Protein AF-A0A959AFU7-F1 (afdb_monomer)

pLDDT: mean 90.18, std 9.52, range [41.81, 98.75]

Radius of gyration: 33.73 Å; Cα contacts (8 Å, |Δi|>4): 1829; chains: 1; bounding box: 114×65×91 Å

Nearest PDB structures (foldseek):
  2hdi-assembly1_A  TM=7.690E-01  e=1.418E-16  Escherichia coli
  5fp2-assembly1_A  TM=6.761E-01  e=2.941E-14  Pseudomonas aeruginosa PAO1
  5hwo-assembly1_A  TM=9.075E-01  e=2.674E-10  Myxococcus xanthus DK 1622
  3slj-assembly1_A  TM=2.500E-01  e=1.984E-04  Escherichia coli O157:H7
  3aeh-assembly2_B  TM=2.897E-01  e=1.354E-01  Escherichia coli

Secondary structure (DSSP, 8-state):
-PPPPP----------SEEEEHHHHHHHHT--HHHHHTTS--SEEEE--TT--HHHHHHHHHHHHHHHTT--GGGEEEEEEEESS-S-SSS-HHHHHHHHHHHHHHHHH-TTTTTT-EEEEEESHHHHHHHHHHHHHHHHHH-TTSEEEEEE-------TTSTTGGG---------EEEETTEEEEPTT-----EEEEEEEEEEEEEETTEEEEEEEEEEEEEEEEEETTEEEEEEEEEEEEEEEEEE-SSEEEEEEEEEEEEEEEEEHHHHHHHHHHHHTTT--HHHHHHHTTT-EEEE-SSS-EEEE----EEEE--EEEEEEEEEEEEETTTEEEEEEEEEEEEEE--TTSSBS-TTS-EEEEEEEEEEEEEEEETTTEEEEEEEEEEEETTT--EEEEEEEEEEE-SSEEEEEEEEEEEEPPPHHHHHBEETTTTEE--SS-EEEEEEETTT--EEEEEEEPPP--EEEEEEEEEEEEEETTTEEEEEEEEEEEEEEEEPPSEESS--EEEE-SSS-TTSPPEEEEEEEEEEETTEEGGGTS--EE-TTS-EEBS--EE--EEEEEEEEEEEEEEEEEEETTEEEEEEEEEEEEEE-TT-GGG-SS-SS--STTTS-----SEEEEEEEEEEETTEEEEEEEEEE--B-EEETTEEE---EEEEEETTEEE-TTEEETTEEE---B--EEEEEEEEEEEEETTEEEEEEEESTT---B--STT-PPBPPEEEEEEEE-PPP--

Solvent-accessible surface area (backbone atoms only — not comparable to full-atom values): 38292 Å² total; per-residue (Å²): 133,84,82,80,89,85,81,87,89,80,88,60,78,62,76,56,90,43,66,48,52,33,57,62,50,18,64,75,64,76,41,63,48,58,55,40,40,69,68,68,64,42,62,61,37,61,39,68,53,101,87,50,50,37,32,54,44,42,22,53,17,50,46,50,44,34,63,75,69,66,55,61,55,68,46,31,40,30,40,31,22,6,24,71,44,60,87,40,98,86,50,42,35,38,52,56,13,51,48,56,43,34,66,72,42,18,90,82,63,37,80,65,26,52,74,71,40,47,68,39,58,30,71,55,28,74,56,16,27,50,54,39,43,53,54,45,54,57,49,37,73,78,46,75,88,51,41,72,46,68,41,69,35,64,67,48,63,56,52,88,90,42,100,47,31,91,62,39,53,95,80,93,85,84,75,56,63,33,49,50,85,93,45,78,37,67,55,55,86,77,70,86,71,66,52,72,51,75,54,72,52,76,47,81,45,70,81,48,102,65,30,35,39,39,42,33,41,36,40,35,39,34,29,35,76,47,81,52,44,92,42,43,26,43,41,30,67,39,31,40,37,38,40,36,44,34,39,44,40,94,41,44,37,36,40,39,40,38,39,40,37,34,22,81,68,15,28,33,34,50,49,25,30,36,14,24,47,38,27,45,77,70,74,46,52,68,68,57,14,60,65,39,10,44,50,23,26,52,43,78,76,53,101,89,43,65,45,77,41,60,35,30,15,44,41,34,37,65,24,37,35,43,38,38,39,42,36,41,45,54,63,55,79,90,65,34,38,39,39,39,35,43,38,39,39,37,41,37,44,28,22,84,47,32,40,30,74,20,79,92,43,63,46,77,48,47,37,44,31,41,38,42,37,40,39,32,68,54,81,90,37,36,36,41,37,43,35,39,34,42,37,39,30,77,74,60,42,75,46,79,37,48,36,39,35,43,36,43,43,59,100,49,35,37,42,37,43,37,42,33,47,49,71,50,73,73,49,67,61,48,29,37,20,20,36,43,45,30,44,31,36,30,20,49,56,17,34,36,30,39,26,28,31,70,85,80,50,43,80,75,47,72,50,72,44,69,43,44,54,56,20,38,36,40,35,43,38,44,36,40,36,34,49,56,80,95,39,34,39,41,39,37,37,38,42,40,33,47,34,36,32,41,77,39,59,66,35,52,76,16,52,65,37,64,75,38,73,88,77,80,46,93,89,55,80,66,42,56,41,30,42,23,20,33,32,25,48,50,90,45,54,31,69,83,60,27,78,55,45,84,41,80,88,74,49,55,22,23,62,65,35,27,30,42,40,58,28,33,57,40,37,38,35,37,39,39,41,37,41,40,30,56,79,49,94,46,30,37,39,36,40,37,41,38,41,50,50,73,50,70,58,58,83,43,73,56,36,25,56,67,67,84,86,65,42,52,65,84,38,63,54,80,59,60,48,44,43,38,41,38,40,36,41,39,39,47,58,97,49,39,38,38,38,39,40,36,41,36,35,35,57,27,51,35,58,44,60,51,46,45,18,26,61,67,36,73,89,44,70,44,75,89,23,44,32,39,50,77,32,70,28,50,59,24,61,14,79,25,46,29,40,61,39,67,40,37,29,41,37,40,35,39,45,85,45,103,40,36,35,43,34,41,34,33,40,30,69,74,60,43,75,44,36,85,58,75,99,55,78,66,49,62,60,44,78,51,76,48,81,47,74,60,76,79,77,85,126

Mean predicted aligned error: 14.06 Å

Sequence (747 aa):
MALLPIGIDDMAFYVPKLYLDIRALAEKRNIPYEKLSQGLGLYKMAVCDTHEDAATMAAEAIAELIERNHLDPRSIGRIYMGTESALDMAKPTGTYAVEMLRQRFSDRFGHDCFRQCDVLDMTFACIGATDALQNTLDWLAADRDRIGIVVASDIAKYELGSSGEYTQGTEFDYTDTVYAGAAAYPEYLLDRDFNSLRGEAQVYYSVNDRSTIIAGYGGSNSNNIGNTNAGRNQIRDWQVHWFQARYVSPRFFANAYYTLSSTDSTYAMNRRTVNYWSYKNNGFSEAVSREKSIGFQYFRLSDTTGLDLPRGALFQDKSHRLNGEIQYNNSVGNIFDFIAGVQYQRDVANSNNTYLLDKDGAIDISQIGGYLQLERKFGTHFRAVLAARADDHDLYGFNFIPKAALVYTTDNSALRLTYGEGIAAPTILNLEANIFGGLLLGNGQGFTIREFDVVTNEKVGEYTVDKLVVEKIKTVEMGYKAQIGNRLFLDANAYYNKSENFLSPAINVAADRELFDHDNNPATPMIPRVRGYAVKRGDEDLGNLTAVVDLPDGSRGADLILTYVNFGQVNTYGFDIGLNASLAQGLTGTLNYSYFGYDLDESDPKNDGNRDGKVNENDLPINTPTHKIGLGLNYNKNNFFVSAFGRWVDQYDFFSGINVAAKTNTDLIYGGSPVVENARVGTSFNYGPLGGFFNLDLGAGYTFAKNYTISAQVINILNQKVREFVASPVIKPLYSVEFKVNLPGRK

Foldseek 3Di:
DPDDDFDDPDFFFFFAPDKDALVVVCVVLVHPSCCCCVVVVDGIFTAHDPPDDQLVRQLVRVLCVCVVVVHQLQQAQEEEEEEQRAPDPVDASPVSSVQVNLVVCCVPRNNCSNVNYDYHYQYDAPVRLVVQVVVVSVVCVVVVRGDYHGYGGYAAADDPSDPCHSPHYDDDDDFFWFDQPNDIDTFDPDDADKDKDKDKDKDWDDPDPFKIKIKMKIKMFIFHWDADLQGIKGRHRWMKIKIKIWMDGPFKIKIKMKMWIWDFFMFHRSQLRNQLVQQVVLPHDNVCSNVLSQQFRWADPDNPDIDTFRQGGGWTWGKMKIKIKMKGWDDPPQAKTKIKMKMKMWIFTDRVLAWFQAVVHTDIKMKIKIKMKIWHDDPPFKIKIKMKMWMAIPQQGIDIKIKIKIWGDDPFKIKIKIKIKDWDADDSSQATTQHRQQLEGHQSAKWKKWKAFPPVLDTPDIDIFHGAHIKMKIKIKIWMWGDDPPWKTKTKMKMKIKIFFDKWFFAWPQDAADFDDPPPDPVDGTDGRMTMWTQDRNNHGCVVRHDWDQGSVRGIGHRHYTHIHTFAMKMKIWMKMWMWGDPDVQKIKIKIKIAIDMDGDQPDCRLVRNNHSTRDCNSPVPLAFRMKMKIKIWGDDDFKIKIKIKIATHWDWDRRNLFGAADFDQVDQALNHGDHAQDDHNRGGHPHTAGPDMFMKIKMKGDPDPFKIKMKIKTRPVQDQHGSDTSDHGDGIDIDIDIGGHDDDPD

Structure (mmCIF, N/CA/C/O backbone):
data_AF-A0A959AFU7-F1
#
_entry.id   AF-A0A959AFU7-F1
#
loop_
_atom_site.group_PDB
_atom_site.id
_atom_site.type_symbol
_atom_site.label_atom_id
_atom_site.label_alt_id
_atom_site.label_comp_id
_atom_site.label_asym_id
_atom_site.label_entity_id
_atom_site.label_seq_id
_atom_site.pdbx_PDB_ins_code
_atom_site.Cartn_x
_atom_site.Cartn_y
_atom_site.Cartn_z
_atom_site.occupancy
_atom_site.B_iso_or_equiv
_atom_site.auth_seq_id
_atom_site.auth_comp_id
_atom_site.auth_asym_id
_atom_site.auth_atom_id
_atom_site.pdbx_PDB_model_num
ATOM 1 N N . MET A 1 1 ? -73.853 11.479 -18.206 1.00 43.47 1 MET A N 1
ATOM 2 C CA . MET A 1 1 ? -72.646 12.159 -18.719 1.00 43.47 1 MET A CA 1
ATOM 3 C C . MET A 1 1 ? -71.857 11.119 -19.495 1.00 43.47 1 MET A C 1
ATOM 5 O O . MET A 1 1 ? -71.586 10.072 -18.923 1.00 43.47 1 MET A O 1
ATOM 9 N N . ALA A 1 2 ? -71.603 11.321 -20.789 1.00 51.56 2 ALA A N 1
ATOM 10 C CA . ALA A 1 2 ? -70.720 10.422 -21.535 1.00 51.56 2 ALA A CA 1
ATOM 11 C C . ALA A 1 2 ? -69.284 10.640 -21.028 1.00 51.56 2 ALA A C 1
ATOM 13 O O . ALA A 1 2 ? -68.850 11.784 -20.929 1.00 51.56 2 ALA A O 1
ATOM 14 N N . LEU A 1 3 ? -68.597 9.568 -20.631 1.00 57.50 3 LEU A N 1
ATOM 15 C CA . LEU A 1 3 ? -67.230 9.631 -20.103 1.00 57.50 3 LEU A CA 1
ATOM 16 C C . LEU A 1 3 ? -66.264 10.054 -21.226 1.00 57.50 3 LEU A C 1
ATOM 18 O O . LEU A 1 3 ? -66.242 9.413 -22.275 1.00 57.50 3 LEU A O 1
ATOM 22 N N . LEU A 1 4 ? -65.487 11.122 -21.010 1.00 60.50 4 LEU A N 1
ATOM 23 C CA . LEU A 1 4 ? -64.462 11.605 -21.951 1.00 60.50 4 LEU A CA 1
ATOM 24 C C . LEU A 1 4 ? -63.359 10.544 -22.164 1.00 60.50 4 LEU A C 1
ATOM 26 O O . LEU A 1 4 ? -62.965 9.891 -21.198 1.00 60.50 4 LEU A O 1
ATOM 30 N N . PRO A 1 5 ? -62.855 10.323 -23.389 1.00 73.94 5 PRO A N 1
ATOM 31 C CA . PRO A 1 5 ? -61.733 9.409 -23.614 1.00 73.94 5 PRO A CA 1
ATOM 32 C C . PRO A 1 5 ? -60.443 9.965 -22.984 1.00 73.94 5 PRO A C 1
ATOM 34 O O . PRO A 1 5 ? -60.201 11.163 -23.051 1.00 73.94 5 PRO A O 1
ATOM 37 N N . ILE A 1 6 ? -59.636 9.095 -22.366 1.00 80.81 6 ILE A N 1
ATOM 38 C CA . ILE A 1 6 ? -58.328 9.433 -21.775 1.00 80.81 6 ILE A CA 1
ATOM 39 C C . ILE A 1 6 ? -57.248 8.976 -22.756 1.00 80.81 6 ILE A C 1
ATOM 41 O O . ILE A 1 6 ? -57.318 7.854 -23.261 1.00 80.81 6 ILE A O 1
ATOM 45 N N . GLY A 1 7 ? -56.271 9.836 -23.033 1.00 85.00 7 GLY A N 1
ATOM 46 C CA . GLY A 1 7 ? -55.200 9.574 -23.990 1.00 85.00 7 GLY A CA 1
ATOM 47 C C . GLY A 1 7 ? -54.084 10.610 -23.892 1.00 85.00 7 GLY A C 1
ATOM 48 O O . GLY A 1 7 ? -53.979 11.312 -22.893 1.00 85.00 7 GLY A O 1
ATOM 49 N N . ILE A 1 8 ? -53.240 10.679 -24.922 1.00 91.25 8 ILE A N 1
ATOM 50 C CA . ILE A 1 8 ? -52.175 11.684 -25.032 1.00 91.25 8 ILE A CA 1
ATOM 51 C C . ILE A 1 8 ? -52.727 12.879 -25.810 1.00 91.25 8 ILE A C 1
ATOM 53 O O . ILE A 1 8 ? -53.080 12.725 -26.980 1.00 91.25 8 ILE A O 1
ATOM 57 N N . ASP A 1 9 ? -52.788 14.045 -25.169 1.00 89.69 9 ASP A N 1
ATOM 58 C CA . ASP A 1 9 ? -53.274 15.280 -25.794 1.00 89.69 9 ASP A CA 1
ATOM 59 C C . ASP A 1 9 ? -52.210 15.960 -26.671 1.00 89.69 9 ASP A C 1
ATOM 61 O O . ASP A 1 9 ? -52.509 16.374 -27.790 1.00 89.69 9 ASP A O 1
ATOM 65 N N . ASP A 1 10 ? -50.965 16.067 -26.189 1.00 92.94 10 ASP A N 1
ATOM 66 C CA . ASP A 1 10 ? -49.857 16.707 -26.910 1.00 92.94 10 ASP A CA 1
ATOM 67 C C . ASP A 1 10 ? -48.482 16.204 -26.414 1.00 92.94 10 ASP A C 1
ATOM 69 O O . ASP A 1 10 ? -48.379 15.608 -25.339 1.00 92.94 10 ASP A O 1
ATOM 73 N N . MET A 1 11 ? -47.416 16.436 -27.189 1.00 93.50 11 MET A N 1
ATOM 74 C CA . MET A 1 11 ? -46.031 16.070 -26.858 1.00 93.50 11 MET A CA 1
ATOM 75 C C . MET A 1 11 ? -45.043 17.183 -27.226 1.00 93.50 11 MET A C 1
ATOM 77 O O . MET A 1 11 ? -45.081 17.728 -28.330 1.00 93.50 11 MET A O 1
ATOM 81 N N . ALA A 1 12 ? -44.107 17.478 -26.326 1.00 94.38 12 ALA A N 1
ATOM 82 C CA . ALA A 1 12 ? -42.996 18.400 -26.551 1.00 94.38 12 ALA A CA 1
ATOM 83 C C . ALA A 1 12 ? -41.658 17.674 -26.379 1.00 94.38 12 ALA A C 1
ATOM 85 O O . ALA A 1 12 ? -41.584 16.622 -25.743 1.00 94.38 12 ALA A O 1
ATOM 86 N N . PHE A 1 13 ? -40.608 18.223 -26.979 1.00 92.44 13 PHE A N 1
ATOM 87 C CA . PHE A 1 13 ? -39.310 17.571 -27.062 1.00 92.44 13 PHE A CA 1
ATOM 88 C C . PHE A 1 13 ? -38.198 18.609 -27.043 1.00 92.44 13 PHE A C 1
ATOM 90 O O . PHE A 1 13 ? -38.250 19.594 -27.774 1.00 92.44 13 PHE A O 1
ATOM 97 N N . TYR A 1 14 ? -37.174 18.335 -26.241 1.00 91.94 14 TYR A N 1
ATOM 98 C CA . TYR A 1 14 ? -35.981 19.156 -26.143 1.00 91.94 14 TYR A CA 1
ATOM 99 C C . TYR A 1 14 ? -34.745 18.353 -26.543 1.00 91.94 14 TYR A C 1
ATOM 101 O O . TYR A 1 14 ? -34.592 17.199 -26.144 1.00 91.94 14 TYR A O 1
ATOM 109 N N . VAL A 1 15 ? -33.847 18.988 -27.295 1.00 88.50 15 VAL A N 1
ATOM 110 C CA . VAL A 1 15 ? -32.524 18.449 -27.634 1.00 88.50 15 VAL A CA 1
ATOM 111 C C . VAL A 1 15 ? -31.480 19.484 -27.278 1.00 88.50 15 VAL A C 1
ATOM 113 O O . VAL A 1 15 ? -31.686 20.659 -27.607 1.00 88.50 15 VAL A O 1
ATOM 116 N N . PRO A 1 16 ? -30.334 19.057 -26.726 1.00 88.44 16 PRO A N 1
ATOM 117 C CA . PRO A 1 16 ? -29.178 19.918 -26.580 1.00 88.44 16 PRO A CA 1
ATOM 118 C C . PRO A 1 16 ? -28.845 20.693 -27.850 1.00 88.44 16 PRO A C 1
ATOM 120 O O . PRO A 1 16 ? -29.038 20.220 -28.974 1.00 88.44 16 PRO A O 1
ATOM 123 N N . LYS A 1 17 ? -28.337 21.911 -27.686 1.00 83.81 17 LYS A N 1
ATOM 124 C CA . LYS A 1 17 ? -28.073 22.803 -28.829 1.00 83.81 17 LYS A CA 1
ATOM 125 C C . LYS A 1 17 ? -26.742 22.527 -29.522 1.00 83.81 17 LYS A C 1
ATOM 127 O O . LYS A 1 17 ? -26.561 22.971 -30.659 1.00 83.81 17 LYS A O 1
ATOM 132 N N . LEU A 1 18 ? -25.811 21.840 -28.861 1.00 87.94 18 LEU A N 1
ATOM 133 C CA . LEU A 1 18 ? -24.525 21.480 -29.451 1.00 87.94 18 LEU A CA 1
ATOM 134 C C . LEU A 1 18 ? -24.661 20.166 -30.218 1.00 87.94 18 LEU A C 1
ATOM 136 O O . LEU A 1 18 ? -25.271 19.214 -29.740 1.00 87.94 18 LEU A O 1
ATOM 140 N N . TYR A 1 19 ? -24.074 20.115 -31.414 1.00 86.94 19 TYR A N 1
ATOM 141 C CA . TYR A 1 19 ? -24.119 18.932 -32.263 1.00 86.94 19 TYR A CA 1
ATOM 142 C C . TYR A 1 19 ? -22.762 18.643 -32.888 1.00 86.94 19 TYR A C 1
ATOM 144 O O . TYR A 1 19 ? -22.105 19.540 -33.418 1.00 86.94 19 TYR A O 1
ATOM 152 N N . LEU A 1 20 ? -22.399 17.366 -32.907 1.00 86.81 20 LEU A N 1
ATOM 153 C CA . LEU A 1 20 ? -21.342 16.825 -33.742 1.00 86.81 20 LEU A CA 1
ATOM 154 C C . LEU A 1 20 ? -21.935 16.343 -35.072 1.00 86.81 20 LEU A C 1
ATOM 156 O O . LEU A 1 20 ? -22.923 15.606 -35.100 1.00 86.81 20 LEU A O 1
ATOM 160 N N . ASP A 1 21 ? -21.337 16.757 -36.187 1.00 90.50 21 ASP A N 1
ATOM 161 C CA . ASP A 1 21 ? -21.763 16.323 -37.517 1.00 90.50 21 ASP A CA 1
ATOM 162 C C . ASP A 1 21 ? -21.415 14.840 -37.750 1.00 90.50 21 ASP A C 1
ATOM 164 O O . ASP A 1 21 ? -20.265 14.420 -37.588 1.00 90.50 21 ASP A O 1
ATOM 168 N N . ILE A 1 22 ? -22.411 14.030 -38.133 1.00 91.06 22 ILE A N 1
ATOM 169 C CA . ILE A 1 22 ? -22.222 12.580 -38.295 1.00 91.06 22 ILE A CA 1
ATOM 170 C C . ILE A 1 22 ? -21.368 12.254 -39.517 1.00 91.06 22 ILE A C 1
ATOM 172 O O . ILE A 1 22 ? -20.694 11.229 -39.509 1.00 91.06 22 ILE A O 1
ATOM 176 N N . ARG A 1 23 ? -21.336 13.099 -40.555 1.00 91.00 23 ARG A N 1
ATOM 177 C CA . ARG A 1 23 ? -20.430 12.892 -41.692 1.00 91.00 23 ARG A CA 1
ATOM 178 C C . ARG A 1 23 ? -18.988 13.085 -41.247 1.00 91.00 23 ARG A C 1
ATOM 180 O O . ARG A 1 23 ? -18.166 12.221 -41.533 1.00 91.00 23 ARG A O 1
ATOM 187 N N . ALA A 1 24 ? -18.711 14.131 -40.471 1.00 92.31 24 ALA A N 1
ATOM 188 C CA . ALA A 1 24 ? -17.388 14.342 -39.886 1.00 92.31 24 ALA A CA 1
ATOM 189 C C . ALA A 1 24 ? -16.976 13.178 -38.964 1.00 92.31 24 ALA A C 1
ATOM 191 O O . ALA A 1 24 ? -15.842 12.697 -39.036 1.00 92.31 24 ALA A O 1
ATOM 192 N N . LEU A 1 25 ? -17.901 12.676 -38.135 1.00 90.12 25 LEU A N 1
ATOM 193 C CA . LEU A 1 25 ? -17.655 11.500 -37.296 1.00 90.12 25 LEU A CA 1
ATOM 194 C C . LEU A 1 25 ? -17.410 10.238 -38.142 1.00 90.12 25 LEU A C 1
ATOM 196 O O . LEU A 1 25 ? -16.450 9.515 -37.890 1.00 90.12 25 LEU A O 1
ATOM 200 N N . ALA A 1 26 ? -18.230 9.991 -39.165 1.00 89.88 26 ALA A N 1
ATOM 201 C CA . ALA A 1 26 ? -18.137 8.835 -40.055 1.00 89.88 26 ALA A CA 1
ATOM 202 C C . ALA A 1 26 ? -16.815 8.814 -40.831 1.00 89.88 26 ALA A C 1
ATOM 204 O O . ALA A 1 26 ? -16.129 7.793 -40.843 1.00 89.88 26 ALA A O 1
ATOM 205 N N . GLU A 1 27 ? -16.413 9.955 -41.400 1.00 91.31 27 GLU A N 1
ATOM 206 C CA . GLU A 1 27 ? -15.119 10.137 -42.064 1.00 91.31 27 GLU A CA 1
ATOM 207 C C . GLU A 1 27 ? -13.969 9.848 -41.098 1.00 91.31 27 GLU A C 1
ATOM 209 O O . GLU A 1 27 ? -13.043 9.101 -41.423 1.00 91.31 27 GLU A O 1
ATOM 214 N N . LYS A 1 28 ? -14.050 10.373 -39.868 1.00 91.50 28 LYS A N 1
ATOM 215 C CA . LYS A 1 28 ? -13.005 10.169 -38.861 1.00 91.50 28 LYS A CA 1
ATOM 216 C C . LYS A 1 28 ? -12.950 8.737 -38.327 1.00 91.50 28 LYS A C 1
ATOM 218 O O . LYS A 1 28 ? -11.885 8.298 -37.892 1.00 91.50 28 LYS A O 1
ATOM 223 N N . ARG A 1 29 ? -14.075 8.022 -38.337 1.00 88.69 29 ARG A N 1
ATOM 224 C CA . ARG A 1 29 ? -14.208 6.632 -37.868 1.00 88.69 29 ARG A CA 1
ATOM 225 C C . ARG A 1 29 ? -14.134 5.602 -38.995 1.00 88.69 29 ARG A C 1
ATOM 227 O O . ARG A 1 29 ? -14.243 4.412 -38.721 1.00 88.69 29 ARG A O 1
ATOM 234 N N . ASN A 1 30 ? -13.910 6.038 -40.236 1.00 91.44 30 ASN A N 1
ATOM 235 C CA . ASN A 1 30 ? -13.904 5.190 -41.429 1.00 91.44 30 ASN A CA 1
ATOM 236 C C . ASN A 1 30 ? -15.176 4.324 -41.552 1.00 91.44 30 ASN A C 1
ATOM 238 O O . ASN A 1 30 ? -15.131 3.153 -41.934 1.00 91.44 30 ASN A O 1
ATOM 242 N N . ILE A 1 31 ? -16.319 4.901 -41.181 1.00 87.81 31 ILE A N 1
ATOM 243 C CA . ILE A 1 31 ? -17.637 4.278 -41.296 1.00 87.81 31 ILE A CA 1
ATOM 244 C C . ILE A 1 31 ? -18.284 4.836 -42.567 1.00 87.81 31 ILE A C 1
ATOM 246 O O . ILE A 1 31 ? -18.272 6.054 -42.747 1.00 87.81 31 ILE A O 1
ATOM 250 N N . PRO A 1 32 ? -18.876 4.002 -43.447 1.00 90.12 32 PRO A N 1
ATOM 251 C CA . PRO A 1 32 ? -19.648 4.517 -44.571 1.00 90.12 32 PRO A CA 1
ATOM 252 C C . PRO A 1 32 ? -20.726 5.466 -44.052 1.00 90.12 32 PRO A C 1
ATOM 254 O O . PRO A 1 32 ? -21.549 5.073 -43.222 1.00 90.12 32 PRO A O 1
ATOM 257 N N . TYR A 1 33 ? -20.721 6.715 -44.511 1.00 87.88 33 TYR A N 1
ATOM 258 C CA . TYR A 1 33 ? -21.679 7.709 -44.036 1.00 87.88 33 TYR A CA 1
ATOM 259 C C . TYR A 1 33 ? -23.117 7.247 -44.285 1.00 87.88 33 TYR A C 1
ATOM 261 O O . TYR A 1 33 ? -23.990 7.472 -43.454 1.00 87.88 33 TYR A O 1
ATOM 269 N N . GLU A 1 34 ? -23.366 6.526 -45.376 1.00 87.81 34 GLU A N 1
ATOM 270 C CA . GLU A 1 34 ? -24.653 5.923 -45.722 1.00 87.81 34 GLU A CA 1
ATOM 271 C C . GLU A 1 34 ? -25.097 4.891 -44.678 1.00 87.81 34 GLU A C 1
ATOM 273 O O . GLU A 1 34 ? -26.287 4.761 -44.406 1.00 87.81 34 GLU A O 1
ATOM 278 N N . LYS A 1 35 ? -24.162 4.198 -44.016 1.00 83.94 35 LYS A N 1
ATOM 279 C CA . LYS A 1 35 ? -24.495 3.264 -42.933 1.00 83.94 35 LYS A CA 1
ATOM 280 C C . LYS A 1 35 ? -25.110 3.993 -41.737 1.00 83.94 35 LYS A C 1
ATOM 282 O O . LYS A 1 35 ? -26.051 3.479 -41.145 1.00 83.94 35 LYS A O 1
ATOM 287 N N . LEU A 1 36 ? -24.606 5.178 -41.395 1.00 83.75 36 LEU A N 1
ATOM 288 C CA . LEU A 1 36 ? -25.137 5.967 -40.280 1.00 83.75 36 LEU A CA 1
ATOM 289 C C . LEU A 1 36 ? -26.344 6.810 -40.713 1.00 83.75 36 LEU A C 1
ATOM 291 O O . LEU A 1 36 ? -27.374 6.787 -40.052 1.00 83.75 36 LEU A O 1
ATOM 295 N N . SER A 1 37 ? -26.255 7.485 -41.857 1.00 83.62 37 SER A N 1
ATOM 296 C CA . SER A 1 37 ? -27.289 8.402 -42.351 1.00 83.62 37 SER A CA 1
ATOM 297 C C . SER A 1 37 ? -28.494 7.714 -42.986 1.00 83.62 37 SER A C 1
ATOM 299 O O . SER A 1 37 ? -29.607 8.189 -42.804 1.00 83.62 37 SER A O 1
ATOM 301 N N . GLN A 1 38 ? -28.313 6.602 -43.707 1.00 77.25 38 GLN A N 1
ATOM 302 C CA . GLN A 1 38 ? -29.426 5.832 -44.285 1.00 77.25 38 GLN A CA 1
ATOM 303 C C . GLN A 1 38 ? -29.781 4.617 -43.433 1.00 77.25 38 GLN A C 1
ATOM 305 O O . GLN A 1 38 ? -30.955 4.293 -43.300 1.00 77.25 38 GLN A O 1
ATOM 310 N N . GLY A 1 39 ? -28.782 3.953 -42.842 1.00 78.69 39 GLY A N 1
ATOM 311 C CA . GLY A 1 39 ? -29.017 2.778 -42.001 1.00 78.69 39 GLY A CA 1
ATOM 312 C C . GLY A 1 39 ? -29.627 3.112 -40.639 1.00 78.69 39 GLY A C 1
ATOM 313 O O . GLY A 1 39 ? -30.530 2.407 -40.200 1.00 78.69 39 GLY A O 1
ATOM 314 N N . LEU A 1 40 ? -29.160 4.182 -39.985 1.00 76.44 40 LEU A N 1
ATOM 315 C CA . LEU A 1 40 ? -29.627 4.596 -38.652 1.00 76.44 40 LEU A CA 1
ATOM 316 C C . LEU A 1 40 ? -30.344 5.956 -38.644 1.00 76.44 40 LEU A C 1
ATOM 318 O O . LEU A 1 40 ? -30.838 6.374 -37.603 1.00 76.44 40 LEU A O 1
ATOM 322 N N . GLY A 1 41 ? -30.402 6.658 -39.782 1.00 79.00 41 GLY A N 1
ATOM 323 C CA . GLY A 1 41 ? -31.020 7.986 -39.867 1.00 79.00 41 GLY A CA 1
ATOM 324 C C . GLY A 1 41 ? -30.231 9.101 -39.166 1.00 79.00 41 GLY A C 1
ATOM 325 O O . GLY A 1 41 ? -30.796 10.151 -38.866 1.00 79.00 41 GLY A O 1
ATOM 326 N N . LEU A 1 42 ? -28.943 8.893 -38.870 1.00 81.94 42 LEU A N 1
ATOM 327 C CA . LEU A 1 42 ? -28.122 9.822 -38.093 1.00 81.94 42 LEU A CA 1
ATOM 328 C C . LEU A 1 42 ? -27.452 10.867 -38.996 1.00 81.94 42 LEU A C 1
ATOM 330 O O . LEU A 1 42 ? -26.598 10.550 -39.824 1.00 81.94 42 LEU A O 1
ATOM 334 N N . TYR A 1 43 ? -27.806 12.136 -38.791 1.00 85.62 43 TYR A N 1
ATOM 335 C CA . TYR A 1 43 ? -27.198 13.279 -39.488 1.00 85.62 43 TYR A CA 1
ATOM 336 C C . TYR A 1 43 ? -26.368 14.161 -38.552 1.00 85.62 43 TYR A C 1
ATOM 338 O O . TYR A 1 43 ? -25.352 14.722 -38.959 1.00 85.62 43 TYR A O 1
ATOM 346 N N . LYS A 1 44 ? -26.786 14.259 -37.289 1.00 87.19 44 LYS A N 1
ATOM 347 C CA . LYS A 1 44 ? -26.138 15.024 -36.223 1.00 87.19 44 LYS A CA 1
ATOM 348 C C . LYS A 1 44 ? -26.264 14.253 -34.911 1.00 87.19 44 LYS A C 1
ATOM 350 O O . LYS A 1 44 ? -27.302 13.641 -34.677 1.00 87.19 44 LYS A O 1
ATOM 355 N N . MET A 1 45 ? -25.235 14.306 -34.074 1.00 86.94 45 MET A N 1
ATOM 356 C CA . MET A 1 45 ? -25.231 13.767 -32.713 1.00 86.94 45 MET A CA 1
ATOM 357 C C . MET A 1 45 ? -25.269 14.934 -31.733 1.00 86.94 45 MET A C 1
ATOM 359 O O . MET A 1 45 ? -24.352 15.751 -31.733 1.00 86.94 45 MET A O 1
ATOM 363 N N . ALA A 1 46 ? -26.332 15.036 -30.940 1.00 85.69 46 ALA A N 1
ATOM 364 C CA . ALA A 1 46 ? -26.455 16.077 -29.925 1.00 85.69 46 ALA A CA 1
ATOM 365 C C . ALA A 1 46 ? -25.516 15.805 -28.743 1.00 85.69 46 ALA A C 1
ATOM 367 O O . ALA A 1 46 ? -25.304 14.650 -28.376 1.00 85.69 46 ALA A O 1
ATOM 368 N N . VAL A 1 47 ? -24.971 16.862 -28.147 1.00 83.25 47 VAL A N 1
ATOM 369 C CA . VAL A 1 47 ? -24.111 16.800 -26.960 1.00 83.25 47 VAL A CA 1
ATOM 370 C C . VAL A 1 47 ? -24.586 17.866 -25.980 1.00 83.25 47 VAL A C 1
ATOM 372 O O . VAL A 1 47 ? -24.800 19.006 -26.381 1.00 83.25 47 VAL A O 1
ATOM 375 N N . CYS A 1 48 ? -24.760 17.504 -24.710 1.00 85.00 48 CYS A N 1
ATOM 376 C CA . CYS A 1 48 ? -25.095 18.463 -23.659 1.00 85.00 48 CYS A CA 1
ATOM 377 C C . CYS A 1 48 ? -23.968 19.492 -23.487 1.00 85.00 48 CYS A C 1
ATOM 379 O O . CYS A 1 48 ? -22.789 19.127 -23.427 1.00 85.00 48 CYS A O 1
ATOM 381 N N . ASP A 1 49 ? -24.322 20.772 -23.390 1.00 83.31 49 ASP A N 1
ATOM 382 C CA . ASP A 1 49 ? -23.409 21.801 -22.894 1.00 83.31 49 ASP A CA 1
ATOM 383 C C . ASP A 1 49 ? -23.148 21.604 -21.386 1.00 83.31 49 ASP A C 1
ATOM 385 O O . ASP A 1 49 ? -23.837 20.859 -20.692 1.00 83.31 49 ASP A O 1
ATOM 389 N N . THR A 1 50 ? -22.167 22.314 -20.839 1.00 80.12 50 THR A N 1
ATOM 390 C CA . THR A 1 50 ? -21.793 22.311 -19.415 1.00 80.12 50 THR A CA 1
ATOM 391 C C . THR A 1 50 ? -22.918 22.750 -18.460 1.00 80.12 50 THR A C 1
ATOM 393 O O . THR A 1 50 ? -22.772 22.612 -17.246 1.00 80.12 50 THR A O 1
ATOM 396 N N . HIS A 1 51 ? -24.030 23.266 -18.992 1.00 82.12 51 HIS A N 1
ATOM 397 C CA . HIS A 1 51 ? -25.223 23.701 -18.262 1.00 82.12 51 HIS A CA 1
ATOM 398 C C . HIS A 1 51 ? -26.481 22.878 -18.590 1.00 82.12 51 HIS A C 1
ATOM 400 O O . HIS A 1 51 ? -27.580 23.285 -18.214 1.00 82.12 51 HIS A O 1
ATOM 406 N N . GLU A 1 52 ? -26.343 21.758 -19.303 1.00 87.56 52 GLU A N 1
ATOM 407 C CA . GLU A 1 52 ? -27.457 20.879 -19.662 1.00 87.56 52 GLU A CA 1
ATOM 408 C C . GLU A 1 52 ? -27.308 19.507 -19.001 1.00 87.56 52 GLU A C 1
ATOM 410 O O . GLU A 1 52 ? -26.248 18.884 -19.059 1.00 87.56 52 GLU A O 1
ATOM 415 N N . ASP A 1 53 ? -28.394 19.019 -18.405 1.00 90.25 53 ASP A N 1
ATOM 416 C CA . ASP A 1 53 ? -28.488 17.684 -17.833 1.00 90.25 53 ASP A CA 1
ATOM 417 C C . ASP A 1 53 ? -29.897 17.078 -18.005 1.00 90.25 53 ASP A C 1
ATOM 419 O O . ASP A 1 53 ? -30.789 17.678 -18.613 1.00 90.25 53 ASP A O 1
ATOM 423 N N . ALA A 1 54 ? -30.121 15.869 -17.479 1.00 90.94 54 ALA A N 1
ATOM 424 C CA . ALA A 1 54 ? -31.405 15.183 -17.611 1.00 90.94 54 ALA A CA 1
ATOM 425 C C . ALA A 1 54 ? -32.588 15.978 -17.012 1.00 90.94 54 ALA A C 1
ATOM 427 O O . ALA A 1 54 ? -33.687 15.936 -17.575 1.00 90.94 54 ALA A O 1
ATOM 428 N N . ALA A 1 55 ? -32.398 16.742 -15.929 1.00 93.94 55 ALA A N 1
ATOM 429 C CA . ALA A 1 55 ? -33.471 17.550 -15.349 1.00 93.94 55 ALA A CA 1
ATOM 430 C C . ALA A 1 55 ? -33.701 18.849 -16.116 1.00 93.94 55 ALA A C 1
ATOM 432 O O . ALA A 1 55 ? -34.856 19.247 -16.273 1.00 93.94 55 ALA A O 1
ATOM 433 N N . THR A 1 56 ? -32.650 19.524 -16.592 1.00 94.50 56 THR A N 1
ATOM 434 C CA . THR A 1 56 ? -32.826 20.765 -17.364 1.00 94.50 56 THR A CA 1
ATOM 435 C C . THR A 1 56 ? -33.501 20.478 -18.702 1.00 94.50 56 THR A C 1
ATOM 437 O O . THR A 1 56 ? -34.414 21.205 -19.088 1.00 94.50 56 THR A O 1
ATOM 440 N N . MET A 1 57 ? -33.134 19.380 -19.371 1.00 94.25 57 MET A N 1
ATOM 441 C CA . MET A 1 57 ? -33.795 18.939 -20.604 1.00 94.25 57 MET A CA 1
ATOM 442 C C . MET A 1 57 ? -35.265 18.577 -20.357 1.00 94.25 57 MET A C 1
ATOM 444 O O . MET A 1 57 ? -36.138 18.979 -21.128 1.00 94.25 57 MET A O 1
ATOM 448 N N . ALA A 1 58 ? -35.558 17.883 -19.250 1.00 95.31 58 ALA A N 1
ATOM 449 C CA . ALA A 1 58 ? -36.932 17.594 -18.845 1.00 95.31 58 ALA A CA 1
ATOM 450 C C . ALA A 1 58 ? -37.723 18.884 -18.564 1.00 95.31 58 ALA A C 1
ATOM 452 O O . ALA A 1 58 ? -38.860 19.022 -19.012 1.00 95.31 58 ALA A O 1
ATOM 453 N N . ALA A 1 59 ? -37.123 19.851 -17.864 1.00 96.88 59 ALA A N 1
ATOM 454 C CA . ALA A 1 59 ? -37.754 21.130 -17.558 1.00 96.88 59 ALA A CA 1
ATOM 455 C C . ALA A 1 59 ? -38.064 21.937 -18.821 1.00 96.88 59 ALA A C 1
ATOM 457 O O . ALA A 1 59 ? -39.176 22.435 -18.951 1.00 96.88 59 ALA A O 1
ATOM 458 N N . GLU A 1 60 ? -37.130 22.049 -19.764 1.00 96.56 60 GLU A N 1
ATOM 459 C CA . GLU A 1 60 ? -37.360 22.795 -21.006 1.00 96.56 60 GLU A CA 1
ATOM 460 C C . GLU A 1 60 ? -38.455 22.146 -21.866 1.00 96.56 60 GLU A C 1
ATOM 462 O O . GLU A 1 60 ? -39.346 22.847 -22.348 1.00 96.56 60 GLU A O 1
ATOM 467 N N . ALA A 1 61 ? -38.472 20.811 -21.979 1.00 96.50 61 ALA A N 1
ATOM 468 C CA . ALA A 1 61 ? -39.534 20.102 -22.697 1.00 96.50 61 ALA A CA 1
ATOM 469 C C . ALA A 1 61 ? -40.917 20.331 -22.056 1.00 96.50 61 ALA A C 1
ATOM 471 O O . ALA A 1 61 ? -41.900 20.601 -22.750 1.00 96.50 61 ALA A O 1
ATOM 472 N N . ILE A 1 62 ? -41.007 20.275 -20.723 1.00 96.81 62 ILE A N 1
ATOM 473 C CA . ILE A 1 62 ? -42.265 20.523 -20.006 1.00 96.81 62 ILE A CA 1
ATOM 474 C C . ILE A 1 62 ? -42.668 22.004 -20.095 1.00 96.81 62 ILE A C 1
ATOM 476 O O . ILE A 1 62 ? -43.853 22.307 -20.244 1.00 96.81 62 ILE A O 1
ATOM 480 N N . ALA A 1 63 ? -41.712 22.933 -20.027 1.00 97.31 63 ALA A N 1
ATOM 481 C CA . ALA A 1 63 ? -41.977 24.365 -20.133 1.00 97.31 63 ALA A CA 1
ATOM 482 C C . ALA A 1 63 ? -42.595 24.703 -21.491 1.00 97.31 63 ALA A C 1
ATOM 484 O O . ALA A 1 63 ? -43.593 25.425 -21.540 1.00 97.31 63 ALA A O 1
ATOM 485 N N . GLU A 1 64 ? -42.054 24.132 -22.570 1.00 96.62 64 GLU A N 1
ATOM 486 C CA . GLU A 1 64 ? -42.613 24.279 -23.911 1.00 96.62 64 GLU A CA 1
ATOM 487 C C . GLU A 1 64 ? -44.046 23.740 -23.975 1.00 96.62 64 GLU A C 1
ATOM 489 O O . GLU A 1 64 ? -44.934 24.432 -24.474 1.00 96.62 64 GLU A O 1
ATOM 494 N N . LEU A 1 65 ? -44.299 22.548 -23.421 1.00 96.06 65 LEU A N 1
ATOM 495 C CA . LEU A 1 65 ? -45.636 21.948 -23.407 1.00 96.06 65 LEU A CA 1
ATOM 496 C C . LEU A 1 65 ? -46.660 22.848 -22.696 1.00 96.06 65 LEU A C 1
ATOM 498 O O . LEU A 1 65 ? -47.767 23.048 -23.206 1.00 96.06 65 LEU A O 1
ATOM 502 N N . ILE A 1 66 ? -46.284 23.411 -21.543 1.00 95.75 66 ILE A N 1
ATOM 503 C CA . ILE A 1 66 ? -47.131 24.312 -20.748 1.00 95.75 66 ILE A CA 1
ATOM 504 C C . ILE A 1 66 ? -47.386 25.623 -21.494 1.00 95.75 66 ILE A C 1
ATOM 506 O O . ILE A 1 66 ? -48.531 26.070 -21.585 1.00 95.75 66 ILE A O 1
ATOM 510 N N . GLU A 1 67 ? -46.343 26.247 -22.043 1.00 95.44 67 GLU A N 1
ATOM 511 C CA . GLU A 1 67 ? -46.457 27.527 -22.748 1.00 95.44 67 GLU A CA 1
ATOM 512 C C . GLU A 1 67 ? -47.286 27.396 -24.028 1.00 95.44 67 GLU A C 1
ATOM 514 O O . GLU A 1 67 ? -48.183 28.217 -24.255 1.00 95.44 67 GLU A O 1
ATOM 519 N N . ARG A 1 68 ? -47.026 26.350 -24.823 1.00 95.62 68 ARG A N 1
ATOM 520 C CA . ARG A 1 68 ? -47.657 26.100 -26.126 1.00 95.62 68 ARG A CA 1
ATOM 521 C C . ARG A 1 68 ? -49.146 25.814 -26.013 1.00 95.62 68 ARG A C 1
ATOM 523 O O . ARG A 1 68 ? -49.923 26.325 -26.812 1.00 95.62 68 ARG A O 1
ATOM 530 N N . ASN A 1 69 ? -49.540 25.040 -25.006 1.00 94.50 69 ASN A N 1
ATOM 531 C CA . ASN A 1 69 ? -50.942 24.691 -24.772 1.00 94.50 69 ASN A CA 1
ATOM 532 C C . ASN A 1 69 ? -51.648 25.663 -23.820 1.00 94.50 69 ASN A C 1
ATOM 534 O O . ASN A 1 69 ? -52.811 25.460 -23.479 1.00 94.50 69 ASN A O 1
ATOM 538 N N . HIS A 1 70 ? -50.950 26.719 -23.392 1.00 92.94 70 HIS A N 1
ATOM 539 C CA . HIS A 1 70 ? -51.449 27.705 -22.436 1.00 92.94 70 HIS A CA 1
ATOM 540 C C . HIS A 1 70 ? -52.007 27.057 -21.158 1.00 92.94 70 HIS A C 1
ATOM 542 O O . HIS A 1 70 ? -53.024 27.501 -20.618 1.00 92.94 70 HIS A O 1
ATOM 548 N N . LEU A 1 71 ? -51.343 25.998 -20.683 1.00 93.69 71 LEU A N 1
ATOM 549 C CA . LEU A 1 71 ? -51.787 25.246 -19.514 1.00 93.69 71 LEU A CA 1
ATOM 550 C C . LEU A 1 71 ? -51.613 26.084 -18.251 1.00 93.69 71 LEU A C 1
ATOM 552 O O . LEU A 1 71 ? -50.609 26.773 -18.070 1.00 93.69 71 LEU A O 1
ATOM 556 N N . ASP A 1 72 ? -52.584 25.981 -17.347 1.00 93.44 72 ASP A N 1
ATOM 557 C CA . ASP A 1 72 ? -52.431 26.471 -15.983 1.00 93.44 72 ASP A CA 1
ATOM 558 C C . ASP A 1 72 ? -51.680 25.406 -15.167 1.00 93.44 72 ASP A C 1
ATOM 560 O O . ASP A 1 72 ? -52.234 24.317 -14.968 1.00 93.44 72 ASP A O 1
ATOM 564 N N . PRO A 1 73 ? -50.465 25.681 -14.649 1.00 94.75 73 PRO A N 1
ATOM 565 C CA . PRO A 1 73 ? -49.704 24.707 -13.868 1.00 94.75 73 PRO A CA 1
ATOM 566 C C . PRO A 1 73 ? -50.468 24.113 -12.680 1.00 94.75 73 PRO A C 1
ATOM 568 O O . PRO A 1 73 ? -50.229 22.970 -12.298 1.00 94.75 73 PRO A O 1
ATOM 571 N N . ARG A 1 74 ? -51.449 24.846 -12.137 1.00 93.56 74 ARG A N 1
ATOM 572 C CA . ARG A 1 74 ? -52.267 24.399 -10.998 1.00 93.56 74 ARG A CA 1
ATOM 573 C C . ARG A 1 74 ? -53.216 23.255 -11.358 1.00 93.56 74 ARG A C 1
ATOM 575 O O . ARG A 1 74 ? -53.667 22.540 -10.469 1.00 93.56 74 ARG A O 1
ATOM 582 N N . SER A 1 75 ? -53.516 23.075 -12.645 1.00 92.81 75 SER A N 1
ATOM 583 C CA . SER A 1 75 ? -54.315 21.947 -13.141 1.00 92.81 75 SER A CA 1
ATOM 584 C C . SER A 1 75 ? -53.500 20.655 -13.278 1.00 92.81 75 SER A C 1
ATOM 586 O O . SER A 1 75 ? -54.068 19.559 -13.264 1.00 92.81 75 SER A O 1
ATOM 588 N N . ILE A 1 76 ? -52.167 20.759 -13.323 1.00 94.81 76 ILE A N 1
ATOM 589 C CA . ILE A 1 76 ? -51.267 19.611 -13.427 1.00 94.81 76 ILE A CA 1
ATOM 590 C C . ILE A 1 76 ? -51.240 18.902 -12.075 1.00 94.81 76 ILE A C 1
ATOM 592 O O . ILE A 1 76 ? -50.943 19.490 -11.033 1.00 94.81 76 ILE A O 1
ATOM 596 N N . GLY A 1 77 ? -51.643 17.636 -12.074 1.00 92.12 77 GLY A N 1
ATOM 597 C CA . GLY A 1 77 ? -51.631 16.798 -10.879 1.00 92.12 77 GLY A CA 1
ATOM 598 C C . GLY A 1 77 ? -50.490 15.821 -10.814 1.00 92.12 77 GLY A C 1
ATOM 599 O O . GLY A 1 77 ? -50.230 15.314 -9.725 1.00 92.12 77 GLY A O 1
ATOM 600 N N . ARG A 1 78 ? -49.776 15.605 -11.919 1.00 93.56 78 ARG A N 1
ATOM 601 C CA . ARG A 1 78 ? -48.668 14.663 -11.941 1.00 93.56 78 ARG A CA 1
ATOM 602 C C . ARG A 1 78 ? -47.617 15.005 -12.989 1.00 93.56 78 ARG A C 1
ATOM 604 O O . ARG A 1 78 ? -47.981 15.307 -14.121 1.00 93.56 78 ARG A O 1
ATOM 611 N N . ILE A 1 79 ? -46.342 14.894 -12.616 1.00 96.06 79 ILE A N 1
ATOM 612 C CA . ILE A 1 79 ? -45.184 14.895 -13.520 1.00 96.06 79 ILE A CA 1
ATOM 613 C C . ILE A 1 79 ? -44.313 13.693 -13.156 1.00 96.06 79 ILE A C 1
ATOM 615 O O . ILE A 1 79 ? -43.585 13.739 -12.167 1.00 96.06 79 ILE A O 1
ATOM 619 N N . TYR A 1 80 ? -44.417 12.599 -13.910 1.00 96.25 80 TYR A N 1
ATOM 620 C CA . TYR A 1 80 ? -43.615 11.392 -13.674 1.00 96.25 80 TYR A CA 1
ATOM 621 C C . TYR A 1 80 ? -42.528 11.254 -14.736 1.00 96.25 80 TYR A C 1
ATOM 623 O O . TYR A 1 80 ? -42.781 11.474 -15.921 1.00 96.25 80 TYR A O 1
ATOM 631 N N . MET A 1 81 ? -41.320 10.897 -14.306 1.00 94.06 81 MET A N 1
ATOM 632 C CA . MET A 1 81 ? -40.135 10.873 -15.157 1.00 94.06 81 MET A CA 1
ATOM 633 C C . MET A 1 81 ? -39.573 9.461 -15.316 1.00 94.06 81 MET A C 1
ATOM 635 O O . MET A 1 81 ? -39.285 8.802 -14.327 1.00 94.06 81 MET A O 1
ATOM 639 N N . GLY A 1 82 ? -39.372 9.000 -16.549 1.00 94.31 82 GLY A N 1
ATOM 640 C CA . GLY A 1 82 ? -38.537 7.833 -16.838 1.00 94.31 82 GLY A CA 1
ATOM 641 C C . GLY A 1 82 ? -37.091 8.259 -17.082 1.00 94.31 82 GLY A C 1
ATOM 642 O O . GLY A 1 82 ? -36.859 9.103 -17.949 1.00 94.31 82 GLY A O 1
ATOM 643 N N . THR A 1 83 ? -36.137 7.714 -16.323 1.00 89.62 83 THR A N 1
ATOM 644 C CA . THR A 1 83 ? -34.706 8.041 -16.473 1.00 89.62 83 THR A CA 1
ATOM 645 C C . THR A 1 83 ? -33.799 6.943 -15.904 1.00 89.62 83 THR A C 1
ATOM 647 O O . THR A 1 83 ? -34.128 6.307 -14.904 1.00 89.62 83 THR A O 1
ATOM 650 N N . GLU A 1 84 ? -32.657 6.686 -16.534 1.00 85.50 84 GLU A N 1
ATOM 651 C CA . GLU A 1 84 ? -31.505 5.972 -15.953 1.00 85.50 84 GLU A CA 1
ATOM 652 C C . GLU A 1 84 ? -30.339 6.914 -15.597 1.00 85.50 84 GLU A C 1
ATOM 654 O O . GLU A 1 84 ? -29.381 6.505 -14.945 1.00 85.50 84 GLU A O 1
ATOM 659 N N . SER A 1 85 ? -30.465 8.190 -15.961 1.00 86.00 85 SER A N 1
ATOM 660 C CA . SER A 1 85 ? -29.473 9.256 -15.787 1.00 86.00 85 SER A CA 1
ATOM 661 C C . SER A 1 85 ? -29.827 10.178 -14.620 1.00 86.00 85 SER A C 1
ATOM 663 O O . SER A 1 85 ? -29.676 11.400 -14.716 1.00 86.00 85 SER A O 1
ATOM 665 N N . ALA A 1 86 ? -30.352 9.608 -13.533 1.00 81.69 86 ALA A N 1
ATOM 666 C CA . ALA A 1 86 ? -30.821 10.383 -12.393 1.00 81.69 86 ALA A CA 1
ATOM 667 C C . ALA A 1 86 ? -29.704 11.284 -11.841 1.00 81.69 86 ALA A C 1
ATOM 669 O O . ALA A 1 86 ? -28.588 10.826 -11.589 1.00 81.69 86 ALA A O 1
ATOM 670 N N . LEU A 1 87 ? -30.010 12.570 -11.635 1.00 78.19 87 LEU A N 1
ATOM 671 C CA . LEU A 1 87 ? -29.049 13.520 -11.051 1.00 78.19 87 LEU A CA 1
ATOM 672 C C . LEU A 1 87 ? -28.762 13.200 -9.585 1.00 78.19 87 LEU A C 1
ATOM 674 O O . LEU A 1 87 ? -27.673 13.459 -9.074 1.00 78.19 87 LEU A O 1
ATOM 678 N N . ASP A 1 88 ? -29.781 12.666 -8.919 1.00 66.38 88 ASP A N 1
ATOM 679 C CA . ASP A 1 88 ? -29.767 12.256 -7.530 1.00 66.38 88 ASP A CA 1
ATOM 680 C C . ASP A 1 88 ? -30.540 10.935 -7.413 1.00 66.38 88 ASP A C 1
ATOM 682 O O . ASP A 1 88 ? -31.641 10.790 -7.939 1.00 66.38 88 ASP A O 1
ATOM 686 N N . MET A 1 89 ? -29.967 9.966 -6.701 1.00 66.31 89 MET A N 1
ATOM 687 C CA . MET A 1 89 ? -30.599 8.669 -6.439 1.00 66.31 89 MET A CA 1
ATOM 688 C C . MET A 1 89 ? -31.615 8.722 -5.282 1.00 66.31 89 MET A C 1
ATOM 690 O O . MET A 1 89 ? -32.269 7.720 -4.992 1.00 66.31 89 MET A O 1
ATOM 694 N N . ALA A 1 90 ? -31.736 9.860 -4.591 1.00 64.94 90 ALA A N 1
ATOM 695 C CA . ALA A 1 90 ? -32.608 10.060 -3.434 1.00 64.94 90 ALA A CA 1
ATOM 696 C C . ALA A 1 90 ? -33.780 11.012 -3.705 1.00 64.94 90 ALA A C 1
ATOM 698 O O . ALA A 1 90 ? -34.849 10.861 -3.106 1.00 64.94 90 ALA A O 1
ATOM 699 N N . LYS A 1 91 ? -33.593 11.996 -4.587 1.00 75.62 91 LYS A N 1
ATOM 700 C CA . LYS A 1 91 ? -34.641 12.932 -4.984 1.00 75.62 91 LYS A CA 1
ATOM 701 C C . LYS A 1 91 ? -34.993 12.663 -6.440 1.00 75.62 91 LYS A C 1
ATOM 703 O O . LYS A 1 91 ? -34.098 12.749 -7.273 1.00 75.62 91 LYS A O 1
ATOM 708 N N . PRO A 1 92 ? -36.271 12.410 -6.764 1.00 86.50 92 PRO A N 1
ATOM 709 C CA . PRO A 1 92 ? -36.663 12.261 -8.153 1.00 86.50 92 PRO A CA 1
ATOM 710 C C . PRO A 1 92 ? -36.170 13.454 -8.976 1.00 86.50 92 PRO A C 1
ATOM 712 O O . PRO A 1 92 ? -36.458 14.607 -8.634 1.00 86.50 92 PRO A O 1
ATOM 715 N N . THR A 1 93 ? -35.421 13.178 -10.034 1.00 91.62 93 THR A N 1
ATOM 716 C CA . THR A 1 93 ? -34.917 14.111 -11.044 1.00 91.62 93 THR A CA 1
ATOM 717 C C . THR A 1 93 ? -36.032 15.036 -11.522 1.00 91.62 93 THR A C 1
ATOM 719 O O . THR A 1 93 ? -35.836 16.253 -11.609 1.00 91.62 93 THR A O 1
ATOM 722 N N . GLY A 1 94 ? -37.250 14.501 -11.680 1.00 91.19 94 GLY A N 1
ATOM 723 C CA . GLY A 1 94 ? -38.444 15.275 -12.022 1.00 91.19 94 GLY A CA 1
ATOM 724 C C . GLY A 1 94 ? -38.734 16.443 -11.068 1.00 91.19 94 GLY A C 1
ATOM 725 O O . GLY A 1 94 ? -39.266 17.467 -11.486 1.00 91.19 94 GLY A O 1
ATOM 726 N N . THR A 1 95 ? -38.336 16.375 -9.794 1.00 92.75 95 THR A N 1
ATOM 727 C CA . THR A 1 95 ? -38.557 17.482 -8.843 1.00 92.75 95 THR A CA 1
ATOM 728 C C . THR A 1 95 ? -37.626 18.670 -9.072 1.00 92.75 95 THR A C 1
ATOM 730 O O . THR A 1 95 ? -38.001 19.796 -8.747 1.00 92.75 95 THR A O 1
ATOM 733 N N . TYR A 1 96 ? -36.416 18.455 -9.599 1.00 93.94 96 TYR A N 1
ATOM 734 C CA . TYR A 1 96 ? -35.544 19.556 -10.020 1.00 93.94 96 TYR A CA 1
ATOM 735 C C . TYR A 1 96 ? -36.142 20.242 -11.244 1.00 93.94 96 TYR A C 1
ATOM 737 O O . TYR A 1 96 ? -36.200 21.470 -11.285 1.00 93.94 96 TYR A O 1
ATOM 745 N N . ALA A 1 97 ? -36.682 19.453 -12.179 1.00 94.06 97 ALA A N 1
ATOM 746 C CA . ALA A 1 97 ? -37.406 19.986 -13.323 1.00 94.06 97 ALA A CA 1
ATOM 747 C C . ALA A 1 97 ? -38.618 20.825 -12.892 1.00 94.06 97 ALA A C 1
ATOM 749 O O . ALA A 1 97 ? -38.763 21.967 -13.324 1.00 94.06 97 ALA A O 1
ATOM 750 N N . VAL A 1 98 ? -39.439 20.320 -11.966 1.00 94.75 98 VAL A N 1
ATOM 751 C CA . VAL A 1 98 ? -40.599 21.052 -11.427 1.00 94.75 98 VAL A CA 1
ATOM 752 C C . VAL A 1 98 ? -40.205 22.321 -10.680 1.00 94.75 98 VAL A C 1
ATOM 754 O O . VAL A 1 98 ? -40.907 23.322 -10.788 1.00 94.75 98 VAL A O 1
ATOM 757 N N . GLU A 1 99 ? -39.079 22.338 -9.972 1.00 94.19 99 GLU A N 1
ATOM 758 C CA . GLU A 1 99 ? -38.606 23.560 -9.318 1.00 94.19 99 GLU A CA 1
ATOM 759 C C . GLU A 1 99 ? -38.163 24.622 -10.335 1.00 94.19 99 GLU A C 1
ATOM 761 O O . GLU A 1 99 ? -38.541 25.787 -10.203 1.00 94.19 99 GLU A O 1
ATOM 766 N N . MET A 1 100 ? -37.435 24.230 -11.386 1.00 96.38 100 MET A N 1
ATOM 767 C CA . MET A 1 100 ? -37.072 25.138 -12.484 1.00 96.38 100 MET A CA 1
ATOM 768 C C . MET A 1 100 ? -38.320 25.692 -13.187 1.00 96.38 100 MET A C 1
ATOM 770 O O . MET A 1 100 ? -38.421 26.895 -13.435 1.00 96.38 100 MET A O 1
ATOM 774 N N . LEU A 1 101 ? -39.321 24.842 -13.426 1.00 95.94 101 LEU A N 1
ATOM 775 C CA . LEU A 1 101 ? -40.619 25.244 -13.974 1.00 95.94 101 LEU A CA 1
ATOM 776 C C . LEU A 1 101 ? -41.363 26.202 -13.040 1.00 95.94 101 LEU A C 1
ATOM 778 O O . LEU A 1 101 ? -41.907 27.210 -13.487 1.00 95.94 101 LEU A O 1
ATOM 782 N N . ARG A 1 102 ? -41.371 25.926 -11.733 1.00 95.38 102 ARG A N 1
ATOM 783 C CA . ARG A 1 102 ? -42.005 26.784 -10.727 1.00 95.38 102 ARG A CA 1
ATOM 784 C C . ARG A 1 102 ? -41.384 28.174 -10.731 1.00 95.38 102 ARG A C 1
ATOM 786 O O . ARG A 1 102 ? -42.131 29.145 -10.747 1.00 95.38 102 ARG A O 1
ATOM 793 N N . GLN A 1 103 ? -40.055 28.274 -10.762 1.00 94.75 103 GLN A N 1
ATOM 794 C CA . GLN A 1 103 ? -39.352 29.558 -10.859 1.00 94.75 103 GLN A CA 1
ATOM 795 C C . GLN A 1 103 ? -39.691 30.292 -12.159 1.00 94.75 103 GLN A C 1
ATOM 797 O O . GLN A 1 103 ? -39.932 31.495 -12.143 1.00 94.75 103 GLN A O 1
ATOM 802 N N . ARG A 1 104 ? -39.777 29.570 -13.281 1.00 95.56 104 ARG A N 1
ATOM 803 C CA . ARG A 1 104 ? -40.141 30.152 -14.580 1.00 95.56 104 ARG A CA 1
ATOM 804 C C . ARG A 1 104 ? -41.575 30.688 -14.615 1.00 95.56 104 ARG A C 1
ATOM 806 O O . ARG A 1 104 ? -41.838 31.711 -15.244 1.00 95.56 104 ARG A O 1
ATOM 813 N N . PHE A 1 105 ? -42.510 30.007 -13.957 1.00 95.19 105 PHE A N 1
ATOM 814 C CA . PHE A 1 105 ? -43.941 30.313 -14.038 1.00 95.19 105 PHE A CA 1
ATOM 815 C C . PHE A 1 105 ? -44.501 31.072 -12.826 1.00 95.19 105 PHE A C 1
ATOM 817 O O . PHE A 1 105 ? -45.647 31.535 -12.885 1.00 95.19 105 PHE A O 1
ATOM 824 N N . SER A 1 106 ? -43.726 31.260 -11.752 1.00 93.50 106 SER A N 1
ATOM 825 C CA . SER A 1 106 ? -44.207 31.858 -10.499 1.00 93.50 106 SER A CA 1
ATOM 826 C C . SER A 1 106 ? -44.725 33.279 -10.656 1.00 93.50 106 SER A C 1
ATOM 828 O O . SER A 1 106 ? -45.719 33.634 -10.024 1.00 93.50 106 SER A O 1
ATOM 830 N N . ASP A 1 107 ? -44.107 34.074 -11.526 1.00 93.50 107 ASP A N 1
ATOM 831 C CA . ASP A 1 107 ? -44.505 35.469 -11.740 1.00 93.50 107 ASP A CA 1
ATOM 832 C C . ASP A 1 107 ? -45.886 35.576 -12.402 1.00 93.50 107 ASP A C 1
ATOM 834 O O . ASP A 1 107 ? -46.604 36.555 -12.209 1.00 93.50 107 ASP A O 1
ATOM 838 N N . ARG A 1 108 ? -46.283 34.546 -13.163 1.00 94.38 108 ARG A N 1
ATOM 839 C CA . ARG A 1 108 ? -47.557 34.499 -13.897 1.00 94.38 108 ARG A CA 1
ATOM 840 C C . ARG A 1 108 ? -48.659 33.774 -13.132 1.00 94.38 108 ARG A C 1
ATOM 842 O O . ARG A 1 108 ? -49.810 34.198 -13.182 1.00 94.38 108 ARG A O 1
ATOM 849 N N . PHE A 1 109 ? -48.325 32.682 -12.449 1.00 93.06 109 PHE A N 1
ATOM 850 C CA . PHE A 1 109 ? -49.308 31.764 -11.856 1.00 93.06 109 PHE A CA 1
ATOM 851 C C . PHE A 1 109 ? -49.213 31.662 -10.328 1.00 93.06 109 PHE A C 1
ATOM 853 O O . PHE A 1 109 ? -49.998 30.949 -9.699 1.00 93.06 109 PHE A O 1
ATOM 860 N N . GLY A 1 110 ? -48.293 32.413 -9.725 1.00 90.56 110 GLY A N 1
ATOM 861 C CA . GLY A 1 110 ? -48.021 32.418 -8.296 1.00 90.56 110 GLY A CA 1
ATOM 862 C C . GLY A 1 110 ? -46.929 31.426 -7.900 1.00 90.56 110 GLY A C 1
ATOM 863 O O . GLY A 1 110 ? -46.689 30.413 -8.556 1.00 90.56 110 GLY A O 1
ATOM 864 N N . HIS A 1 111 ? -46.282 31.716 -6.772 1.00 88.12 111 HIS A N 1
ATOM 865 C CA . HIS A 1 111 ? -45.146 30.955 -6.244 1.00 88.12 111 HIS A CA 1
ATOM 866 C C . HIS A 1 111 ? -45.428 29.452 -6.055 1.00 88.12 111 HIS A C 1
ATOM 868 O O . HIS A 1 111 ? -44.526 28.631 -6.215 1.00 88.12 111 HIS A O 1
ATOM 874 N N . ASP A 1 112 ? -46.683 29.100 -5.769 1.00 88.88 112 ASP A N 1
ATOM 875 C CA . ASP A 1 112 ? -47.131 27.745 -5.430 1.00 88.88 112 ASP A CA 1
ATOM 876 C C . ASP A 1 112 ? -47.850 27.047 -6.601 1.00 88.88 112 ASP A C 1
ATOM 878 O O . ASP A 1 112 ? -48.669 26.148 -6.398 1.00 88.88 112 ASP A O 1
ATOM 882 N N . CYS A 1 113 ? -47.582 27.462 -7.842 1.00 91.56 113 CYS A N 1
ATOM 883 C CA . CYS A 1 113 ? -48.330 27.015 -9.019 1.00 91.56 113 CYS A CA 1
ATOM 884 C C . CYS A 1 113 ? -48.246 25.501 -9.311 1.00 91.56 113 CYS A C 1
ATOM 886 O O . CYS A 1 113 ? -49.167 24.975 -9.921 1.00 91.56 113 CYS A O 1
ATOM 888 N N . PHE A 1 114 ? -47.243 24.783 -8.791 1.00 93.94 114 PHE A N 1
ATOM 889 C CA . PHE A 1 114 ? -47.127 23.315 -8.876 1.00 93.94 114 PHE A CA 1
ATOM 890 C C . PHE A 1 114 ? -47.372 22.591 -7.540 1.00 93.94 114 PHE A C 1
ATOM 892 O O . PHE A 1 114 ? -47.103 21.399 -7.415 1.00 93.94 114 PHE A O 1
ATOM 899 N N . ARG A 1 115 ? -47.892 23.276 -6.511 1.00 89.62 115 ARG A N 1
ATOM 900 C CA . ARG A 1 115 ? -48.001 22.733 -5.139 1.00 89.62 115 ARG A CA 1
ATOM 901 C C . ARG A 1 115 ? -48.820 21.440 -5.031 1.00 89.62 115 ARG A C 1
ATOM 903 O O . ARG A 1 115 ? -48.635 20.684 -4.086 1.00 89.62 115 ARG A O 1
ATOM 910 N N . GLN A 1 116 ? -49.757 21.214 -5.950 1.00 88.19 116 GLN A N 1
ATOM 911 C CA . GLN A 1 116 ? -50.616 20.024 -5.979 1.00 88.19 116 GLN A CA 1
ATOM 912 C C . GLN A 1 116 ? -50.196 19.006 -7.051 1.00 88.19 116 GLN A C 1
ATOM 914 O O . GLN A 1 116 ? -50.999 18.138 -7.396 1.00 88.19 116 GLN A O 1
ATOM 919 N N . CYS A 1 117 ? -48.983 19.134 -7.592 1.00 92.38 117 CYS A N 1
ATOM 920 C CA . CYS A 1 117 ? -48.416 18.200 -8.552 1.00 92.38 117 CYS A CA 1
ATOM 921 C C . CYS A 1 117 ? -47.621 17.113 -7.821 1.00 92.38 117 CYS A C 1
ATOM 923 O O . CYS A 1 117 ? -46.683 17.408 -7.083 1.00 92.38 117 CYS A O 1
ATOM 925 N N . ASP A 1 118 ? -47.995 15.860 -8.049 1.00 92.44 118 ASP A N 1
ATOM 926 C CA . ASP A 1 118 ? -47.260 14.678 -7.609 1.00 92.44 118 ASP A CA 1
ATOM 927 C C . ASP A 1 118 ? -46.089 14.388 -8.563 1.00 92.44 118 ASP A C 1
ATOM 929 O O . ASP A 1 118 ? -46.233 14.531 -9.780 1.00 92.44 118 ASP A O 1
ATOM 933 N N . VAL A 1 119 ? -44.920 14.015 -8.038 1.00 93.50 119 VAL A N 1
ATOM 934 C CA . VAL A 1 119 ? -43.680 13.903 -8.827 1.00 93.50 119 VAL A CA 1
ATOM 935 C C . VAL A 1 119 ? -42.850 12.709 -8.368 1.00 93.50 119 VAL A C 1
ATOM 937 O O . VAL A 1 119 ? -42.504 12.621 -7.190 1.00 93.50 119 VAL A O 1
ATOM 940 N N . LEU A 1 120 ? -42.483 11.820 -9.297 1.00 90.62 120 LEU A N 1
ATOM 941 C CA . LEU A 1 120 ? -41.551 10.714 -9.048 1.00 90.62 120 LEU A CA 1
ATOM 942 C C . LEU A 1 120 ? -40.758 10.326 -10.298 1.00 90.62 120 LEU A C 1
ATOM 944 O O . LEU A 1 120 ? -41.143 10.668 -11.417 1.00 90.62 120 LEU A O 1
ATOM 948 N N . ASP A 1 121 ? -39.698 9.550 -10.075 1.00 92.06 121 ASP A N 1
ATOM 949 C CA . ASP A 1 121 ? -38.872 8.943 -11.111 1.00 92.06 121 ASP A CA 1
ATOM 950 C C . ASP A 1 121 ? -39.126 7.431 -11.158 1.00 92.06 121 ASP A C 1
ATOM 952 O O . ASP A 1 121 ? -39.241 6.771 -10.122 1.00 92.06 121 ASP A O 1
ATOM 956 N N . MET A 1 122 ? -39.163 6.877 -12.363 1.00 92.50 122 MET A N 1
ATOM 957 C CA . MET A 1 122 ? -39.133 5.448 -12.639 1.00 92.50 122 MET A CA 1
ATOM 958 C C . MET A 1 122 ? -37.818 5.119 -13.343 1.00 92.50 122 MET A C 1
ATOM 960 O O . MET A 1 122 ? -37.570 5.554 -14.469 1.00 92.50 122 MET A O 1
ATOM 964 N N . THR A 1 123 ? -36.964 4.354 -12.664 1.00 86.12 123 THR A N 1
ATOM 965 C CA . THR A 1 123 ? -35.691 3.888 -13.225 1.00 86.12 123 THR A CA 1
ATOM 966 C C . THR A 1 123 ? -35.943 2.903 -14.367 1.00 86.12 123 THR A C 1
ATOM 968 O O . THR A 1 123 ? -36.891 2.127 -14.269 1.00 86.12 123 THR A O 1
ATOM 971 N N . PHE A 1 124 ? -35.068 2.906 -15.387 1.00 83.81 124 PHE A N 1
ATOM 972 C CA . PHE A 1 124 ? -35.079 2.083 -16.620 1.00 83.81 124 PHE A CA 1
ATOM 973 C C . PHE A 1 124 ? -35.478 2.846 -17.900 1.00 83.81 124 PHE A C 1
ATOM 975 O O . PHE A 1 124 ? -36.196 2.325 -18.758 1.00 83.81 124 PHE A O 1
ATOM 982 N N . ALA A 1 125 ? -34.994 4.090 -18.021 1.00 83.56 125 ALA A N 1
ATOM 983 C CA . ALA A 1 125 ? -35.041 4.923 -19.226 1.00 83.56 125 ALA A CA 1
ATOM 984 C C . ALA A 1 125 ? -36.400 4.881 -19.960 1.00 83.56 125 ALA A C 1
ATOM 986 O O . ALA A 1 125 ? -37.451 5.164 -19.375 1.00 83.56 125 ALA A O 1
ATOM 987 N N . CYS A 1 126 ? -36.407 4.489 -21.240 1.00 82.50 126 CYS A N 1
ATOM 988 C CA . CYS A 1 126 ? -37.606 4.436 -22.082 1.00 82.50 126 CYS A CA 1
ATOM 989 C C . CYS A 1 126 ? -38.706 3.503 -21.540 1.00 82.50 126 CYS A C 1
ATOM 991 O O . CYS A 1 126 ? -39.894 3.760 -21.754 1.00 82.50 126 CYS A O 1
ATOM 993 N N . ILE A 1 127 ? -38.337 2.429 -20.834 1.00 88.50 127 ILE A N 1
ATOM 994 C CA . ILE A 1 127 ? -39.309 1.519 -20.213 1.00 88.50 127 ILE A CA 1
ATOM 995 C C . ILE A 1 127 ? -39.914 2.167 -18.970 1.00 88.50 127 ILE A C 1
ATOM 997 O O . ILE A 1 127 ? -41.136 2.181 -18.841 1.00 88.50 127 ILE A O 1
ATOM 1001 N N . GLY A 1 128 ? -39.093 2.817 -18.138 1.00 91.38 128 GLY A N 1
ATOM 1002 C CA . GLY A 1 128 ? -39.574 3.595 -16.994 1.00 91.38 128 GLY A CA 1
ATOM 1003 C C . GLY A 1 128 ? -40.588 4.671 -17.403 1.00 91.38 128 GLY A C 1
ATOM 1004 O O . GLY A 1 128 ? -41.610 4.845 -16.744 1.00 91.38 128 GLY A O 1
ATOM 1005 N N . ALA A 1 129 ? -40.381 5.336 -18.544 1.00 91.88 129 ALA A N 1
ATOM 1006 C CA . ALA A 1 129 ? -41.343 6.305 -19.078 1.00 91.88 129 ALA A CA 1
ATOM 1007 C C . ALA A 1 129 ? -42.646 5.654 -19.585 1.00 91.88 129 ALA A C 1
ATOM 1009 O O . ALA A 1 129 ? -43.724 6.234 -19.457 1.00 91.88 129 ALA A O 1
ATOM 1010 N N . THR A 1 130 ? -42.569 4.442 -20.141 1.00 92.62 130 THR A N 1
ATOM 1011 C CA . THR A 1 130 ? -43.756 3.681 -20.569 1.00 92.62 130 THR A CA 1
ATOM 1012 C C . THR A 1 130 ? -44.602 3.273 -19.364 1.00 92.62 130 THR A C 1
ATOM 1014 O O . THR A 1 130 ? -45.823 3.446 -19.381 1.00 92.62 130 THR A O 1
ATOM 1017 N N . ASP A 1 131 ? -43.958 2.809 -18.294 1.00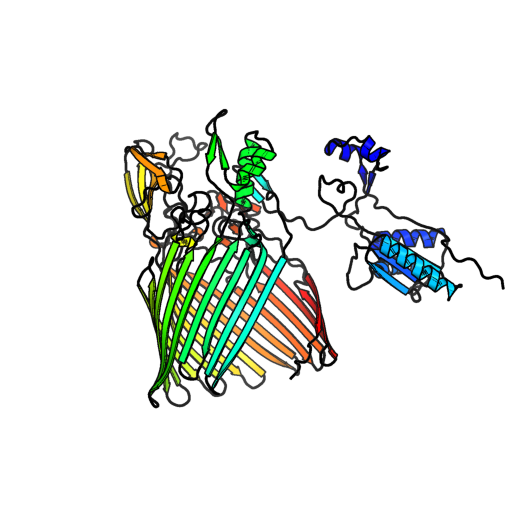 92.81 131 ASP A N 1
ATOM 1018 C CA . ASP A 1 131 ? -44.629 2.471 -17.038 1.00 92.81 131 ASP A CA 1
ATOM 1019 C C . ASP A 1 131 ? -45.222 3.725 -16.378 1.00 92.81 131 ASP A C 1
ATOM 1021 O O . ASP A 1 131 ? -46.355 3.698 -15.887 1.00 92.81 131 ASP A O 1
ATOM 1025 N N . ALA A 1 132 ? -44.519 4.860 -16.449 1.00 94.75 132 ALA A N 1
ATOM 1026 C CA . ALA A 1 132 ? -45.025 6.146 -15.977 1.00 94.75 132 ALA A CA 1
ATOM 1027 C C . ALA A 1 132 ? -46.271 6.593 -16.759 1.00 94.75 132 ALA A C 1
ATOM 1029 O O . ALA A 1 132 ? -47.227 7.093 -16.157 1.00 94.75 132 ALA A O 1
ATOM 1030 N N . LEU A 1 133 ? -46.300 6.377 -18.078 1.00 94.12 133 LEU A N 1
ATOM 1031 C CA . LEU A 1 133 ? -47.465 6.638 -18.927 1.00 94.12 133 LEU A CA 1
ATOM 1032 C C . LEU A 1 133 ? -48.652 5.761 -18.537 1.00 94.12 133 LEU A C 1
ATOM 1034 O O . LEU A 1 133 ? -49.733 6.294 -18.293 1.00 94.12 133 LEU A O 1
ATOM 1038 N N . GLN A 1 134 ? -48.461 4.448 -18.420 1.00 93.50 134 GLN A N 1
ATOM 1039 C CA . GLN A 1 134 ? -49.532 3.530 -18.017 1.00 93.50 134 GLN A CA 1
ATOM 1040 C C . GLN A 1 134 ? -50.086 3.893 -16.635 1.00 93.50 134 GLN A C 1
ATOM 1042 O O . GLN A 1 134 ? -51.297 4.043 -16.474 1.00 93.50 134 GLN A O 1
ATOM 1047 N N . ASN A 1 135 ? -49.204 4.152 -15.665 1.00 93.25 135 ASN A N 1
ATOM 1048 C CA . ASN A 1 135 ? -49.606 4.558 -14.321 1.00 93.25 135 ASN A CA 1
ATOM 1049 C C . ASN A 1 135 ? -50.381 5.886 -14.314 1.00 93.25 135 ASN A C 1
ATOM 1051 O O . ASN A 1 135 ? -51.343 6.052 -13.563 1.00 93.25 135 ASN A O 1
ATOM 1055 N N . THR A 1 136 ? -49.977 6.840 -15.154 1.00 93.56 136 THR A N 1
ATOM 1056 C CA . THR A 1 136 ? -50.644 8.143 -15.257 1.00 93.56 136 THR A CA 1
ATOM 1057 C C . THR A 1 136 ? -52.020 8.024 -15.914 1.00 93.56 136 THR A C 1
ATOM 1059 O O . THR A 1 136 ? -52.964 8.657 -15.443 1.00 93.56 136 THR A O 1
ATOM 1062 N N . LEU A 1 137 ? -52.173 7.176 -16.937 1.00 91.50 137 LEU A N 1
ATOM 1063 C CA . LEU A 1 137 ? -53.469 6.891 -17.566 1.00 91.50 137 LEU A CA 1
ATOM 1064 C C . LEU A 1 137 ? -54.450 6.237 -16.579 1.00 91.50 137 LEU A C 1
ATOM 1066 O O . LEU A 1 137 ? -55.615 6.639 -16.518 1.00 91.50 137 LEU A O 1
ATOM 1070 N N . ASP A 1 138 ? -53.977 5.288 -15.766 1.00 90.06 138 ASP A N 1
ATOM 1071 C CA . ASP A 1 138 ? -54.786 4.644 -14.722 1.00 90.06 138 ASP A CA 1
ATOM 1072 C C . ASP A 1 138 ? -55.225 5.640 -13.640 1.00 90.06 138 ASP A C 1
ATOM 1074 O O . ASP A 1 138 ? -56.373 5.618 -13.189 1.00 90.06 138 ASP A O 1
ATOM 1078 N N . TRP A 1 139 ? -54.340 6.560 -13.246 1.00 92.56 139 TRP A N 1
ATOM 1079 C CA . TRP A 1 139 ? -54.670 7.618 -12.291 1.00 92.56 139 TRP A CA 1
ATOM 1080 C C . TRP A 1 139 ? -55.720 8.596 -12.846 1.00 92.56 139 TRP A C 1
ATOM 1082 O O . TRP A 1 139 ? -56.706 8.885 -12.163 1.00 92.56 139 TRP A O 1
ATOM 1092 N N . LEU A 1 140 ? -55.583 9.026 -14.106 1.00 89.81 140 LEU A N 1
ATOM 1093 C CA . LEU A 1 140 ? -56.568 9.886 -14.778 1.00 89.81 140 LEU A CA 1
ATOM 1094 C C . LEU A 1 140 ? -57.935 9.206 -14.934 1.00 89.81 140 LEU A C 1
ATOM 1096 O O . LEU A 1 140 ? -58.964 9.879 -14.976 1.00 89.81 140 LEU A O 1
ATOM 1100 N N . ALA A 1 141 ? -57.991 7.870 -14.992 1.00 85.38 141 ALA A N 1
ATOM 1101 C CA . ALA A 1 141 ? -59.261 7.146 -15.034 1.00 85.38 141 ALA A CA 1
ATOM 1102 C C . ALA A 1 141 ? -60.098 7.347 -13.762 1.00 85.38 141 ALA A C 1
ATOM 1104 O O . ALA A 1 141 ? -61.334 7.323 -13.852 1.00 85.38 141 ALA A O 1
ATOM 1105 N N . ALA A 1 142 ? -59.434 7.582 -12.625 1.00 81.75 142 ALA A N 1
ATOM 1106 C CA . ALA A 1 142 ? -60.045 7.860 -11.330 1.00 81.75 142 ALA A CA 1
ATOM 1107 C C . ALA A 1 142 ? -60.283 9.361 -11.071 1.00 81.75 142 ALA A C 1
ATOM 1109 O O . ALA A 1 142 ? -61.285 9.694 -10.437 1.00 81.75 142 ALA A O 1
ATOM 1110 N N . ASP A 1 143 ? -59.418 10.251 -11.570 1.00 76.69 143 ASP A N 1
ATOM 1111 C CA . ASP A 1 143 ? -59.531 11.712 -11.418 1.00 76.69 143 ASP A CA 1
ATOM 1112 C C . ASP A 1 143 ? -59.389 12.426 -12.777 1.00 76.69 143 ASP A C 1
ATOM 1114 O O . ASP A 1 143 ? -58.289 12.717 -13.246 1.00 76.69 143 ASP A O 1
ATOM 1118 N N . ARG A 1 144 ? -60.532 12.665 -13.437 1.00 74.88 144 ARG A N 1
ATOM 1119 C CA . ARG A 1 144 ? -60.617 13.087 -14.851 1.00 74.88 144 ARG A CA 1
ATOM 1120 C C . ARG A 1 144 ? -60.506 14.595 -15.084 1.00 74.88 144 ARG A C 1
ATOM 1122 O O . ARG A 1 144 ? -60.476 15.011 -16.238 1.00 74.88 144 ARG A O 1
ATOM 1129 N N . ASP A 1 145 ? -60.446 15.393 -14.018 1.00 82.00 145 ASP A N 1
ATOM 1130 C CA . ASP A 1 145 ? -60.403 16.862 -14.093 1.00 82.00 145 ASP A CA 1
ATOM 1131 C C . ASP A 1 145 ? -58.972 17.425 -13.927 1.00 82.00 145 ASP A C 1
ATOM 1133 O O . ASP A 1 145 ? -58.779 18.637 -13.799 1.00 82.00 145 ASP A O 1
ATOM 1137 N N . ARG A 1 146 ? -57.950 16.557 -13.916 1.00 88.06 146 ARG A N 1
ATOM 1138 C CA . ARG A 1 146 ? -56.529 16.917 -13.768 1.00 88.06 146 ARG A CA 1
ATOM 1139 C C . ARG A 1 146 ? -55.720 16.554 -15.011 1.00 88.06 146 ARG A C 1
ATOM 1141 O O . ARG A 1 146 ? -56.122 15.709 -15.800 1.00 88.06 146 ARG A O 1
ATOM 1148 N N . ILE A 1 147 ? -54.546 17.173 -15.155 1.00 92.19 147 ILE A N 1
ATOM 1149 C CA . ILE A 1 147 ? -53.592 16.883 -16.237 1.00 92.19 147 ILE A CA 1
ATOM 1150 C C . ILE A 1 147 ? -52.403 16.095 -15.680 1.00 92.19 147 ILE A C 1
ATOM 1152 O O . ILE A 1 147 ? -51.841 16.461 -14.643 1.00 92.19 147 ILE A O 1
ATOM 1156 N N . GLY A 1 148 ? -52.014 15.022 -16.370 1.00 94.25 148 GLY A N 1
ATOM 1157 C CA . GLY A 1 148 ? -50.793 14.265 -16.099 1.00 94.25 148 GLY A CA 1
ATOM 1158 C C . GLY A 1 148 ? -49.756 14.483 -17.199 1.00 94.25 148 GLY A C 1
ATOM 1159 O O . GLY A 1 148 ? -50.090 14.440 -18.378 1.00 94.25 148 GLY A O 1
ATOM 1160 N N . ILE A 1 149 ? -48.504 14.712 -16.815 1.00 96.12 149 ILE A N 1
ATOM 1161 C CA . ILE A 1 149 ? -47.364 14.840 -17.723 1.00 96.12 149 ILE A CA 1
ATOM 1162 C C . ILE A 1 149 ? -46.400 13.691 -17.441 1.00 96.12 149 ILE A C 1
ATOM 1164 O O . ILE A 1 149 ? -46.060 13.409 -16.291 1.00 96.12 149 ILE A O 1
ATOM 1168 N N . VAL A 1 150 ? -45.941 13.044 -18.506 1.00 96.44 150 VAL A N 1
ATOM 1169 C CA . VAL A 1 150 ? -44.895 12.026 -18.444 1.00 96.44 150 VAL A CA 1
ATOM 1170 C C . VAL A 1 150 ? -43.715 12.501 -19.267 1.00 96.44 150 VAL A C 1
ATOM 1172 O O . VAL A 1 150 ? -43.888 12.924 -20.408 1.00 96.44 150 VAL A O 1
ATOM 1175 N N . VAL A 1 151 ? -42.523 12.456 -18.679 1.00 95.00 151 VAL A N 1
ATOM 1176 C CA . VAL A 1 151 ? -41.283 12.902 -19.316 1.00 95.00 151 VAL A CA 1
ATOM 1177 C C . VAL A 1 151 ? -40.267 11.765 -19.342 1.00 95.00 151 VAL A C 1
ATOM 1179 O O . VAL A 1 151 ? -40.096 11.052 -18.362 1.00 95.00 151 VAL A O 1
ATOM 1182 N N . ALA A 1 152 ? -39.595 11.580 -20.473 1.00 94.06 152 ALA A N 1
ATOM 1183 C CA . ALA A 1 152 ? -38.435 10.702 -20.592 1.00 94.06 152 ALA A CA 1
ATOM 1184 C C . ALA A 1 152 ? -37.217 11.586 -20.857 1.00 94.06 152 ALA A C 1
ATOM 1186 O O . ALA A 1 152 ? -37.250 12.382 -21.796 1.00 94.06 152 ALA A O 1
ATOM 1187 N N . SER A 1 153 ? -36.174 11.490 -20.034 1.00 91.88 153 SER A N 1
ATOM 1188 C CA . SER A 1 153 ? -34.964 12.297 -20.220 1.00 91.88 153 SER A CA 1
ATOM 1189 C C . SER A 1 153 ? -33.740 11.558 -19.696 1.00 91.88 153 SER A C 1
ATOM 1191 O O . SER A 1 153 ? -33.717 11.118 -18.548 1.00 91.88 153 SER A O 1
ATOM 1193 N N . ASP A 1 154 ? -32.735 11.415 -20.559 1.00 87.94 154 ASP A N 1
ATOM 1194 C CA . ASP A 1 154 ? -31.530 10.628 -20.312 1.00 87.94 154 ASP A CA 1
ATOM 1195 C C . ASP A 1 154 ? -30.323 11.166 -21.083 1.00 87.94 154 ASP A C 1
ATOM 1197 O O . ASP A 1 154 ? -30.460 11.829 -22.114 1.00 87.94 154 ASP A O 1
ATOM 1201 N N . ILE A 1 155 ? -29.132 10.836 -20.584 1.00 86.12 155 ILE A N 1
ATOM 1202 C CA . ILE A 1 155 ? -27.840 11.077 -21.222 1.00 86.12 155 ILE A CA 1
ATOM 1203 C C . ILE A 1 155 ? -27.161 9.716 -21.396 1.00 86.12 155 ILE A C 1
ATOM 1205 O O . ILE A 1 155 ? -26.581 9.170 -20.463 1.00 86.12 155 ILE A O 1
ATOM 1209 N N . ALA A 1 156 ? -27.212 9.158 -22.601 1.00 76.62 156 ALA A N 1
ATOM 1210 C CA . ALA A 1 156 ? -26.554 7.885 -22.898 1.00 76.62 156 ALA A CA 1
ATOM 1211 C C . ALA A 1 156 ? -25.033 8.080 -22.962 1.00 76.62 156 ALA A C 1
ATOM 1213 O O . ALA A 1 156 ? -24.643 9.048 -23.586 1.00 76.62 156 ALA A O 1
ATOM 1214 N N . LYS A 1 157 ? -24.177 7.209 -22.388 1.00 70.31 157 LYS A N 1
ATOM 1215 C CA . LYS A 1 157 ? -22.693 7.213 -22.508 1.00 70.31 157 LYS A CA 1
ATOM 1216 C C . LYS A 1 157 ? -22.145 5.830 -22.906 1.00 70.31 157 LYS A C 1
ATOM 1218 O O . LYS A 1 157 ? -22.519 4.837 -22.304 1.00 70.31 157 LYS A O 1
ATOM 1223 N N . TYR A 1 158 ? -21.221 5.771 -23.869 1.00 72.44 158 TYR A N 1
ATOM 1224 C CA . TYR A 1 158 ? -20.624 4.564 -24.447 1.00 72.44 158 TYR A CA 1
ATOM 1225 C C . TYR A 1 158 ? -19.090 4.729 -24.583 1.00 72.44 158 TYR A C 1
ATOM 1227 O O . TYR A 1 158 ? -18.516 5.742 -24.168 1.00 72.44 158 TYR A O 1
ATOM 1235 N N . GLU A 1 159 ? -18.406 3.725 -25.140 1.00 68.56 159 GLU A N 1
ATOM 1236 C CA . GLU A 1 159 ? -16.964 3.774 -25.421 1.00 68.56 159 GLU A CA 1
ATOM 1237 C C . GLU A 1 159 ? -16.653 4.384 -26.799 1.00 68.56 159 GLU A C 1
ATOM 1239 O O . GLU A 1 159 ? -17.347 4.109 -27.785 1.00 68.56 159 GLU A O 1
ATOM 1244 N N . LEU A 1 160 ? -15.548 5.139 -26.900 1.00 74.94 160 LEU A N 1
ATOM 1245 C CA . LEU A 1 160 ? -15.044 5.673 -28.173 1.00 74.94 160 LEU A CA 1
ATOM 1246 C C . LEU A 1 160 ? -14.702 4.533 -29.150 1.00 74.94 160 LEU A C 1
ATOM 1248 O O . LEU A 1 160 ? -14.024 3.573 -28.795 1.00 74.94 160 LEU A O 1
ATOM 1252 N N . GLY A 1 161 ? -15.135 4.650 -30.403 1.00 70.31 161 GLY A N 1
ATOM 1253 C CA . GLY A 1 161 ? -14.975 3.643 -31.450 1.00 70.31 161 GLY A CA 1
ATOM 1254 C C . GLY A 1 161 ? -15.976 2.487 -31.389 1.00 70.31 161 GLY A C 1
ATOM 1255 O O . GLY A 1 161 ? -16.000 1.672 -32.313 1.00 70.31 161 GLY A O 1
ATOM 1256 N N . SER A 1 162 ? -16.809 2.398 -30.347 1.00 79.75 162 SER A N 1
ATOM 1257 C CA . SER A 1 162 ? -17.840 1.365 -30.260 1.00 79.75 162 SER A CA 1
ATOM 1258 C C . SER A 1 162 ? -18.964 1.610 -31.271 1.00 79.75 162 SER A C 1
ATOM 1260 O O . SER A 1 162 ? -19.200 2.731 -31.728 1.00 79.75 162 SER A O 1
ATOM 1262 N N . SER A 1 163 ? -19.737 0.566 -31.575 1.00 71.94 163 SER A N 1
ATOM 1263 C CA . SER A 1 163 ? -20.982 0.724 -32.338 1.00 71.94 163 SER A CA 1
ATOM 1264 C C . SER A 1 163 ? -22.056 1.526 -31.587 1.00 71.94 163 SER A C 1
ATOM 1266 O O . SER A 1 163 ? -23.119 1.757 -32.149 1.00 71.94 163 SER A O 1
ATOM 1268 N N . GLY A 1 164 ? -21.817 1.911 -30.329 1.00 69.69 164 GLY A N 1
ATOM 1269 C CA . GLY A 1 164 ? -22.651 2.843 -29.569 1.00 69.69 164 GLY A CA 1
ATOM 1270 C C . GLY A 1 164 ? -22.044 4.246 -29.441 1.00 69.69 164 GLY A C 1
ATOM 1271 O O . GLY A 1 164 ? -22.695 5.130 -28.901 1.00 69.69 164 GLY A O 1
ATOM 1272 N N . GLU A 1 165 ? -20.828 4.513 -29.936 1.00 78.19 165 GLU A N 1
ATOM 1273 C CA . GLU A 1 165 ? -20.152 5.807 -29.718 1.00 78.19 165 GLU A CA 1
ATOM 1274 C C . GLU A 1 165 ? -20.959 6.973 -30.282 1.00 78.19 165 GLU A C 1
ATOM 1276 O O . GLU A 1 165 ? -21.148 8.000 -29.637 1.00 78.19 165 GLU A O 1
ATOM 1281 N N . TYR A 1 166 ? -21.489 6.786 -31.487 1.00 70.62 166 TYR A N 1
ATOM 1282 C CA . TYR A 1 166 ? -22.344 7.759 -32.157 1.00 70.62 166 TYR A CA 1
ATOM 1283 C C . TYR A 1 166 ? -23.708 7.946 -31.457 1.00 70.62 166 TYR A C 1
ATOM 1285 O O . TYR A 1 166 ? -24.596 8.589 -32.016 1.00 70.62 166 TYR A O 1
ATOM 1293 N N . THR A 1 167 ? -23.864 7.398 -30.242 1.00 66.56 167 THR A N 1
ATOM 1294 C CA . THR A 1 167 ? -25.022 7.529 -29.357 1.00 66.56 167 THR A CA 1
ATOM 1295 C C . THR A 1 167 ? -24.684 7.987 -27.902 1.00 66.56 167 THR A C 1
ATOM 1297 O O . THR A 1 167 ? -25.566 7.861 -27.067 1.00 66.56 167 THR A O 1
ATOM 1300 N N . GLN A 1 168 ? -23.480 8.528 -27.561 1.00 63.50 168 GLN A N 1
ATOM 1301 C CA . GLN A 1 168 ? -22.958 8.738 -26.160 1.00 63.50 168 GLN A CA 1
ATOM 1302 C C . GLN A 1 168 ? -22.784 10.179 -25.526 1.00 63.50 168 GLN A C 1
ATOM 1304 O O . GLN A 1 168 ? -22.760 11.160 -26.259 1.00 63.50 168 GLN A O 1
ATOM 1309 N N . GLY A 1 169 ? -22.506 10.269 -24.188 1.00 50.75 169 GLY A N 1
ATOM 1310 C CA . GLY A 1 169 ? -22.363 11.395 -23.200 1.00 50.75 169 GLY A CA 1
ATOM 1311 C C . GLY A 1 169 ? -21.266 11.151 -22.095 1.00 50.75 169 GLY A C 1
ATOM 1312 O O . GLY A 1 169 ? -20.400 10.337 -22.371 1.00 50.75 169 GLY A O 1
ATOM 1313 N N . THR A 1 170 ? -21.169 11.809 -20.900 1.00 44.47 170 THR A N 1
ATOM 1314 C CA . THR A 1 170 ? -19.870 11.987 -20.114 1.00 44.47 170 THR A CA 1
ATOM 1315 C C . THR A 1 170 ? -19.736 11.390 -18.662 1.00 44.47 170 THR A C 1
ATOM 1317 O O . THR A 1 170 ? -20.690 11.393 -17.905 1.00 44.47 170 THR A O 1
ATOM 1320 N N . GLU A 1 171 ? -18.525 10.932 -18.242 1.00 43.59 171 GLU A N 1
ATOM 1321 C CA . GLU A 1 171 ? -18.081 10.346 -16.919 1.00 43.59 171 GLU A CA 1
ATOM 1322 C C . GLU A 1 171 ? -16.559 10.635 -16.725 1.00 43.59 171 GLU A C 1
ATOM 1324 O O . GLU A 1 171 ? -15.882 10.852 -17.734 1.00 43.59 171 GLU A O 1
ATOM 1329 N N . PHE A 1 172 ? -16.028 10.671 -15.484 1.00 54.16 172 PHE A N 1
ATOM 1330 C CA . PHE A 1 172 ? -14.637 11.042 -15.122 1.00 54.16 172 PHE A CA 1
ATOM 1331 C C . PHE A 1 172 ? -13.547 10.219 -15.835 1.00 54.16 172 PHE A C 1
ATOM 1333 O O . PHE A 1 172 ? -13.343 9.046 -15.535 1.00 54.16 172 PHE A O 1
ATOM 1340 N N . ASP A 1 173 ? -12.758 10.868 -16.694 1.00 60.38 173 ASP A N 1
ATOM 1341 C CA . ASP A 1 173 ? -11.612 10.252 -17.371 1.00 60.38 173 ASP A CA 1
ATOM 1342 C C . ASP A 1 173 ? -10.290 10.666 -16.696 1.00 60.38 173 ASP A C 1
ATOM 1344 O O . ASP A 1 173 ? -9.711 11.705 -17.010 1.00 60.38 173 ASP A O 1
ATOM 1348 N N . TYR A 1 174 ? -9.825 9.882 -15.716 1.00 71.38 174 TYR A N 1
ATOM 1349 C CA . TYR A 1 174 ? -8.438 9.958 -15.235 1.00 71.38 174 TYR A CA 1
ATOM 1350 C C . TYR A 1 174 ? -7.648 8.779 -15.793 1.00 71.38 174 TYR A C 1
ATOM 1352 O O . TYR A 1 174 ? -7.973 7.621 -15.517 1.00 71.38 174 TYR A O 1
ATOM 1360 N N . THR A 1 175 ? -6.608 9.084 -16.560 1.00 77.12 175 THR A N 1
ATOM 1361 C CA . THR A 1 175 ? -5.637 8.120 -17.079 1.00 77.12 175 THR A CA 1
ATOM 1362 C C . THR A 1 175 ? -4.255 8.653 -16.756 1.00 77.12 175 THR A C 1
ATOM 1364 O O . THR A 1 175 ? -3.976 9.821 -17.038 1.00 77.12 175 THR A O 1
ATOM 1367 N N . ASP A 1 176 ? -3.403 7.833 -16.142 1.00 80.00 176 ASP A N 1
ATOM 1368 C CA . ASP A 1 176 ? -2.056 8.294 -15.820 1.00 80.00 176 ASP A CA 1
ATOM 1369 C C . ASP A 1 176 ? -1.147 8.270 -17.058 1.00 80.00 176 ASP A C 1
ATOM 1371 O O . ASP A 1 176 ? -1.424 7.596 -18.057 1.00 80.00 176 ASP A O 1
ATOM 1375 N N . THR A 1 177 ? -0.062 9.041 -17.010 1.00 85.50 177 THR A N 1
ATOM 1376 C CA . THR A 1 177 ? 0.894 9.128 -18.118 1.00 85.50 177 THR A CA 1
ATOM 1377 C C . THR A 1 177 ? 2.013 8.108 -17.949 1.00 85.50 177 THR A C 1
ATOM 1379 O O . THR A 1 177 ? 2.755 8.145 -16.971 1.00 85.50 177 THR A O 1
ATOM 1382 N N . VAL A 1 178 ? 2.200 7.253 -18.951 1.00 87.00 178 VAL A N 1
ATOM 1383 C CA . VAL A 1 178 ? 3.325 6.323 -19.061 1.00 87.00 178 VAL A CA 1
ATOM 1384 C C . VAL A 1 178 ? 4.321 6.830 -20.098 1.00 87.00 178 VAL A C 1
ATOM 1386 O O . VAL A 1 178 ? 3.973 7.066 -21.255 1.00 87.00 178 VAL A O 1
ATOM 1389 N N . TYR A 1 179 ? 5.590 6.946 -19.715 1.00 85.38 179 TYR A N 1
ATOM 1390 C CA . TYR A 1 179 ? 6.652 7.362 -20.630 1.00 85.38 179 TYR A CA 1
ATOM 1391 C C . TYR A 1 179 ? 7.357 6.161 -21.267 1.00 85.38 179 TYR A C 1
ATOM 1393 O O . TYR A 1 179 ? 7.896 5.305 -20.566 1.00 85.38 179 TYR A O 1
ATOM 1401 N N . ALA A 1 180 ? 7.416 6.127 -22.601 1.00 80.81 180 ALA A N 1
ATOM 1402 C CA . ALA A 1 180 ? 8.226 5.174 -23.361 1.00 80.81 180 ALA A CA 1
ATOM 1403 C C . ALA A 1 180 ? 9.216 5.944 -24.252 1.00 80.81 180 ALA A C 1
ATOM 1405 O O . ALA A 1 180 ? 8.847 6.531 -25.272 1.00 80.81 180 ALA A O 1
ATOM 1406 N N . GLY A 1 181 ? 10.487 5.976 -23.839 1.00 76.81 181 GLY A N 1
ATOM 1407 C CA . GLY A 1 181 ? 11.489 6.872 -24.422 1.00 76.81 181 GLY A CA 1
ATOM 1408 C C . GLY A 1 181 ? 11.198 8.332 -24.065 1.00 76.81 181 GLY A C 1
ATOM 1409 O O . GLY A 1 181 ? 10.900 8.635 -22.910 1.00 76.81 181 GLY A O 1
ATOM 1410 N N . ALA A 1 182 ? 11.271 9.242 -25.039 1.00 77.38 182 ALA A N 1
ATOM 1411 C CA . ALA A 1 182 ? 10.902 10.653 -24.866 1.00 77.38 182 ALA A CA 1
ATOM 1412 C C . ALA A 1 182 ? 9.379 10.898 -24.923 1.00 77.38 182 ALA A C 1
ATOM 1414 O O . ALA A 1 182 ? 8.913 11.949 -24.495 1.00 77.38 182 ALA A O 1
ATOM 1415 N N . ALA A 1 183 ? 8.608 9.936 -25.438 1.00 84.19 183 ALA A N 1
ATOM 1416 C CA . ALA A 1 183 ? 7.178 10.088 -25.678 1.00 84.19 183 ALA A CA 1
ATOM 1417 C C . ALA A 1 183 ? 6.328 9.696 -24.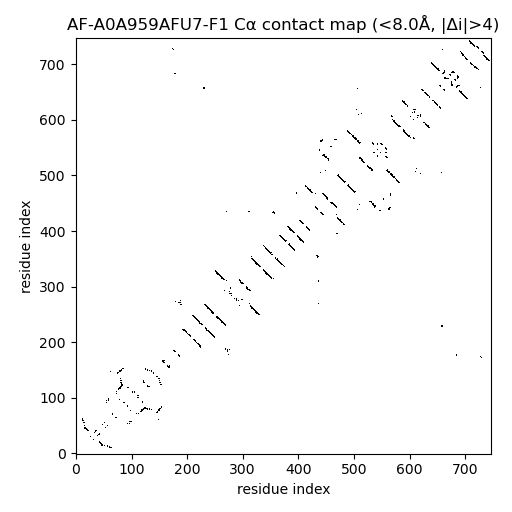458 1.00 84.19 183 ALA A C 1
ATOM 1419 O O . ALA A 1 183 ? 6.684 8.795 -23.694 1.00 84.19 183 ALA A O 1
ATOM 1420 N N . ALA A 1 184 ? 5.193 10.377 -24.316 1.00 86.38 184 ALA A N 1
ATOM 1421 C CA . ALA A 1 184 ? 4.178 10.156 -23.294 1.00 86.38 184 ALA A CA 1
ATOM 1422 C C . ALA A 1 184 ? 2.970 9.430 -23.899 1.00 86.38 184 ALA A C 1
ATOM 1424 O O . ALA A 1 184 ? 2.511 9.794 -24.983 1.00 86.38 184 ALA A O 1
ATOM 1425 N N . TYR A 1 185 ? 2.447 8.434 -23.189 1.00 88.06 185 TYR A N 1
ATOM 1426 C CA . TYR A 1 185 ? 1.298 7.635 -23.604 1.00 88.06 185 TYR A CA 1
ATOM 1427 C C . TYR A 1 185 ? 0.308 7.466 -22.449 1.00 88.06 185 TYR A C 1
ATOM 1429 O O . TYR A 1 185 ? 0.739 7.352 -21.303 1.00 88.06 185 TYR A O 1
ATOM 1437 N N . PRO A 1 186 ? -1.005 7.401 -22.720 1.00 87.06 186 PRO A N 1
ATOM 1438 C CA . PRO A 1 186 ? -1.962 6.940 -21.724 1.00 87.06 186 PRO A CA 1
ATOM 1439 C C . PRO A 1 186 ? -1.726 5.458 -21.397 1.00 87.06 186 PRO A C 1
ATOM 1441 O O . PRO A 1 186 ? -1.224 4.699 -22.235 1.00 87.06 186 PRO A O 1
ATOM 1444 N N . GLU A 1 187 ? -2.123 5.040 -20.197 1.00 87.19 187 GLU A N 1
ATOM 1445 C CA . GLU A 1 187 ? -2.141 3.627 -19.808 1.00 87.19 187 GLU A CA 1
ATOM 1446 C C . GLU A 1 187 ? -2.912 2.779 -20.834 1.00 87.19 187 GLU A C 1
ATOM 1448 O O . GLU A 1 187 ? -4.063 3.053 -21.182 1.00 87.19 187 GLU A O 1
ATOM 1453 N N . TYR A 1 188 ? -2.264 1.730 -21.334 1.00 89.62 188 TYR A N 1
ATOM 1454 C CA . TYR A 1 188 ? -2.837 0.826 -22.322 1.00 89.62 188 TYR A CA 1
ATOM 1455 C C . TYR A 1 188 ? -3.776 -0.192 -21.661 1.00 89.62 188 TYR A C 1
ATOM 1457 O O . TYR A 1 188 ? -3.358 -0.922 -20.761 1.00 89.62 188 TYR A O 1
ATOM 1465 N N . LEU A 1 189 ? -5.017 -0.286 -22.163 1.00 88.25 189 LEU A N 1
ATOM 1466 C CA . LEU A 1 189 ? -6.082 -1.163 -21.643 1.00 88.25 189 LEU A CA 1
ATOM 1467 C C . LEU A 1 189 ? -6.370 -0.928 -20.151 1.00 88.25 189 LEU A C 1
ATOM 1469 O O . LEU A 1 189 ? -6.359 -1.866 -19.353 1.00 88.25 189 LEU A O 1
ATOM 1473 N N . LEU A 1 190 ? -6.590 0.336 -19.786 1.00 86.12 190 LEU A N 1
ATOM 1474 C CA . LEU A 1 190 ? -7.019 0.727 -18.447 1.00 86.12 190 LEU A CA 1
ATOM 1475 C C . LEU A 1 190 ? -8.427 0.185 -18.162 1.00 86.12 190 LEU A C 1
ATOM 1477 O O . LEU A 1 190 ? -9.395 0.634 -18.769 1.00 86.12 190 LEU A O 1
ATOM 1481 N N . ASP A 1 191 ? -8.518 -0.754 -17.222 1.00 87.44 191 ASP A N 1
ATOM 1482 C CA . ASP A 1 191 ? -9.771 -1.282 -16.687 1.00 87.44 191 ASP A CA 1
ATOM 1483 C C . ASP A 1 191 ? -9.982 -0.716 -15.277 1.00 87.44 191 ASP A C 1
ATOM 1485 O O . ASP A 1 191 ? -9.188 -0.962 -14.363 1.00 87.44 191 ASP A O 1
ATOM 1489 N N . ARG A 1 192 ? -11.029 0.100 -15.127 1.00 82.88 192 ARG A N 1
ATOM 1490 C CA . ARG A 1 192 ? -11.354 0.807 -13.880 1.00 82.88 192 ARG A CA 1
ATOM 1491 C C . ARG A 1 192 ? -12.347 0.043 -13.013 1.00 82.88 192 ARG A C 1
ATOM 1493 O O . ARG A 1 192 ? -12.594 0.471 -11.882 1.00 82.88 192 ARG A O 1
ATOM 1500 N N . ASP A 1 193 ? -12.885 -1.066 -13.509 1.00 83.75 193 ASP A N 1
ATOM 1501 C CA . ASP A 1 193 ? -13.818 -1.870 -12.745 1.00 83.75 193 ASP A CA 1
ATOM 1502 C C . ASP A 1 193 ? -13.086 -2.519 -11.574 1.00 83.75 193 ASP A C 1
ATOM 1504 O O . ASP A 1 193 ? -11.974 -3.045 -11.684 1.00 83.75 193 ASP A O 1
ATOM 1508 N N . PHE A 1 194 ? -13.729 -2.489 -10.411 1.00 87.94 194 PHE A N 1
ATOM 1509 C CA . PHE A 1 194 ? -13.227 -3.165 -9.230 1.00 87.94 194 PHE A CA 1
ATOM 1510 C C . PHE A 1 194 ? -14.322 -4.005 -8.591 1.00 87.94 194 PHE A C 1
ATOM 1512 O O . PHE A 1 194 ? -15.487 -3.620 -8.510 1.00 87.94 194 PHE A O 1
ATOM 1519 N N . ASN A 1 195 ? -13.938 -5.175 -8.100 1.00 92.12 195 ASN A N 1
ATOM 1520 C CA . ASN A 1 195 ? -14.800 -6.027 -7.297 1.00 92.12 195 ASN A CA 1
ATOM 1521 C C . ASN A 1 195 ? -13.950 -6.815 -6.300 1.00 92.12 195 ASN A C 1
ATOM 1523 O O . ASN A 1 195 ? -12.790 -7.139 -6.550 1.00 92.12 195 ASN A O 1
ATOM 1527 N N . SER A 1 196 ? -14.519 -7.104 -5.135 1.00 91.19 196 SER A N 1
ATOM 1528 C CA . SER A 1 196 ? -13.858 -7.906 -4.112 1.00 91.19 196 SER A CA 1
ATOM 1529 C C . SER A 1 196 ? -14.899 -8.749 -3.397 1.00 91.19 196 SER A C 1
ATOM 1531 O O . SER A 1 196 ? -15.896 -8.222 -2.902 1.00 91.19 196 SER A O 1
ATOM 1533 N N . LEU A 1 197 ? -14.657 -10.055 -3.334 1.00 94.12 197 LEU A N 1
ATOM 1534 C CA . LEU A 1 197 ? -15.450 -11.000 -2.557 1.00 94.12 197 LEU A CA 1
ATOM 1535 C C . LEU A 1 197 ? -14.577 -11.554 -1.437 1.00 94.12 197 LEU A C 1
ATOM 1537 O O . LEU A 1 197 ? -13.437 -11.945 -1.675 1.00 94.12 197 LEU A O 1
ATOM 1541 N N . ARG A 1 198 ? -15.106 -11.590 -0.214 1.00 95.94 198 ARG A N 1
ATOM 1542 C CA . ARG A 1 198 ? -14.408 -12.099 0.974 1.00 95.94 198 ARG A CA 1
ATOM 1543 C C . ARG A 1 198 ? -15.389 -12.900 1.817 1.00 95.94 198 ARG A C 1
ATOM 1545 O O . ARG A 1 198 ? -16.538 -12.486 1.961 1.00 95.94 198 ARG A O 1
ATOM 1552 N N . GLY A 1 199 ? -14.940 -14.003 2.398 1.00 95.56 199 GLY A N 1
ATOM 1553 C CA . GLY A 1 199 ? -15.746 -14.805 3.312 1.00 95.56 199 GLY A CA 1
ATOM 1554 C C . GLY A 1 199 ? -14.879 -15.624 4.256 1.00 95.56 199 GLY A C 1
ATOM 1555 O O . GLY A 1 199 ? -13.778 -16.035 3.901 1.00 95.56 199 GLY A O 1
ATOM 1556 N N . GLU A 1 200 ? -15.383 -15.871 5.460 1.00 97.25 200 GLU A N 1
ATOM 1557 C CA . GLU A 1 200 ? -14.719 -16.703 6.460 1.00 97.25 200 GLU A CA 1
ATOM 1558 C C . GLU A 1 200 ? -15.728 -17.505 7.283 1.00 97.25 200 GLU A C 1
ATOM 1560 O O . GLU A 1 200 ? -16.896 -17.131 7.412 1.00 97.25 200 GLU A O 1
ATOM 1565 N N . ALA A 1 201 ? -15.266 -18.621 7.838 1.00 96.94 201 ALA A N 1
ATOM 1566 C CA . ALA A 1 201 ? -16.013 -19.478 8.742 1.00 96.94 201 ALA A CA 1
ATOM 1567 C C . ALA A 1 201 ? -15.084 -20.017 9.835 1.00 96.94 201 ALA A C 1
ATOM 1569 O O . ALA A 1 201 ? -13.932 -20.366 9.572 1.00 96.94 201 ALA A O 1
ATOM 1570 N N . GLN A 1 202 ? -15.590 -20.107 11.066 1.00 97.81 202 GLN A N 1
ATOM 1571 C CA . GLN A 1 202 ? -14.840 -20.626 12.210 1.00 97.81 202 GLN A CA 1
ATOM 1572 C C . GLN A 1 202 ? -15.700 -21.587 13.037 1.00 97.81 202 GLN A C 1
ATOM 1574 O O . GLN A 1 202 ? -16.893 -21.363 13.239 1.00 97.81 202 GLN A O 1
ATOM 1579 N N . VAL A 1 203 ? -15.074 -22.648 13.540 1.00 97.69 203 VAL A N 1
ATOM 1580 C CA . VAL A 1 203 ? -15.654 -23.644 14.442 1.00 97.69 203 VAL A CA 1
ATOM 1581 C C . VAL A 1 203 ? -14.933 -23.566 15.781 1.00 97.69 203 VAL A C 1
ATOM 1583 O O . VAL A 1 203 ? -13.706 -23.633 15.842 1.00 97.69 203 VAL A O 1
ATOM 1586 N N . TYR A 1 204 ? -15.712 -23.456 16.855 1.00 98.00 204 TYR A N 1
ATOM 1587 C CA . TYR A 1 204 ? -15.228 -23.403 18.230 1.00 98.00 204 TYR A CA 1
ATOM 1588 C C . TYR A 1 204 ? -15.576 -24.714 18.931 1.00 98.00 204 TYR A C 1
ATOM 1590 O O . TYR A 1 204 ? -16.744 -25.092 19.011 1.00 98.00 204 TYR A O 1
ATOM 1598 N N . TYR A 1 205 ? -14.566 -25.397 19.456 1.00 97.31 205 TYR A N 1
ATOM 1599 C CA . TYR A 1 205 ? -14.707 -26.639 20.203 1.00 97.31 205 TYR A CA 1
ATOM 1600 C C . TYR A 1 205 ? -14.126 -26.475 21.608 1.00 97.31 205 TYR A C 1
ATOM 1602 O O . TYR A 1 205 ? -12.909 -26.420 21.795 1.00 97.31 205 TYR A O 1
ATOM 1610 N N . SER A 1 206 ? -14.994 -26.387 22.613 1.00 97.75 206 SER A N 1
ATOM 1611 C CA . SER A 1 206 ? -14.579 -26.343 24.016 1.00 97.75 206 SER A CA 1
ATOM 1612 C C . SER A 1 206 ? -14.139 -27.733 24.473 1.00 97.75 206 SER A C 1
ATOM 1614 O O . SER A 1 206 ? -14.956 -28.637 24.617 1.00 97.75 206 SER A O 1
ATOM 1616 N N . VAL A 1 207 ? -12.840 -27.904 24.721 1.00 96.12 207 VAL A N 1
ATOM 1617 C CA . VAL A 1 207 ? -12.269 -29.145 25.274 1.00 96.12 207 VAL A CA 1
ATOM 1618 C C . VAL A 1 207 ? -12.713 -29.327 26.731 1.00 96.12 207 VAL A C 1
ATOM 1620 O O . VAL A 1 207 ? -12.941 -30.443 27.186 1.00 96.12 207 VAL A O 1
ATOM 1623 N N . ASN A 1 208 ? -12.816 -28.215 27.466 1.00 95.88 208 ASN A N 1
ATOM 1624 C CA . ASN A 1 208 ? -13.383 -28.092 28.810 1.00 95.88 208 ASN A CA 1
ATOM 1625 C C . ASN A 1 208 ? -13.763 -26.620 29.068 1.00 95.88 208 ASN A C 1
ATOM 1627 O O . ASN A 1 208 ? -13.529 -25.765 28.215 1.00 95.88 208 ASN A O 1
ATOM 1631 N N . ASP A 1 209 ? -14.255 -26.304 30.268 1.00 95.62 209 ASP A N 1
ATOM 1632 C CA . ASP A 1 209 ? -14.703 -24.955 30.664 1.00 95.62 209 ASP A CA 1
ATOM 1633 C C . ASP A 1 209 ? -13.637 -23.851 30.551 1.00 95.62 209 ASP A C 1
ATOM 1635 O O . ASP A 1 209 ? -13.947 -22.666 30.657 1.00 95.62 209 ASP A O 1
ATOM 1639 N N . ARG A 1 210 ? -12.360 -24.216 30.392 1.00 96.50 210 ARG A N 1
ATOM 1640 C CA . ARG A 1 210 ? -11.232 -23.276 30.352 1.00 96.50 210 ARG A CA 1
ATOM 1641 C C . ARG A 1 210 ? -10.422 -23.349 29.065 1.00 96.50 210 ARG A C 1
ATOM 1643 O O . ARG A 1 210 ? -9.535 -22.520 28.892 1.00 96.50 210 ARG A O 1
ATOM 1650 N N . SER A 1 211 ? -10.673 -24.329 28.199 1.00 97.69 211 SER A N 1
ATOM 1651 C CA . SER A 1 211 ? -9.804 -24.626 27.056 1.00 97.69 211 SER A CA 1
ATOM 1652 C C . SER A 1 211 ? -10.624 -24.813 25.789 1.00 97.69 211 SER A C 1
ATOM 1654 O O . SER A 1 211 ? -11.581 -25.584 25.780 1.00 97.69 211 SER A O 1
ATOM 1656 N N . THR A 1 212 ? -10.246 -24.129 24.714 1.00 98.25 212 THR A N 1
ATOM 1657 C CA . THR A 1 212 ? -10.985 -24.129 23.444 1.00 98.25 212 THR A CA 1
ATOM 1658 C C . THR A 1 212 ? -10.038 -24.334 22.272 1.00 98.25 212 THR A C 1
ATOM 1660 O O . THR A 1 212 ? -8.972 -23.721 22.217 1.00 98.25 212 THR A O 1
ATOM 1663 N N . ILE A 1 213 ? -10.445 -25.177 21.328 1.00 98.38 213 ILE A N 1
ATOM 1664 C CA . ILE A 1 213 ? -9.849 -25.282 19.999 1.00 98.38 213 ILE A CA 1
ATOM 1665 C C . ILE A 1 213 ? -10.705 -24.462 19.036 1.00 98.38 213 ILE A C 1
ATOM 1667 O O . ILE A 1 213 ? -11.928 -24.583 19.038 1.00 98.38 213 ILE A O 1
ATOM 1671 N N . ILE A 1 214 ? -10.073 -23.629 18.220 1.00 98.38 214 ILE A N 1
ATOM 1672 C CA . ILE A 1 214 ? -10.734 -22.815 17.202 1.00 98.38 214 ILE A CA 1
ATOM 1673 C C . ILE A 1 214 ? -10.118 -23.179 15.859 1.00 98.38 214 ILE A C 1
ATOM 1675 O O . ILE A 1 214 ? -8.923 -22.968 15.663 1.00 98.38 214 ILE A O 1
ATOM 1679 N N . ALA A 1 215 ? -10.922 -23.716 14.949 1.00 98.38 215 ALA A N 1
ATOM 1680 C CA . ALA A 1 215 ? -10.516 -24.001 13.579 1.00 98.38 215 ALA A CA 1
ATOM 1681 C C . ALA A 1 215 ? -11.226 -23.029 12.636 1.00 98.38 215 ALA A C 1
ATOM 1683 O O . ALA A 1 215 ? -12.442 -22.880 12.718 1.00 98.38 215 ALA A O 1
ATOM 1684 N N . GLY A 1 216 ? -10.484 -22.355 11.766 1.00 98.00 216 GLY A N 1
ATOM 1685 C CA . GLY A 1 216 ? -11.012 -21.349 10.857 1.00 98.00 216 GLY A CA 1
ATOM 1686 C C . GLY A 1 216 ? -10.517 -21.536 9.434 1.00 98.00 216 GLY A C 1
ATOM 1687 O O . GLY A 1 216 ? -9.408 -22.022 9.210 1.00 98.00 216 GLY A O 1
ATOM 1688 N N . TYR A 1 217 ? -11.350 -21.120 8.492 1.00 98.44 217 TYR A N 1
ATOM 1689 C CA . TYR A 1 217 ? -11.002 -20.972 7.090 1.00 98.44 217 TYR A CA 1
ATOM 1690 C C . TYR A 1 217 ? -11.565 -19.652 6.574 1.00 98.44 217 TYR A C 1
ATOM 1692 O O . TYR A 1 217 ? -12.711 -19.308 6.872 1.00 98.44 217 TYR A O 1
ATOM 1700 N N . GLY A 1 218 ? -10.793 -18.947 5.760 1.00 98.19 218 GLY A N 1
ATOM 1701 C CA . GLY A 1 218 ? -11.276 -17.783 5.035 1.00 98.19 218 GLY A CA 1
ATOM 1702 C C . GLY A 1 218 ? -10.640 -17.663 3.664 1.00 98.19 218 GLY A C 1
ATOM 1703 O O . GLY A 1 218 ? -9.597 -18.252 3.386 1.00 98.19 218 GLY A O 1
ATOM 1704 N N . GLY A 1 219 ? -11.308 -16.917 2.795 1.00 98.12 219 GLY A N 1
ATOM 1705 C CA . GLY A 1 219 ? -10.893 -16.701 1.421 1.00 98.12 219 GLY A CA 1
ATOM 1706 C C . GLY A 1 219 ? -11.330 -15.339 0.903 1.00 98.12 219 GLY A C 1
ATOM 1707 O O . GLY A 1 219 ? -12.373 -14.810 1.301 1.00 98.12 219 GLY A O 1
ATOM 1708 N N . SER A 1 220 ? -10.548 -14.783 -0.010 1.00 97.56 220 SER A N 1
ATOM 1709 C CA . SER A 1 220 ? -10.911 -13.600 -0.780 1.00 97.56 220 SER A CA 1
ATOM 1710 C C . SER A 1 220 ? -10.507 -13.738 -2.243 1.00 97.56 220 SER A C 1
ATOM 1712 O O . SER A 1 220 ? -9.631 -14.528 -2.580 1.00 97.56 220 SER A O 1
ATOM 1714 N N . ASN A 1 221 ? -11.164 -12.964 -3.103 1.00 97.19 221 ASN A N 1
ATOM 1715 C CA . ASN A 1 221 ? -10.788 -12.735 -4.494 1.00 97.19 221 ASN A CA 1
ATOM 1716 C C . ASN A 1 221 ? -10.988 -11.247 -4.799 1.00 97.19 221 ASN A C 1
ATOM 1718 O O . ASN A 1 221 ? -12.026 -10.690 -4.425 1.00 97.19 221 ASN A O 1
ATOM 1722 N N . SER A 1 222 ? -10.007 -10.598 -5.423 1.00 94.62 222 SER A N 1
ATOM 1723 C CA . SER A 1 222 ? -10.059 -9.165 -5.721 1.00 94.62 222 SER A CA 1
ATOM 1724 C C . SER A 1 222 ? -9.609 -8.850 -7.146 1.00 94.62 222 SER A C 1
ATOM 1726 O O . SER A 1 222 ? -8.596 -9.360 -7.619 1.00 94.62 222 SER A O 1
ATOM 1728 N N . ASN A 1 223 ? -10.351 -7.949 -7.786 1.00 96.00 223 ASN A N 1
ATOM 1729 C CA . ASN A 1 223 ? -9.995 -7.273 -9.028 1.00 96.00 223 ASN A CA 1
ATOM 1730 C C . ASN A 1 223 ? -10.006 -5.768 -8.755 1.00 96.00 223 ASN A C 1
ATOM 1732 O O . ASN A 1 223 ? -11.018 -5.254 -8.273 1.00 96.00 223 ASN A O 1
ATOM 1736 N N . ASN A 1 224 ? -8.895 -5.077 -8.988 1.00 93.62 224 ASN A N 1
ATOM 1737 C CA . ASN A 1 224 ? -8.781 -3.627 -8.816 1.00 93.62 224 ASN A CA 1
ATOM 1738 C C . ASN A 1 224 ? -7.485 -3.106 -9.462 1.00 93.62 224 ASN A C 1
ATOM 1740 O O . ASN A 1 224 ? -6.738 -3.848 -10.099 1.00 93.62 224 ASN A O 1
ATOM 1744 N N . ILE A 1 225 ? -7.205 -1.819 -9.265 1.00 91.19 225 ILE A N 1
ATOM 1745 C CA . ILE A 1 225 ? -5.916 -1.218 -9.594 1.00 91.19 225 ILE A CA 1
ATOM 1746 C C . ILE A 1 225 ? -5.124 -1.016 -8.301 1.00 91.19 225 ILE A C 1
ATOM 1748 O O . ILE A 1 225 ? -5.584 -0.334 -7.385 1.00 91.19 225 ILE A O 1
ATOM 1752 N N . GLY A 1 226 ? -3.918 -1.579 -8.243 1.00 89.06 226 GLY A N 1
ATOM 1753 C CA . GLY A 1 226 ? -2.982 -1.407 -7.132 1.00 89.06 226 GLY A CA 1
ATOM 1754 C C . GLY A 1 226 ? -1.771 -0.581 -7.548 1.00 89.06 226 GLY A C 1
ATOM 1755 O O . GLY A 1 226 ? -1.248 -0.769 -8.643 1.00 89.06 226 GLY A O 1
ATOM 1756 N N . ASN A 1 227 ? -1.287 0.312 -6.685 1.00 87.38 227 ASN A N 1
ATOM 1757 C CA . ASN A 1 227 ? -0.059 1.067 -6.937 1.00 87.38 227 ASN A CA 1
ATOM 1758 C C . ASN A 1 227 ? 1.121 0.515 -6.124 1.00 87.38 227 ASN A C 1
ATOM 1760 O O . ASN A 1 227 ? 0.961 0.159 -4.958 1.00 87.38 227 ASN A O 1
ATOM 1764 N N . THR A 1 228 ? 2.303 0.462 -6.734 1.00 85.00 228 THR A N 1
ATOM 1765 C CA . THR A 1 228 ? 3.557 -0.008 -6.123 1.00 85.00 228 THR A CA 1
ATOM 1766 C C . THR A 1 228 ? 4.698 0.957 -6.440 1.00 85.00 228 THR A C 1
ATOM 1768 O O . THR A 1 228 ? 4.566 1.838 -7.291 1.00 85.00 228 THR A O 1
ATOM 1771 N N . ASN A 1 229 ? 5.858 0.775 -5.807 1.00 79.25 229 ASN A N 1
ATOM 1772 C CA . ASN A 1 229 ? 7.076 1.516 -6.155 1.00 79.25 229 ASN A CA 1
ATOM 1773 C C . ASN A 1 229 ? 7.523 1.285 -7.616 1.00 79.25 229 ASN A C 1
ATOM 1775 O O . ASN A 1 229 ? 8.148 2.160 -8.208 1.00 79.25 229 ASN A O 1
ATOM 1779 N N . ALA A 1 230 ? 7.170 0.148 -8.223 1.00 79.81 230 ALA A N 1
ATOM 1780 C CA . ALA A 1 230 ? 7.434 -0.156 -9.631 1.00 79.81 230 ALA A CA 1
ATOM 1781 C C . ALA A 1 230 ? 6.351 0.372 -10.600 1.00 79.81 230 ALA A C 1
ATOM 1783 O O . ALA A 1 230 ? 6.500 0.224 -11.816 1.00 79.81 230 ALA A O 1
ATOM 1784 N N . GLY A 1 231 ? 5.284 0.990 -10.080 1.00 84.12 231 GLY A N 1
ATOM 1785 C CA . GLY A 1 231 ? 4.159 1.544 -10.837 1.00 84.12 231 GLY A CA 1
ATOM 1786 C C . GLY A 1 231 ? 2.810 0.893 -10.519 1.00 84.12 231 GLY A C 1
ATOM 1787 O O . GLY A 1 231 ? 2.671 0.133 -9.555 1.00 84.12 231 GLY A O 1
ATOM 1788 N N . ARG A 1 232 ? 1.805 1.210 -11.342 1.00 89.19 232 ARG A N 1
ATOM 1789 C CA . ARG A 1 232 ? 0.435 0.695 -11.220 1.00 89.19 232 ARG A CA 1
ATOM 1790 C C . ARG A 1 232 ? 0.272 -0.687 -11.845 1.00 89.19 232 ARG A C 1
ATOM 1792 O O . ARG A 1 232 ? 0.831 -0.985 -12.900 1.00 89.19 232 ARG A O 1
ATOM 1799 N N . ASN A 1 233 ? -0.555 -1.505 -11.208 1.00 92.56 233 ASN A N 1
ATOM 1800 C CA . ASN A 1 233 ? -0.846 -2.881 -11.575 1.00 92.56 233 ASN A CA 1
ATOM 1801 C C . ASN A 1 233 ? -2.352 -3.075 -11.717 1.00 92.56 233 ASN A C 1
ATOM 1803 O O . ASN A 1 233 ? -3.118 -2.618 -10.867 1.00 92.56 233 ASN A O 1
ATOM 1807 N N . GLN A 1 234 ? -2.756 -3.803 -12.753 1.00 95.00 234 GLN A N 1
ATOM 1808 C CA . GLN A 1 234 ? -4.107 -4.325 -12.867 1.00 95.00 234 GLN A CA 1
ATOM 1809 C C . GLN A 1 234 ? -4.142 -5.634 -12.089 1.00 95.00 234 GLN A C 1
ATOM 1811 O O . GLN A 1 234 ? -3.681 -6.663 -12.588 1.00 95.00 234 GLN A O 1
ATOM 1816 N N . ILE A 1 235 ? -4.651 -5.584 -10.862 1.00 95.75 235 ILE A N 1
ATOM 1817 C CA . ILE A 1 235 ? -4.869 -6.775 -10.050 1.00 95.75 235 ILE A CA 1
ATOM 1818 C C . ILE A 1 235 ? -6.090 -7.479 -10.620 1.00 95.75 235 ILE A C 1
ATOM 1820 O O . ILE A 1 235 ? -7.184 -6.912 -10.688 1.00 95.75 235 ILE A O 1
ATOM 1824 N N . ARG A 1 236 ? -5.880 -8.718 -11.046 1.00 95.31 236 ARG A N 1
ATOM 1825 C CA . ARG A 1 236 ? -6.919 -9.599 -11.559 1.00 95.31 236 ARG A CA 1
ATOM 1826 C C . ARG A 1 236 ? -6.875 -10.884 -10.765 1.00 95.31 236 ARG A C 1
ATOM 1828 O O . ARG A 1 236 ? -5.790 -11.355 -10.436 1.00 95.31 236 ARG A O 1
ATOM 1835 N N . ASP A 1 237 ? -8.057 -11.400 -10.447 1.00 94.69 237 ASP A N 1
ATOM 1836 C CA . ASP A 1 237 ? -8.250 -12.733 -9.880 1.00 94.69 237 ASP A CA 1
ATOM 1837 C C . ASP A 1 237 ? -7.352 -13.063 -8.675 1.00 94.69 237 ASP A C 1
ATOM 1839 O O . ASP A 1 237 ? -7.065 -14.232 -8.426 1.00 94.69 237 ASP A O 1
ATOM 1843 N N . TRP A 1 238 ? -6.914 -12.056 -7.907 1.00 97.00 238 TRP A N 1
ATOM 1844 C CA . TRP A 1 238 ? -5.954 -12.288 -6.836 1.00 97.00 238 TRP A CA 1
ATOM 1845 C C . TRP A 1 238 ? -6.670 -12.883 -5.635 1.00 97.00 238 TRP A C 1
ATOM 1847 O O . TRP A 1 238 ? -7.445 -12.216 -4.938 1.00 97.00 238 TRP A O 1
ATOM 1857 N N . GLN A 1 239 ? -6.395 -14.160 -5.413 1.00 97.81 239 GLN A N 1
ATOM 1858 C CA . GLN A 1 239 ? -6.995 -14.983 -4.386 1.00 97.81 239 GLN A CA 1
ATOM 1859 C C . GLN A 1 239 ? -6.060 -15.127 -3.196 1.00 97.81 239 GLN A C 1
ATOM 1861 O O . GLN A 1 239 ? -4.868 -15.386 -3.353 1.00 97.81 239 GLN A O 1
ATOM 1866 N N . VAL A 1 240 ? -6.617 -14.998 -1.995 1.00 98.06 240 VAL A N 1
ATOM 1867 C CA . VAL A 1 240 ? -5.914 -15.311 -0.749 1.00 98.06 240 VAL A CA 1
ATOM 1868 C C . VAL A 1 240 ? -6.805 -16.213 0.082 1.00 98.06 240 VAL A C 1
ATOM 1870 O O . VAL A 1 240 ? -7.928 -15.837 0.411 1.00 98.06 240 VAL A O 1
ATOM 1873 N N . HIS A 1 241 ? -6.302 -17.389 0.440 1.00 98.38 241 HIS A N 1
ATOM 1874 C CA . HIS A 1 241 ? -6.982 -18.339 1.317 1.00 98.38 241 HIS A CA 1
ATOM 1875 C C . HIS A 1 241 ? -6.157 -18.570 2.571 1.00 98.38 241 HIS A C 1
ATOM 1877 O O . HIS A 1 241 ? -4.930 -18.579 2.517 1.00 98.38 241 HIS A O 1
ATOM 1883 N N . TRP A 1 242 ? -6.811 -18.802 3.701 1.00 98.25 242 TRP A N 1
ATOM 1884 C CA . TRP A 1 242 ? -6.122 -19.138 4.935 1.00 98.25 242 TRP A CA 1
ATOM 1885 C C . TRP A 1 242 ? -6.848 -20.219 5.723 1.00 98.25 242 TRP A C 1
ATOM 1887 O O . TRP A 1 242 ? -8.075 -20.305 5.720 1.00 98.25 242 TRP A O 1
ATOM 1897 N N . PHE A 1 243 ? -6.062 -21.025 6.425 1.00 98.56 243 PHE A N 1
ATOM 1898 C CA . PHE A 1 243 ? -6.496 -22.049 7.362 1.00 98.56 243 PHE A CA 1
ATOM 1899 C C . PHE A 1 243 ? -5.834 -21.770 8.703 1.00 98.56 243 PHE A C 1
ATOM 1901 O O . PHE A 1 243 ? -4.622 -21.573 8.770 1.00 98.56 243 PHE A O 1
ATOM 1908 N N . GLN A 1 244 ? -6.612 -21.767 9.779 1.00 98.44 244 GLN A N 1
ATOM 1909 C CA . GLN A 1 244 ? -6.102 -21.505 11.118 1.00 98.44 244 GLN A CA 1
ATOM 1910 C C . GLN A 1 244 ? -6.581 -22.564 12.098 1.00 98.44 244 GLN A C 1
ATOM 1912 O O . GLN A 1 244 ? -7.767 -22.875 12.144 1.00 98.44 244 GLN A O 1
ATOM 1917 N N . ALA A 1 245 ? -5.682 -23.051 12.946 1.00 98.44 245 ALA A N 1
ATOM 1918 C CA . ALA A 1 245 ? -6.021 -23.835 14.124 1.00 98.44 245 ALA A CA 1
ATOM 1919 C C . ALA A 1 245 ? -5.396 -23.185 15.360 1.00 98.44 245 ALA A C 1
ATOM 1921 O O . ALA A 1 245 ? -4.186 -22.984 15.425 1.00 98.44 245 ALA A O 1
ATOM 1922 N N . ARG A 1 246 ? -6.222 -22.859 16.353 1.00 98.31 246 ARG A N 1
ATOM 1923 C CA . ARG A 1 246 ? -5.797 -22.271 17.627 1.00 98.31 246 ARG A CA 1
ATOM 1924 C C . ARG A 1 246 ? -6.219 -23.149 18.786 1.00 98.31 246 ARG A C 1
ATOM 1926 O O . ARG A 1 246 ? -7.350 -23.618 18.814 1.00 98.31 246 ARG A O 1
ATOM 1933 N N . TYR A 1 247 ? -5.350 -23.294 19.772 1.00 98.50 247 TYR A N 1
ATOM 1934 C CA . TYR A 1 247 ? -5.678 -23.802 21.095 1.00 98.50 247 TYR A CA 1
ATOM 1935 C C . TYR A 1 247 ? -5.488 -22.678 22.109 1.00 98.50 247 TYR A C 1
ATOM 1937 O O . TYR A 1 247 ? -4.416 -22.078 22.187 1.00 98.50 247 TYR A O 1
ATOM 1945 N N . VAL A 1 248 ? -6.527 -22.393 22.886 1.00 98.00 248 VAL A N 1
ATOM 1946 C CA . VAL A 1 248 ? -6.539 -21.323 23.886 1.00 98.00 248 VAL A CA 1
ATOM 1947 C C . VAL A 1 248 ? -6.885 -21.922 25.240 1.00 98.00 248 VAL A C 1
ATOM 1949 O O . VAL A 1 248 ? -7.910 -22.584 25.378 1.00 98.00 248 VAL A O 1
ATOM 1952 N N . SER A 1 249 ? -6.047 -21.675 26.244 1.00 97.75 249 SER A N 1
ATOM 1953 C CA . SER A 1 249 ? -6.272 -22.043 27.646 1.00 97.75 249 SER A CA 1
ATOM 1954 C C . SER A 1 249 ? -5.679 -20.967 28.574 1.00 97.75 249 SER A C 1
ATOM 1956 O O . SER A 1 249 ? -4.984 -20.075 28.090 1.00 97.75 249 SER A O 1
ATOM 1958 N N . PRO A 1 250 ? -5.868 -21.026 29.908 1.00 96.94 250 PRO A N 1
ATOM 1959 C CA . PRO A 1 250 ? -5.382 -19.975 30.811 1.00 96.94 250 PRO A CA 1
ATOM 1960 C C . PRO A 1 250 ? -3.852 -19.851 30.905 1.00 96.94 250 PRO A C 1
ATOM 1962 O O . PRO A 1 250 ? -3.351 -18.848 31.415 1.00 96.94 250 PRO A O 1
ATOM 1965 N N . ARG A 1 251 ? -3.121 -20.903 30.514 1.00 96.50 251 ARG A N 1
ATOM 1966 C CA . ARG A 1 251 ? -1.656 -20.997 30.649 1.00 96.50 251 ARG A CA 1
ATOM 1967 C C . ARG A 1 251 ? -0.942 -21.282 29.337 1.00 96.50 251 ARG A C 1
ATOM 1969 O O . ARG A 1 251 ? 0.221 -20.931 29.211 1.00 96.50 251 ARG A O 1
ATOM 1976 N N . PHE A 1 252 ? -1.613 -21.947 28.403 1.00 97.88 252 PHE A N 1
ATOM 1977 C CA . PHE A 1 252 ? -1.050 -22.340 27.119 1.00 97.88 252 PHE A CA 1
ATOM 1978 C C . PHE A 1 252 ? -1.866 -21.756 25.978 1.00 97.88 252 PHE A C 1
ATOM 1980 O O . PHE A 1 252 ? -3.100 -21.839 25.978 1.00 97.88 252 PHE A O 1
ATOM 1987 N N . PHE A 1 253 ? -1.151 -21.249 24.987 1.00 98.44 253 PHE A N 1
ATOM 1988 C CA . PHE A 1 253 ? -1.677 -20.847 23.699 1.00 98.44 253 PHE A CA 1
ATOM 1989 C C . PHE A 1 253 ? -0.859 -21.530 22.606 1.00 98.44 253 PHE A C 1
ATOM 1991 O O . PHE A 1 253 ? 0.366 -21.591 22.694 1.00 98.44 253 PHE A O 1
ATOM 1998 N N . ALA A 1 254 ? -1.533 -22.057 21.592 1.00 98.56 254 ALA A N 1
ATOM 1999 C CA . ALA A 1 254 ? -0.883 -22.548 20.388 1.00 98.56 254 ALA A CA 1
ATOM 2000 C C . ALA A 1 254 ? -1.669 -22.096 19.160 1.00 98.56 254 ALA A C 1
ATOM 2002 O O . ALA A 1 254 ? -2.901 -22.063 19.188 1.00 98.56 254 ALA A O 1
ATOM 2003 N N . ASN A 1 255 ? -0.968 -21.756 18.087 1.00 98.44 255 ASN A N 1
ATOM 2004 C CA . ASN A 1 255 ? -1.559 -21.294 16.840 1.00 98.44 255 ASN A CA 1
ATOM 2005 C C . ASN A 1 255 ? -0.785 -21.878 15.661 1.00 98.44 255 ASN A C 1
ATOM 2007 O O . ASN A 1 255 ? 0.438 -21.805 15.626 1.00 98.44 255 ASN A O 1
ATOM 2011 N N . ALA A 1 256 ? -1.503 -22.429 14.694 1.00 98.44 256 ALA A N 1
ATOM 2012 C CA . ALA A 1 256 ? -0.981 -22.803 13.391 1.00 98.44 256 ALA A CA 1
ATOM 2013 C C . ALA A 1 256 ? -1.812 -22.087 12.328 1.00 98.44 256 ALA A C 1
ATOM 2015 O O . ALA A 1 256 ? -3.044 -22.088 12.396 1.00 98.44 256 ALA A O 1
ATOM 2016 N N . TYR A 1 257 ? -1.145 -21.460 11.368 1.00 97.19 257 TYR A N 1
ATOM 2017 C CA . TYR A 1 257 ? -1.771 -20.649 10.333 1.00 97.19 257 TYR A CA 1
ATOM 2018 C C . TYR A 1 257 ? -1.126 -20.964 8.988 1.00 97.19 257 TYR A C 1
ATOM 2020 O O . TYR A 1 257 ? 0.094 -20.910 8.863 1.00 97.19 257 TYR A O 1
ATOM 2028 N N . TYR A 1 258 ? -1.928 -21.316 7.992 1.00 98.62 258 TYR A N 1
ATOM 2029 C CA . TYR A 1 258 ? -1.465 -21.651 6.651 1.00 98.62 258 TYR A CA 1
ATOM 2030 C C . TYR A 1 258 ? -2.172 -20.762 5.636 1.00 98.62 258 TYR A C 1
ATOM 2032 O O . TYR A 1 258 ? -3.399 -20.761 5.583 1.00 98.62 258 TYR A O 1
ATOM 2040 N N . THR A 1 259 ? -1.413 -19.993 4.861 1.00 98.50 259 THR A N 1
ATOM 2041 C CA . THR A 1 259 ? -1.927 -19.042 3.865 1.00 98.50 259 THR A CA 1
ATOM 2042 C C . THR A 1 259 ? -1.527 -19.486 2.472 1.00 98.50 259 THR A C 1
ATOM 2044 O O . THR A 1 259 ? -0.385 -19.878 2.259 1.00 98.50 259 THR A O 1
ATOM 2047 N N . LEU A 1 260 ? -2.452 -19.386 1.530 1.00 98.44 260 LEU A N 1
ATOM 2048 C CA . LEU A 1 260 ? -2.255 -19.594 0.102 1.00 98.44 260 LEU A CA 1
ATOM 2049 C C . LEU A 1 260 ? -2.529 -18.266 -0.606 1.00 98.44 260 LEU A C 1
ATOM 2051 O O . LEU A 1 260 ? -3.515 -17.599 -0.284 1.00 98.44 260 LEU A O 1
ATOM 2055 N N . SER A 1 261 ? -1.694 -17.905 -1.569 1.00 97.50 261 SER A N 1
ATOM 2056 C CA . SER A 1 261 ? -1.896 -16.760 -2.453 1.00 97.50 261 SER A CA 1
ATOM 2057 C C . SER A 1 261 ? -1.808 -17.232 -3.898 1.00 97.50 261 SER A C 1
ATOM 2059 O O . SER A 1 261 ? -0.990 -18.095 -4.231 1.00 97.50 261 SER A O 1
ATOM 2061 N N . SER A 1 262 ? -2.694 -16.719 -4.750 1.00 97.88 262 SER A N 1
ATOM 2062 C CA . SER A 1 262 ? -2.613 -17.010 -6.172 1.00 97.88 262 SER A CA 1
ATOM 2063 C C . SER A 1 262 ? -3.237 -15.964 -7.079 1.00 97.88 262 SER A C 1
ATOM 2065 O O . SER A 1 262 ? -4.300 -15.433 -6.778 1.00 97.88 262 SER A O 1
ATOM 2067 N N . THR A 1 263 ? -2.617 -15.758 -8.236 1.00 97.38 263 THR A N 1
ATOM 2068 C CA . THR A 1 263 ? -3.130 -14.968 -9.367 1.00 97.38 263 THR A CA 1
ATOM 2069 C C . THR A 1 263 ? -2.540 -15.538 -10.651 1.00 97.38 263 THR A C 1
ATOM 2071 O O . THR A 1 263 ? -1.373 -15.935 -10.653 1.00 97.38 263 THR A O 1
ATOM 2074 N N . ASP A 1 264 ? -3.305 -15.545 -11.743 1.00 95.88 264 ASP A N 1
ATOM 2075 C CA . ASP A 1 264 ? -2.798 -15.983 -13.048 1.00 95.88 264 ASP A CA 1
ATOM 2076 C C . ASP A 1 264 ? -2.714 -14.843 -14.076 1.00 95.88 264 ASP A C 1
ATOM 2078 O O . ASP A 1 264 ? -1.968 -14.968 -15.049 1.00 95.88 264 ASP A O 1
ATOM 2082 N N . SER A 1 265 ? -3.444 -13.735 -13.873 1.00 93.62 265 SER A N 1
ATOM 2083 C CA . SER A 1 265 ? -3.612 -12.689 -14.898 1.00 93.62 265 SER A CA 1
ATOM 2084 C C . SER A 1 265 ? -3.330 -11.257 -14.435 1.00 93.62 265 SER A C 1
ATOM 2086 O O . SER A 1 265 ? -3.618 -10.318 -15.184 1.00 93.62 265 SER A O 1
ATOM 2088 N N . THR A 1 266 ? -2.782 -11.056 -13.235 1.00 95.56 266 THR A N 1
ATOM 2089 C CA . THR A 1 266 ? -2.343 -9.728 -12.774 1.00 95.56 266 THR A CA 1
ATOM 2090 C C . THR A 1 266 ? -1.173 -9.221 -13.619 1.00 95.56 266 THR A C 1
ATOM 2092 O O . THR A 1 266 ? -0.312 -9.999 -14.023 1.00 95.56 266 THR A O 1
ATOM 2095 N N . TYR A 1 267 ? -1.117 -7.920 -13.920 1.00 95.06 267 TYR A N 1
ATOM 2096 C CA . TYR A 1 267 ? -0.004 -7.351 -14.692 1.00 95.06 267 TYR A CA 1
ATOM 2097 C C . TYR A 1 267 ? 0.335 -5.902 -14.331 1.00 95.06 267 TYR A C 1
ATOM 2099 O O . TYR A 1 267 ? -0.536 -5.108 -13.975 1.00 95.06 267 TYR A O 1
ATOM 2107 N N . ALA A 1 268 ? 1.602 -5.535 -14.521 1.00 94.31 268 ALA A N 1
ATOM 2108 C CA . ALA A 1 268 ? 2.097 -4.165 -14.441 1.00 94.31 268 ALA A CA 1
ATOM 2109 C C . ALA A 1 268 ? 1.635 -3.335 -15.648 1.00 94.31 268 ALA A C 1
ATOM 2111 O O . ALA A 1 268 ? 2.031 -3.575 -16.795 1.00 94.31 268 ALA A O 1
ATOM 2112 N N . MET A 1 269 ? 0.794 -2.334 -15.397 1.00 93.38 269 MET A N 1
ATOM 2113 C CA . MET A 1 269 ? 0.131 -1.530 -16.430 1.00 93.38 269 MET A CA 1
ATOM 2114 C C . MET A 1 269 ? 1.124 -0.645 -17.178 1.00 93.38 269 MET A C 1
ATOM 2116 O O . MET A 1 269 ? 1.137 -0.610 -18.412 1.00 93.38 269 MET A O 1
ATOM 2120 N N . ASN A 1 270 ? 2.006 0.028 -16.440 1.00 90.56 270 ASN A N 1
ATOM 2121 C CA . ASN A 1 270 ? 3.068 0.860 -16.997 1.00 90.56 270 ASN A CA 1
ATOM 2122 C C . ASN A 1 270 ? 4.023 0.031 -17.870 1.00 90.56 270 ASN A C 1
ATOM 2124 O O . ASN A 1 270 ? 4.290 0.409 -19.012 1.00 90.56 270 ASN A O 1
ATOM 2128 N N . ARG A 1 271 ? 4.476 -1.137 -17.391 1.00 92.56 271 ARG A N 1
ATOM 2129 C CA . ARG A 1 271 ? 5.360 -2.018 -18.171 1.00 92.56 271 ARG A CA 1
ATOM 2130 C C . ARG A 1 271 ? 4.680 -2.505 -19.445 1.00 92.56 271 ARG A C 1
ATOM 2132 O O . ARG A 1 271 ? 5.264 -2.388 -20.519 1.00 92.56 271 ARG A O 1
ATOM 2139 N N . ARG A 1 272 ? 3.438 -2.988 -19.350 1.00 94.75 272 ARG A N 1
ATOM 2140 C CA . ARG A 1 272 ? 2.669 -3.440 -20.518 1.00 94.75 272 ARG A CA 1
ATOM 2141 C C . ARG A 1 272 ? 2.490 -2.324 -21.549 1.00 94.75 272 ARG A C 1
ATOM 2143 O O . ARG A 1 272 ? 2.608 -2.570 -22.747 1.00 94.75 272 ARG A O 1
ATOM 2150 N N . THR A 1 273 ? 2.251 -1.100 -21.087 1.00 94.12 273 THR A N 1
ATOM 2151 C CA . THR A 1 273 ? 2.115 0.085 -21.945 1.00 94.12 273 THR A CA 1
ATOM 2152 C C . THR A 1 273 ? 3.423 0.390 -22.677 1.00 94.12 273 THR A C 1
ATOM 2154 O O . THR A 1 273 ? 3.419 0.521 -23.901 1.00 94.12 273 THR A O 1
ATOM 2157 N N . VAL A 1 274 ? 4.559 0.423 -21.968 1.00 92.81 274 VAL A N 1
ATOM 2158 C CA . VAL A 1 274 ? 5.889 0.610 -22.583 1.00 92.81 274 VAL A CA 1
ATOM 2159 C C . VAL A 1 274 ? 6.174 -0.478 -23.616 1.00 92.81 274 VAL A C 1
ATOM 2161 O O . VAL A 1 274 ? 6.609 -0.178 -24.729 1.00 92.81 274 VAL A O 1
ATOM 2164 N N . ASN A 1 275 ? 5.893 -1.733 -23.274 1.00 95.12 275 ASN A N 1
ATOM 2165 C CA . ASN A 1 275 ? 6.091 -2.867 -24.164 1.00 95.12 275 ASN A CA 1
ATOM 2166 C C . ASN A 1 275 ? 5.242 -2.730 -25.434 1.00 95.12 275 ASN A C 1
ATOM 2168 O O . ASN A 1 275 ? 5.782 -2.807 -26.535 1.00 95.12 275 ASN A O 1
ATOM 2172 N N . TYR A 1 276 ? 3.946 -2.440 -25.306 1.00 95.69 276 TYR A N 1
ATOM 2173 C CA . TYR A 1 276 ? 3.051 -2.224 -26.446 1.00 95.69 276 TYR A CA 1
ATOM 2174 C C . TYR A 1 276 ? 3.584 -1.143 -27.399 1.00 95.69 276 TYR A C 1
ATOM 2176 O O . TYR A 1 276 ? 3.740 -1.387 -28.600 1.00 95.69 276 TYR A O 1
ATOM 2184 N N . TRP A 1 277 ? 3.933 0.030 -26.863 1.00 94.50 277 TRP A N 1
ATOM 2185 C CA . TRP A 1 277 ? 4.426 1.144 -27.674 1.00 94.50 277 TRP A CA 1
ATOM 2186 C C . TRP A 1 277 ? 5.818 0.896 -28.253 1.00 94.50 277 TRP A C 1
ATOM 2188 O O . TRP A 1 277 ? 6.109 1.386 -29.343 1.00 94.50 277 TRP A O 1
ATOM 2198 N N . SER A 1 278 ? 6.656 0.080 -27.604 1.00 93.69 278 SER A N 1
ATOM 2199 C CA . SER A 1 278 ? 7.954 -0.315 -28.164 1.00 93.69 278 SER A CA 1
ATOM 2200 C C . SER A 1 278 ? 7.808 -1.051 -29.502 1.00 93.69 278 SER A C 1
ATOM 2202 O O . SER A 1 278 ? 8.541 -0.747 -30.440 1.00 93.69 278 SER A O 1
ATOM 2204 N N . TYR A 1 279 ? 6.812 -1.929 -29.648 1.00 94.38 279 TYR A N 1
ATOM 2205 C CA . TYR A 1 279 ? 6.493 -2.554 -30.934 1.00 94.38 279 TYR A CA 1
ATOM 2206 C C . TYR A 1 279 ? 5.770 -1.579 -31.860 1.00 94.38 279 TYR A C 1
ATOM 2208 O O . TYR A 1 279 ? 6.150 -1.427 -33.022 1.00 94.38 279 TYR A O 1
ATOM 2216 N N . LYS A 1 280 ? 4.748 -0.876 -31.362 1.00 93.62 280 LYS A N 1
ATOM 2217 C CA . LYS A 1 280 ? 3.919 -0.017 -32.213 1.00 93.62 280 LYS A CA 1
ATOM 2218 C C . LYS A 1 280 ? 4.736 1.073 -32.914 1.00 93.62 280 LYS A C 1
ATOM 2220 O O . LYS A 1 280 ? 4.553 1.304 -34.108 1.00 93.62 280 LYS A O 1
ATOM 2225 N N . ASN A 1 281 ? 5.690 1.672 -32.203 1.00 92.12 281 ASN A N 1
ATOM 2226 C CA . ASN A 1 281 ? 6.577 2.711 -32.734 1.00 92.12 281 ASN A CA 1
ATOM 2227 C C . ASN A 1 281 ? 7.610 2.183 -33.736 1.00 92.12 281 ASN A C 1
ATOM 2229 O O . ASN A 1 281 ? 8.171 2.963 -34.498 1.00 92.12 281 ASN A O 1
ATOM 2233 N N . ASN A 1 282 ? 7.850 0.871 -33.757 1.00 91.56 282 ASN A N 1
ATOM 2234 C CA . ASN A 1 282 ? 8.764 0.214 -34.690 1.00 91.56 282 ASN A CA 1
ATOM 2235 C C . ASN A 1 282 ? 8.031 -0.450 -35.870 1.00 91.56 282 ASN A C 1
ATOM 2237 O O . ASN A 1 282 ? 8.587 -1.314 -36.541 1.00 91.56 282 ASN A O 1
ATOM 2241 N N . GLY A 1 283 ? 6.786 -0.045 -36.144 1.00 91.69 283 GLY A N 1
ATOM 2242 C CA . GLY A 1 283 ? 6.053 -0.442 -37.351 1.00 91.69 283 GLY A CA 1
ATOM 2243 C C . GLY A 1 283 ? 5.351 -1.800 -37.273 1.00 91.69 283 GLY A C 1
ATOM 2244 O O . GLY A 1 283 ? 4.813 -2.263 -38.278 1.00 91.69 283 GLY A O 1
ATOM 2245 N N . PHE A 1 284 ? 5.311 -2.435 -36.100 1.00 94.50 284 PHE A N 1
ATOM 2246 C CA . PHE A 1 284 ? 4.580 -3.688 -35.916 1.00 94.50 284 PHE A CA 1
ATOM 2247 C C . PHE A 1 284 ? 3.056 -3.471 -35.930 1.00 94.50 284 PHE A C 1
ATOM 2249 O O . PHE A 1 284 ? 2.537 -2.398 -35.601 1.00 94.50 284 PHE A O 1
ATOM 2256 N N . SER A 1 285 ? 2.316 -4.518 -36.311 1.00 96.31 285 SER A N 1
ATOM 2257 C CA . SER A 1 285 ? 0.851 -4.495 -36.312 1.00 96.31 285 SER A CA 1
ATOM 2258 C C . SER A 1 285 ? 0.294 -4.422 -34.887 1.00 96.31 285 SER A C 1
ATOM 2260 O O . SER A 1 285 ? 0.940 -4.841 -33.929 1.00 96.31 285 SER A O 1
ATOM 2262 N N . GLU A 1 286 ? -0.935 -3.920 -34.740 1.00 94.62 286 GLU A N 1
ATOM 2263 C CA . GLU A 1 286 ? -1.586 -3.824 -33.426 1.00 94.62 286 GLU A CA 1
ATOM 2264 C C . GLU A 1 286 ? -1.761 -5.191 -32.754 1.00 94.62 286 GLU A C 1
ATOM 2266 O O . GLU A 1 286 ? -1.542 -5.308 -31.551 1.00 94.62 286 GLU A O 1
ATOM 2271 N N . ALA A 1 287 ? -2.084 -6.230 -33.530 1.00 95.25 287 ALA A N 1
ATOM 2272 C CA . ALA A 1 287 ? -2.193 -7.593 -33.021 1.00 95.25 287 ALA A CA 1
ATOM 2273 C C . ALA A 1 287 ? -0.863 -8.073 -32.417 1.00 95.25 287 ALA A C 1
ATOM 2275 O O . ALA A 1 287 ? -0.845 -8.523 -31.273 1.00 95.25 287 ALA A O 1
ATOM 2276 N N . VAL A 1 288 ? 0.251 -7.877 -33.134 1.00 95.19 288 VAL A N 1
ATOM 2277 C CA . VAL A 1 288 ? 1.589 -8.255 -32.652 1.00 95.19 288 VAL A CA 1
ATOM 2278 C C . VAL A 1 288 ? 1.989 -7.418 -31.439 1.00 95.19 288 VAL A C 1
ATOM 2280 O O . VAL A 1 288 ? 2.452 -7.970 -30.446 1.00 95.19 288 VAL A O 1
ATOM 2283 N N . SER A 1 289 ? 1.771 -6.098 -31.471 1.00 95.38 289 SER A N 1
ATOM 2284 C CA . SER A 1 289 ? 2.070 -5.224 -30.327 1.00 95.38 289 SER A CA 1
ATOM 2285 C C . SER A 1 289 ? 1.269 -5.622 -29.084 1.00 95.38 289 SER A C 1
ATOM 2287 O O . SER A 1 289 ? 1.822 -5.665 -27.986 1.00 95.38 289 SER A O 1
ATOM 2289 N N . ARG A 1 290 ? -0.021 -5.951 -29.237 1.00 94.81 290 ARG A N 1
ATOM 2290 C CA . ARG A 1 290 ? -0.894 -6.394 -28.141 1.00 94.81 290 ARG A CA 1
ATOM 2291 C C . ARG A 1 290 ? -0.430 -7.725 -27.561 1.00 94.81 290 ARG A C 1
ATOM 2293 O O . ARG A 1 290 ? -0.293 -7.815 -26.343 1.00 94.81 290 ARG A O 1
ATOM 2300 N N . GLU A 1 291 ? -0.189 -8.719 -28.410 1.00 94.81 291 GLU A N 1
ATOM 2301 C CA . GLU A 1 291 ? 0.262 -10.054 -28.008 1.00 94.81 291 GLU A CA 1
ATOM 2302 C C . GLU A 1 291 ? 1.607 -9.985 -27.275 1.00 94.81 291 GLU A C 1
ATOM 2304 O O . GLU A 1 291 ? 1.736 -10.460 -26.146 1.00 94.81 291 GLU A O 1
ATOM 2309 N N . LYS A 1 292 ? 2.592 -9.305 -27.869 1.00 95.12 292 LYS A N 1
ATOM 2310 C CA . LYS A 1 292 ? 3.943 -9.207 -27.311 1.00 95.12 292 LYS A CA 1
ATOM 2311 C C . LYS A 1 292 ? 4.022 -8.353 -26.048 1.00 95.12 292 LYS A C 1
ATOM 2313 O O . LYS A 1 292 ? 4.883 -8.624 -25.214 1.00 95.12 292 LYS A O 1
ATOM 2318 N N . SER A 1 293 ? 3.113 -7.387 -25.859 1.00 95.12 293 SER A N 1
ATOM 2319 C CA . SER A 1 293 ? 3.152 -6.441 -24.728 1.00 95.12 293 SER A CA 1
ATOM 2320 C C . SER A 1 293 ? 3.211 -7.088 -23.339 1.00 95.12 293 SER A C 1
ATOM 2322 O O . SER A 1 293 ? 3.713 -6.476 -22.396 1.00 95.12 293 SER A O 1
ATOM 2324 N N . ILE A 1 294 ? 2.706 -8.316 -23.205 1.00 93.25 294 ILE A N 1
ATOM 2325 C CA . ILE A 1 294 ? 2.692 -9.060 -21.943 1.00 93.25 294 ILE A CA 1
ATOM 2326 C C . ILE A 1 294 ? 4.059 -9.662 -21.608 1.00 93.25 294 ILE A C 1
ATOM 2328 O O . ILE A 1 294 ? 4.432 -9.675 -20.440 1.00 93.25 294 ILE A O 1
ATOM 2332 N N . GLY A 1 295 ? 4.800 -10.156 -22.601 1.00 91.56 295 GLY A N 1
ATOM 2333 C CA . GLY A 1 295 ? 6.031 -10.919 -22.371 1.00 91.56 295 GLY A CA 1
ATOM 2334 C C . GLY A 1 295 ? 7.318 -10.164 -22.690 1.00 91.56 295 GLY A C 1
ATOM 2335 O O . GLY A 1 295 ? 8.348 -10.437 -22.080 1.00 91.56 295 GLY A O 1
ATOM 2336 N N . PHE A 1 296 ? 7.274 -9.217 -23.630 1.00 93.19 296 PHE A N 1
ATOM 2337 C CA . PHE A 1 296 ? 8.486 -8.690 -24.250 1.00 93.19 296 PHE A CA 1
ATOM 2338 C C . PHE A 1 296 ? 8.437 -7.184 -24.472 1.00 93.19 296 PHE A C 1
ATOM 2340 O O . PHE A 1 296 ? 7.385 -6.608 -24.743 1.00 93.19 296 PHE A O 1
ATOM 2347 N N . GLN A 1 297 ? 9.613 -6.563 -24.426 1.00 92.50 297 GLN A N 1
ATOM 2348 C CA . GLN A 1 297 ? 9.846 -5.214 -24.925 1.00 92.50 297 GLN A CA 1
ATOM 2349 C C . GLN A 1 297 ? 10.690 -5.303 -26.196 1.00 92.50 297 GLN A C 1
ATOM 2351 O O . GLN A 1 297 ? 11.751 -5.926 -26.181 1.00 92.50 297 GLN A O 1
ATOM 2356 N N . TYR A 1 298 ? 10.277 -4.627 -27.264 1.00 92.31 298 TYR A N 1
ATOM 2357 C CA . TYR A 1 298 ? 11.090 -4.520 -28.468 1.00 92.31 298 TYR A CA 1
ATOM 2358 C C . TYR A 1 298 ? 12.220 -3.506 -28.265 1.00 92.31 298 TYR A C 1
ATOM 2360 O O . TYR A 1 298 ? 11.977 -2.339 -27.941 1.00 92.31 298 TYR A O 1
ATOM 2368 N N . PHE A 1 299 ? 13.457 -3.939 -28.479 1.00 87.94 299 PHE A N 1
ATOM 2369 C CA . PHE A 1 299 ? 14.639 -3.087 -28.479 1.00 87.94 299 PHE A CA 1
ATOM 2370 C C . PHE A 1 299 ? 15.217 -3.002 -29.887 1.00 87.94 299 PHE A C 1
ATOM 2372 O O . PHE A 1 299 ? 15.624 -4.005 -30.471 1.00 87.94 299 PHE A O 1
ATOM 2379 N N . ARG A 1 300 ? 15.250 -1.796 -30.452 1.00 85.31 300 ARG A N 1
ATOM 2380 C CA . ARG A 1 300 ? 15.775 -1.564 -31.798 1.00 85.31 300 ARG A CA 1
ATOM 2381 C C . ARG A 1 300 ? 17.304 -1.502 -31.755 1.00 85.31 300 ARG A C 1
ATOM 2383 O O . ARG A 1 300 ? 17.850 -0.675 -31.035 1.00 85.31 300 ARG A O 1
ATOM 2390 N N . LEU A 1 301 ? 17.973 -2.340 -32.547 1.00 82.94 301 LEU A N 1
ATOM 2391 C CA . LEU A 1 301 ? 19.436 -2.351 -32.691 1.00 82.94 301 LEU A CA 1
ATOM 2392 C C . LEU A 1 301 ? 19.894 -1.545 -33.913 1.00 82.94 301 LEU A C 1
ATOM 2394 O O . LEU A 1 301 ? 20.943 -0.911 -33.884 1.00 82.94 301 LEU A O 1
ATOM 2398 N N . SER A 1 302 ? 19.110 -1.562 -34.991 1.00 82.25 302 SER A N 1
ATOM 2399 C CA . SER A 1 302 ? 19.363 -0.781 -36.204 1.00 82.25 302 SER A CA 1
ATOM 2400 C C . SER A 1 302 ? 18.057 -0.465 -36.933 1.00 82.25 302 SER A C 1
ATOM 2402 O O . SER A 1 302 ? 16.963 -0.804 -36.472 1.00 82.25 302 SER A O 1
ATOM 2404 N N . ASP A 1 303 ? 18.149 0.138 -38.117 1.00 77.25 303 ASP A N 1
ATOM 2405 C CA . ASP A 1 303 ? 16.967 0.389 -38.933 1.00 77.25 303 ASP A CA 1
ATOM 2406 C C . ASP A 1 303 ? 16.228 -0.875 -39.383 1.00 77.25 303 ASP A C 1
ATOM 2408 O O . ASP A 1 303 ? 15.032 -0.805 -39.657 1.00 77.25 303 ASP A O 1
ATOM 2412 N N . THR A 1 304 ? 16.913 -2.019 -39.402 1.00 74.75 304 THR A N 1
ATOM 2413 C CA . THR A 1 304 ? 16.385 -3.291 -39.921 1.00 74.75 304 THR A CA 1
ATOM 2414 C C . THR A 1 304 ? 16.427 -4.438 -38.912 1.00 74.75 304 THR A C 1
ATOM 2416 O O . THR A 1 304 ? 15.899 -5.511 -39.194 1.00 74.75 304 THR A O 1
ATOM 2419 N N . THR A 1 305 ? 17.026 -4.234 -37.734 1.00 81.94 305 THR A N 1
ATOM 2420 C CA . THR A 1 305 ? 17.202 -5.280 -36.718 1.00 81.94 305 THR A CA 1
ATOM 2421 C C . THR A 1 305 ? 16.763 -4.814 -35.332 1.00 81.94 305 THR A C 1
ATOM 2423 O O . THR A 1 305 ? 16.961 -3.661 -34.940 1.00 81.94 305 THR A O 1
ATOM 2426 N N . GLY A 1 306 ? 16.189 -5.734 -34.561 1.00 85.94 306 GLY A N 1
ATOM 2427 C CA . GLY A 1 306 ? 15.827 -5.531 -33.163 1.00 85.94 306 GLY A CA 1
ATOM 2428 C C . GLY A 1 306 ? 15.738 -6.851 -32.409 1.00 85.94 306 GLY A C 1
ATOM 2429 O O . GLY A 1 306 ? 15.815 -7.924 -33.009 1.00 85.94 306 GLY A O 1
ATOM 2430 N N . LEU A 1 307 ? 15.617 -6.753 -31.090 1.00 89.31 307 LEU A N 1
ATOM 2431 C CA . LEU A 1 307 ? 15.612 -7.868 -30.152 1.00 89.31 307 LEU A CA 1
ATOM 2432 C C . LEU A 1 307 ? 14.383 -7.783 -29.243 1.00 89.31 307 LEU A C 1
ATOM 2434 O O . LEU A 1 307 ? 14.030 -6.705 -28.764 1.00 89.31 307 LEU A O 1
ATOM 2438 N N . ASP A 1 308 ? 13.781 -8.934 -28.960 1.00 90.25 308 ASP A N 1
ATOM 2439 C CA . ASP A 1 308 ? 12.777 -9.071 -27.908 1.00 90.25 308 ASP A CA 1
ATOM 2440 C C . ASP A 1 308 ? 13.494 -9.217 -26.558 1.00 90.25 308 ASP A C 1
ATOM 2442 O O . ASP A 1 308 ? 14.086 -10.256 -26.262 1.00 90.25 308 ASP A O 1
ATOM 2446 N N . LEU A 1 309 ? 13.451 -8.174 -25.731 1.00 86.69 309 LEU A N 1
ATOM 2447 C CA . LEU A 1 309 ? 13.929 -8.245 -24.351 1.00 86.69 309 LEU A CA 1
ATOM 2448 C C . LEU A 1 309 ? 12.842 -8.887 -23.474 1.00 86.69 309 LEU A C 1
ATOM 2450 O O . LEU A 1 309 ? 11.688 -8.457 -23.577 1.00 86.69 309 LEU A O 1
ATOM 2454 N N . PRO A 1 310 ? 13.168 -9.847 -22.583 1.00 86.75 310 PRO A N 1
ATOM 2455 C CA . PRO A 1 310 ? 12.206 -10.577 -21.744 1.00 86.75 310 PRO A CA 1
ATOM 2456 C C . PRO A 1 310 ? 11.662 -9.730 -20.576 1.00 86.75 310 PRO A C 1
ATOM 2458 O O . PRO A 1 310 ? 11.677 -10.128 -19.418 1.00 86.75 310 PRO A O 1
ATOM 2461 N N . ARG A 1 311 ? 11.180 -8.522 -20.871 1.00 88.50 311 ARG A N 1
ATOM 2462 C CA . ARG A 1 311 ? 10.682 -7.536 -19.905 1.00 88.50 311 ARG A CA 1
ATOM 2463 C C . ARG A 1 311 ? 9.182 -7.705 -19.686 1.00 88.50 311 ARG A C 1
ATOM 2465 O O . ARG A 1 311 ? 8.400 -6.797 -19.975 1.00 88.50 311 ARG A O 1
ATOM 2472 N N . GLY A 1 312 ? 8.794 -8.890 -19.223 1.00 90.75 312 GLY A N 1
ATOM 2473 C CA . GLY A 1 312 ? 7.398 -9.270 -19.017 1.00 90.75 312 GLY A CA 1
ATOM 2474 C C . GLY A 1 312 ? 6.660 -8.340 -18.053 1.00 90.75 312 GLY A C 1
ATOM 2475 O O . GLY A 1 312 ? 7.244 -7.805 -17.116 1.00 90.75 312 GLY A O 1
ATOM 2476 N N . ALA A 1 313 ? 5.373 -8.123 -18.312 1.00 94.25 313 ALA A N 1
ATOM 2477 C CA . ALA A 1 313 ? 4.468 -7.351 -17.464 1.00 94.25 313 ALA A CA 1
ATOM 2478 C C . ALA A 1 313 ? 3.568 -8.239 -16.591 1.00 94.25 313 ALA A C 1
ATOM 2480 O O . ALA A 1 313 ? 2.935 -7.723 -15.678 1.00 94.25 313 ALA A O 1
ATOM 2481 N N . LEU A 1 314 ? 3.460 -9.533 -16.904 1.00 94.25 314 LEU A N 1
ATOM 2482 C CA . LEU A 1 314 ? 2.619 -10.484 -16.180 1.00 94.25 314 LEU A CA 1
ATOM 2483 C C . LEU A 1 314 ? 3.192 -10.769 -14.791 1.00 94.25 314 LEU A C 1
ATOM 2485 O O . LEU A 1 314 ? 4.393 -10.976 -14.674 1.00 94.25 314 LEU A O 1
ATOM 2489 N N . PHE A 1 315 ? 2.323 -10.848 -13.787 1.00 94.12 315 PHE A N 1
ATOM 2490 C CA . PHE A 1 315 ? 2.629 -11.316 -12.442 1.00 94.12 315 PHE A CA 1
ATOM 2491 C C . PHE A 1 315 ? 1.714 -12.488 -12.092 1.00 94.12 315 PHE A C 1
ATOM 2493 O O . PHE A 1 315 ? 0.494 -12.340 -11.965 1.00 94.12 315 PHE A O 1
ATOM 2500 N N . GLN A 1 316 ? 2.326 -13.658 -11.951 1.00 95.56 316 GLN A N 1
ATOM 2501 C CA . GLN A 1 316 ? 1.672 -14.887 -11.523 1.00 95.56 316 GLN A CA 1
ATOM 2502 C C . GLN A 1 316 ? 2.146 -15.251 -10.129 1.00 95.56 316 GLN A C 1
ATOM 2504 O O . GLN A 1 316 ? 3.302 -15.027 -9.800 1.00 95.56 316 GLN A O 1
ATOM 2509 N N . ASP A 1 317 ? 1.270 -15.841 -9.329 1.00 97.06 317 ASP A N 1
ATOM 2510 C CA . ASP A 1 317 ? 1.598 -16.259 -7.971 1.00 97.06 317 ASP A CA 1
ATOM 2511 C C . ASP A 1 317 ? 0.908 -17.588 -7.654 1.00 97.06 317 ASP A C 1
ATOM 2513 O O . ASP A 1 317 ? -0.250 -17.802 -8.027 1.00 97.06 317 ASP A O 1
ATOM 2517 N N . LYS A 1 318 ? 1.631 -18.483 -6.981 1.00 97.69 318 LYS A N 1
ATOM 2518 C CA . LYS A 1 318 ? 1.138 -19.722 -6.351 1.00 97.69 318 LYS A CA 1
ATOM 2519 C C . LYS A 1 318 ? 1.839 -19.938 -5.002 1.00 97.69 318 LYS A C 1
ATOM 2521 O O . LYS A 1 318 ? 2.164 -21.068 -4.623 1.00 97.69 318 LYS A O 1
ATOM 2526 N N . SER A 1 319 ? 2.127 -18.841 -4.306 1.00 98.25 319 SER A N 1
ATOM 2527 C CA . SER A 1 319 ? 2.883 -18.848 -3.059 1.00 98.25 319 SER A CA 1
ATOM 2528 C C . SER A 1 319 ? 2.054 -19.351 -1.883 1.00 98.25 319 SER A C 1
ATOM 2530 O O . SER A 1 319 ? 0.825 -19.234 -1.844 1.00 98.25 319 SER A O 1
ATOM 2532 N N . HIS A 1 320 ? 2.732 -19.883 -0.872 1.00 98.12 320 HIS A N 1
ATOM 2533 C CA . HIS A 1 320 ? 2.096 -20.257 0.382 1.00 98.12 320 HIS A CA 1
ATOM 2534 C C . HIS A 1 320 ? 3.010 -20.056 1.584 1.00 98.12 320 HIS A C 1
ATOM 2536 O O . HIS A 1 320 ? 4.233 -20.049 1.475 1.00 98.12 320 HIS A O 1
ATOM 2542 N N . ARG A 1 321 ? 2.398 -19.891 2.755 1.00 98.19 321 ARG A N 1
ATOM 2543 C CA . ARG A 1 321 ? 3.091 -19.624 4.014 1.00 98.19 321 ARG A CA 1
ATOM 2544 C C . ARG A 1 321 ? 2.524 -20.478 5.130 1.00 98.19 321 ARG A C 1
ATOM 2546 O O . ARG A 1 321 ? 1.309 -20.530 5.306 1.00 98.19 321 ARG A O 1
ATOM 2553 N N . LEU A 1 322 ? 3.403 -21.077 5.923 1.00 98.44 322 LEU A N 1
ATOM 2554 C CA . LEU A 1 322 ? 3.076 -21.714 7.193 1.00 98.44 322 LEU A CA 1
ATOM 2555 C C . LEU A 1 322 ? 3.636 -20.879 8.346 1.00 98.44 322 LEU A C 1
ATOM 2557 O O . LEU A 1 322 ? 4.816 -20.548 8.362 1.00 98.44 322 LEU A O 1
ATOM 2561 N N . ASN A 1 323 ? 2.811 -20.609 9.350 1.00 98.44 323 ASN A N 1
ATOM 2562 C CA . ASN A 1 323 ? 3.212 -20.025 10.620 1.00 98.44 323 ASN A CA 1
ATOM 2563 C C . ASN A 1 323 ? 2.783 -20.935 11.773 1.00 98.44 323 ASN A C 1
ATOM 2565 O O . ASN A 1 323 ? 1.685 -21.497 11.762 1.00 98.44 323 ASN A O 1
ATOM 2569 N N . GLY A 1 324 ? 3.630 -21.038 12.791 1.00 98.44 324 GLY A N 1
ATOM 2570 C CA . GLY A 1 324 ? 3.359 -21.760 14.027 1.00 98.44 324 GLY A CA 1
ATOM 2571 C C . GLY A 1 324 ? 3.797 -20.954 15.243 1.00 98.44 324 GLY A C 1
ATOM 2572 O O . GLY A 1 324 ? 4.825 -20.285 15.209 1.00 98.44 324 GLY A O 1
ATOM 2573 N N . GLU A 1 325 ? 3.034 -21.031 16.327 1.00 98.56 325 GLU A N 1
ATOM 2574 C CA . GLU A 1 325 ? 3.360 -20.418 17.611 1.00 98.56 325 GLU A CA 1
ATOM 2575 C C . GLU A 1 325 ? 2.931 -21.316 18.768 1.00 98.56 325 GLU A C 1
ATOM 2577 O O . GLU A 1 325 ? 1.834 -21.880 18.760 1.00 98.56 325 GLU A O 1
ATOM 2582 N N . ILE A 1 326 ? 3.782 -21.392 19.790 1.00 98.69 326 ILE A N 1
ATOM 2583 C CA . ILE A 1 326 ? 3.447 -21.941 21.103 1.00 98.69 326 ILE A CA 1
ATOM 2584 C C . ILE A 1 326 ? 3.885 -20.930 22.156 1.00 98.69 326 ILE A C 1
ATOM 2586 O O . ILE A 1 326 ? 5.037 -20.500 22.171 1.00 98.69 326 ILE A O 1
ATOM 2590 N N . GLN A 1 327 ? 2.977 -20.589 23.063 1.00 98.75 327 GLN A N 1
ATOM 2591 C CA . GLN A 1 327 ? 3.201 -19.647 24.150 1.00 98.75 327 GLN A CA 1
ATOM 2592 C C . GLN A 1 327 ? 2.732 -20.245 25.478 1.00 98.75 327 GLN A C 1
ATOM 2594 O O . GLN A 1 327 ? 1.679 -20.886 25.564 1.00 98.75 327 GLN A O 1
ATOM 2599 N N . TYR A 1 328 ? 3.493 -19.974 26.533 1.00 98.62 328 TYR A N 1
ATOM 2600 C CA . TYR A 1 328 ? 3.162 -20.298 27.910 1.00 98.62 328 TYR A CA 1
ATOM 2601 C C . TYR A 1 328 ? 3.266 -19.061 28.802 1.00 98.62 328 TYR A C 1
ATOM 2603 O O . TYR A 1 328 ? 4.232 -18.303 28.715 1.00 98.62 328 TYR A O 1
ATOM 2611 N N . ASN A 1 329 ? 2.294 -18.878 29.692 1.00 98.19 329 ASN A N 1
ATOM 2612 C CA . ASN A 1 329 ? 2.300 -17.805 30.683 1.00 98.19 329 ASN A CA 1
ATOM 2613 C C . ASN A 1 329 ? 2.114 -18.352 32.100 1.00 98.19 329 ASN A C 1
ATOM 2615 O O . ASN A 1 329 ? 1.244 -19.190 32.350 1.00 98.19 329 ASN A O 1
ATOM 2619 N N . ASN A 1 330 ? 2.880 -17.841 33.064 1.00 97.69 330 ASN A N 1
ATOM 2620 C CA . ASN A 1 330 ? 2.689 -18.169 34.477 1.00 97.69 330 ASN A CA 1
ATOM 2621 C C . ASN A 1 330 ? 3.192 -17.058 35.414 1.00 97.69 330 ASN A C 1
ATOM 2623 O O . ASN A 1 330 ? 3.766 -16.069 34.973 1.00 97.69 330 ASN A O 1
ATOM 2627 N N . SER A 1 331 ? 2.957 -17.230 36.711 1.00 97.19 331 SER A N 1
ATOM 2628 C CA . SER A 1 331 ? 3.392 -16.333 37.780 1.00 97.19 331 SER A CA 1
ATOM 2629 C C . SER A 1 331 ? 4.381 -17.064 38.684 1.00 97.19 331 SER A C 1
ATOM 2631 O O . SER A 1 331 ? 4.117 -18.186 39.124 1.00 97.19 331 SER A O 1
ATOM 2633 N N . VAL A 1 332 ? 5.515 -16.437 38.992 1.00 95.19 332 VAL A N 1
ATOM 2634 C CA . VAL A 1 332 ? 6.491 -16.953 39.963 1.00 95.19 332 VAL A CA 1
ATOM 2635 C C . VAL A 1 332 ? 6.189 -16.330 41.324 1.00 95.19 332 VAL A C 1
ATOM 2637 O O . VAL A 1 332 ? 6.765 -15.312 41.717 1.00 95.19 332 VAL A O 1
ATOM 2640 N N . GLY A 1 333 ? 5.228 -16.927 42.035 1.00 90.94 333 GLY A N 1
ATOM 2641 C CA . GLY A 1 333 ? 4.718 -16.388 43.299 1.00 90.94 333 GLY A CA 1
ATOM 2642 C C . GLY A 1 333 ? 4.256 -14.934 43.143 1.00 90.94 333 GLY A C 1
ATOM 2643 O O . GLY A 1 333 ? 3.541 -14.612 42.201 1.00 90.94 333 GLY A O 1
ATOM 2644 N N . ASN A 1 334 ? 4.717 -14.057 44.039 1.00 86.88 334 ASN A N 1
ATOM 2645 C CA . ASN A 1 334 ? 4.485 -12.606 43.972 1.00 86.88 334 ASN A CA 1
ATOM 2646 C C . ASN A 1 334 ? 5.699 -11.831 43.416 1.00 86.88 334 ASN A C 1
ATOM 2648 O O . ASN A 1 334 ? 5.813 -10.626 43.639 1.00 86.88 334 ASN A O 1
ATOM 2652 N N . ILE A 1 335 ? 6.656 -12.516 42.776 1.00 92.56 335 ILE A N 1
ATOM 2653 C CA . ILE A 1 335 ? 7.915 -11.899 42.338 1.00 92.56 335 ILE A CA 1
ATOM 2654 C C . ILE A 1 335 ? 7.746 -11.274 40.953 1.00 92.56 335 ILE A C 1
ATOM 2656 O O . ILE A 1 335 ? 8.021 -10.087 40.795 1.00 92.56 335 ILE A O 1
ATOM 2660 N N . PHE A 1 336 ? 7.303 -12.052 39.965 1.00 95.88 336 PHE A N 1
ATOM 2661 C CA . PHE A 1 336 ? 7.003 -11.579 38.613 1.00 95.88 336 PHE A CA 1
ATOM 2662 C C . PHE A 1 336 ? 6.045 -12.533 37.887 1.00 95.88 336 PHE A C 1
ATOM 2664 O O . PHE A 1 336 ? 6.006 -13.734 38.170 1.00 95.88 336 PHE A O 1
ATOM 2671 N N . ASP A 1 337 ? 5.312 -11.987 36.926 1.00 98.00 337 ASP A N 1
ATOM 2672 C CA . ASP A 1 337 ? 4.604 -12.725 35.887 1.00 98.00 337 ASP A CA 1
ATOM 2673 C C . ASP A 1 337 ? 5.532 -12.899 34.682 1.00 98.00 337 ASP A C 1
ATOM 2675 O O . ASP A 1 337 ? 6.367 -12.035 34.408 1.00 98.00 337 ASP A O 1
ATOM 2679 N N . PHE A 1 338 ? 5.413 -14.006 33.955 1.00 98.25 338 PHE A N 1
ATOM 2680 C CA . PHE A 1 338 ? 6.177 -14.215 32.733 1.00 98.25 338 PHE A CA 1
ATOM 2681 C C . PHE A 1 338 ? 5.353 -14.829 31.611 1.00 98.25 338 PHE A C 1
ATOM 2683 O O . PHE A 1 338 ? 4.390 -15.567 31.839 1.00 98.25 338 PHE A O 1
ATOM 2690 N N . ILE A 1 339 ? 5.789 -14.535 30.391 1.00 98.50 339 ILE A N 1
ATOM 2691 C CA . ILE A 1 339 ? 5.316 -15.127 29.146 1.00 98.50 339 ILE A CA 1
ATOM 2692 C C . ILE A 1 339 ? 6.550 -15.576 28.373 1.00 98.50 339 ILE A C 1
ATOM 2694 O O . ILE A 1 339 ? 7.478 -14.792 28.200 1.00 98.50 339 ILE A O 1
ATOM 2698 N N . ALA A 1 340 ? 6.564 -16.817 27.909 1.00 98.62 340 ALA A N 1
ATOM 2699 C CA . ALA A 1 340 ? 7.608 -17.337 27.040 1.00 98.62 340 ALA A CA 1
ATOM 2700 C C . ALA A 1 340 ? 6.977 -18.065 25.857 1.00 98.62 340 ALA A C 1
ATOM 2702 O O . ALA A 1 340 ? 5.945 -18.721 26.017 1.00 98.62 340 ALA A O 1
ATOM 2703 N N . GLY A 1 341 ? 7.592 -17.978 24.686 1.00 98.62 341 GLY A N 1
ATOM 2704 C CA . GLY A 1 341 ? 7.075 -18.647 23.502 1.00 98.62 341 GLY A CA 1
ATOM 2705 C C . GLY A 1 341 ? 8.113 -18.854 22.416 1.00 98.62 341 GLY A C 1
ATOM 2706 O O . GLY A 1 341 ? 9.211 -18.299 22.461 1.00 98.62 341 GLY A O 1
ATOM 2707 N N . VAL A 1 342 ? 7.740 -19.690 21.453 1.00 98.69 342 VAL A N 1
ATOM 2708 C CA . VAL A 1 342 ? 8.508 -19.993 20.245 1.00 98.69 342 VAL A CA 1
ATOM 2709 C C . VAL A 1 342 ? 7.591 -19.820 19.044 1.00 98.69 342 VAL A C 1
ATOM 2711 O O . VAL A 1 342 ? 6.413 -20.184 19.093 1.00 98.69 342 VAL A O 1
ATOM 2714 N N . GLN A 1 343 ? 8.139 -19.269 17.970 1.00 98.50 343 GLN A N 1
ATOM 2715 C CA . GLN A 1 343 ? 7.471 -19.059 16.698 1.00 98.50 343 GLN A CA 1
ATOM 2716 C C . GLN A 1 343 ? 8.296 -19.645 15.559 1.00 98.50 343 GLN A C 1
ATOM 2718 O O . GLN A 1 343 ? 9.525 -19.635 15.594 1.00 98.50 343 GLN A O 1
ATOM 2723 N N . TYR A 1 344 ? 7.598 -20.130 14.542 1.00 98.44 344 TYR A N 1
ATOM 2724 C CA . TYR A 1 344 ? 8.168 -20.626 13.301 1.00 98.44 344 TYR A CA 1
ATOM 2725 C C . TYR A 1 344 ? 7.397 -20.039 12.120 1.00 98.44 344 TYR A C 1
ATOM 2727 O O . TYR A 1 344 ? 6.168 -19.935 12.166 1.00 98.44 344 TYR A O 1
ATOM 2735 N N . GLN A 1 345 ? 8.110 -19.674 11.065 1.00 98.12 345 GLN A N 1
ATOM 2736 C CA . GLN A 1 345 ? 7.553 -19.276 9.781 1.00 98.12 345 GLN A CA 1
ATOM 2737 C C . GLN A 1 345 ? 8.291 -20.019 8.673 1.00 98.12 345 GLN A C 1
ATOM 2739 O O . GLN A 1 345 ? 9.512 -20.140 8.722 1.00 98.12 345 GLN A O 1
ATOM 2744 N N . ARG A 1 346 ? 7.543 -20.485 7.674 1.00 98.06 346 ARG A N 1
ATOM 2745 C CA . ARG A 1 346 ? 8.069 -20.970 6.401 1.00 98.06 346 ARG A CA 1
ATOM 2746 C C . ARG A 1 346 ? 7.302 -20.331 5.261 1.00 98.06 346 ARG A C 1
ATOM 2748 O O . ARG A 1 346 ? 6.091 -20.521 5.148 1.00 98.06 346 ARG A O 1
ATOM 2755 N N . ASP A 1 347 ? 8.021 -19.611 4.427 1.00 97.50 347 ASP A N 1
ATOM 2756 C CA . ASP A 1 347 ? 7.567 -19.059 3.166 1.00 97.50 347 ASP A CA 1
ATOM 2757 C C . ASP A 1 347 ? 7.978 -19.980 2.022 1.00 97.50 347 ASP A C 1
ATOM 2759 O O . ASP A 1 347 ? 9.124 -20.417 1.956 1.00 97.50 347 ASP A O 1
ATOM 2763 N N . VAL A 1 348 ? 7.038 -20.258 1.125 1.00 97.94 348 VAL A N 1
ATOM 2764 C CA . VAL A 1 348 ? 7.283 -20.939 -0.146 1.00 97.94 348 VAL A CA 1
ATOM 2765 C C . VAL A 1 348 ? 6.762 -20.022 -1.240 1.00 97.94 348 VAL A C 1
ATOM 2767 O O . VAL A 1 348 ? 5.561 -19.992 -1.525 1.00 97.94 348 VAL A O 1
ATOM 2770 N N . ALA A 1 349 ? 7.655 -19.209 -1.796 1.00 97.62 349 ALA A N 1
ATOM 2771 C CA . ALA A 1 349 ? 7.307 -18.206 -2.790 1.00 97.62 349 ALA A CA 1
ATOM 2772 C C . ALA A 1 349 ? 7.462 -18.771 -4.205 1.00 97.62 349 ALA A C 1
ATOM 2774 O O . ALA A 1 349 ? 8.526 -19.264 -4.572 1.00 97.62 349 ALA A O 1
ATOM 2775 N N . ASN A 1 350 ? 6.395 -18.709 -4.997 1.00 97.56 350 ASN A N 1
ATOM 2776 C CA . ASN A 1 350 ? 6.365 -19.207 -6.367 1.00 97.56 350 ASN A CA 1
ATOM 2777 C C . ASN A 1 350 ? 5.645 -18.190 -7.252 1.00 97.56 350 ASN A C 1
ATOM 2779 O O . ASN A 1 350 ? 4.420 -18.069 -7.194 1.00 97.56 350 ASN A O 1
ATOM 2783 N N . SER A 1 351 ? 6.423 -17.481 -8.060 1.00 95.81 351 SER A N 1
ATOM 2784 C CA . SER A 1 351 ? 5.960 -16.517 -9.049 1.00 95.81 351 SER A CA 1
ATOM 2785 C C . SER A 1 351 ? 5.851 -17.094 -10.465 1.00 95.81 351 SER A C 1
ATOM 2787 O O . SER A 1 351 ? 5.564 -16.354 -11.407 1.00 95.81 351 SER A O 1
ATOM 2789 N N . ASN A 1 352 ? 6.132 -18.388 -10.653 1.00 93.94 352 ASN A N 1
ATOM 2790 C CA . ASN A 1 352 ? 6.353 -19.008 -11.961 1.00 93.94 352 ASN A CA 1
ATOM 2791 C C . ASN A 1 352 ? 7.396 -18.242 -12.800 1.00 93.94 352 ASN A C 1
ATOM 2793 O O . ASN A 1 352 ? 7.220 -18.072 -14.009 1.00 93.94 352 ASN A O 1
ATOM 2797 N N . ASN A 1 353 ? 8.465 -17.750 -12.159 1.00 92.06 353 ASN A N 1
ATOM 2798 C CA . ASN A 1 353 ? 9.524 -16.947 -12.783 1.00 92.06 353 ASN A CA 1
ATOM 2799 C C . ASN A 1 353 ? 9.016 -15.660 -13.468 1.00 92.06 353 ASN A C 1
ATOM 2801 O O . ASN A 1 353 ? 9.583 -15.203 -14.464 1.00 92.06 353 ASN A O 1
ATOM 2805 N N . THR A 1 354 ? 7.925 -15.074 -12.967 1.00 93.06 354 THR A N 1
ATOM 2806 C CA . THR A 1 354 ? 7.376 -13.825 -13.521 1.00 93.06 354 THR A CA 1
ATOM 2807 C C . THR A 1 354 ? 7.870 -12.577 -12.798 1.00 93.06 354 THR A C 1
ATOM 2809 O O . THR A 1 354 ? 8.024 -11.530 -13.431 1.00 93.06 354 THR A O 1
ATOM 2812 N N . TYR A 1 355 ? 8.146 -12.673 -11.492 1.00 92.75 355 TYR A N 1
ATOM 2813 C CA . TYR A 1 355 ? 8.660 -11.546 -10.705 1.00 92.75 355 TYR A CA 1
ATOM 2814 C C . TYR A 1 355 ? 9.636 -11.912 -9.578 1.00 92.75 355 TYR A C 1
ATOM 2816 O O . TYR A 1 355 ? 10.151 -11.006 -8.916 1.00 92.75 355 TYR A O 1
ATOM 2824 N N . LEU A 1 356 ? 9.918 -13.198 -9.356 1.00 95.50 356 LEU A N 1
ATOM 2825 C CA . LEU A 1 356 ? 10.918 -13.699 -8.410 1.00 95.50 356 LEU A CA 1
ATOM 2826 C C . LEU A 1 356 ? 11.994 -14.527 -9.128 1.00 95.50 356 LEU A C 1
ATOM 2828 O O . LEU A 1 356 ? 11.825 -14.958 -10.268 1.00 95.50 356 LEU A O 1
ATOM 2832 N N . LEU A 1 357 ? 13.119 -14.737 -8.449 1.00 94.62 357 LEU A N 1
ATOM 2833 C CA . LEU A 1 357 ? 14.226 -15.598 -8.872 1.00 94.62 357 LEU A CA 1
ATOM 2834 C C . LEU A 1 357 ? 13.911 -17.083 -8.623 1.00 94.62 357 LEU A C 1
ATOM 2836 O O . LEU A 1 357 ? 14.689 -17.805 -8.011 1.00 94.62 357 LEU A O 1
ATOM 2840 N N . ASP A 1 358 ? 12.754 -17.541 -9.098 1.00 94.88 358 ASP A N 1
ATOM 2841 C CA . ASP A 1 358 ? 12.217 -18.889 -8.876 1.00 94.88 358 ASP A CA 1
ATOM 2842 C C . ASP A 1 358 ? 12.202 -19.746 -10.160 1.00 94.88 358 ASP A C 1
ATOM 2844 O O . ASP A 1 358 ? 11.403 -20.673 -10.305 1.00 94.88 358 ASP A O 1
ATOM 2848 N N . LYS A 1 359 ? 13.109 -19.457 -11.109 1.00 91.69 359 LYS A N 1
ATOM 2849 C CA . LYS A 1 359 ? 13.259 -20.210 -12.375 1.00 91.69 359 LYS A CA 1
ATOM 2850 C C . LYS A 1 359 ? 13.521 -21.707 -12.160 1.00 91.69 359 LYS A C 1
ATOM 2852 O O . LYS A 1 359 ? 13.067 -22.523 -12.958 1.00 91.69 359 LYS A O 1
ATOM 2857 N N . ASP A 1 360 ? 14.227 -22.047 -11.081 1.00 91.31 360 ASP A N 1
ATOM 2858 C CA . ASP A 1 360 ? 14.643 -23.412 -10.740 1.00 91.31 360 ASP A CA 1
ATOM 2859 C C . ASP A 1 360 ? 13.699 -24.086 -9.723 1.00 91.31 360 ASP A C 1
ATOM 2861 O O . ASP A 1 360 ? 13.967 -25.192 -9.250 1.00 91.31 360 ASP A O 1
ATOM 2865 N N . GLY A 1 361 ? 12.574 -23.441 -9.400 1.00 94.31 361 GLY A N 1
ATOM 2866 C CA . GLY A 1 361 ? 11.600 -23.897 -8.412 1.00 94.31 361 GLY A CA 1
ATOM 2867 C C . GLY A 1 361 ? 11.272 -22.821 -7.381 1.00 94.31 361 GLY A C 1
ATOM 2868 O O . GLY A 1 361 ? 11.904 -21.770 -7.333 1.00 94.31 361 GLY A O 1
ATOM 2869 N N . ALA A 1 362 ? 10.266 -23.103 -6.551 1.00 96.94 362 ALA A N 1
ATOM 2870 C CA . ALA A 1 362 ? 9.826 -22.184 -5.509 1.00 96.94 362 ALA A CA 1
ATOM 2871 C C . ALA A 1 362 ? 10.959 -21.845 -4.524 1.00 96.94 362 ALA A C 1
ATOM 2873 O O . ALA A 1 362 ? 11.790 -22.689 -4.190 1.00 96.94 362 ALA A O 1
ATOM 2874 N N . ILE A 1 363 ? 10.948 -20.613 -4.025 1.00 96.88 363 ILE A N 1
ATOM 2875 C CA . ILE A 1 363 ? 11.895 -20.115 -3.031 1.00 96.88 363 ILE A CA 1
ATOM 2876 C C . ILE A 1 363 ? 11.385 -20.495 -1.638 1.00 96.88 363 ILE A C 1
ATOM 2878 O O . ILE A 1 363 ? 10.355 -19.988 -1.189 1.00 96.88 363 ILE A O 1
ATOM 2882 N N . ASP A 1 364 ? 12.116 -21.375 -0.956 1.00 96.44 364 ASP A N 1
ATOM 2883 C CA . ASP A 1 364 ? 11.855 -21.800 0.420 1.00 96.44 364 ASP A CA 1
ATOM 2884 C C . ASP A 1 364 ? 12.674 -20.964 1.415 1.00 96.44 364 ASP A C 1
ATOM 2886 O O . ASP A 1 364 ? 13.904 -20.984 1.379 1.00 96.44 364 ASP A O 1
ATOM 2890 N N . ILE A 1 365 ? 12.004 -20.261 2.331 1.00 95.81 365 ILE A N 1
ATOM 2891 C CA . ILE A 1 365 ? 12.645 -19.441 3.372 1.00 95.81 365 ILE A CA 1
ATOM 2892 C C . ILE A 1 365 ? 12.000 -19.737 4.725 1.00 95.81 365 ILE A C 1
ATOM 2894 O O . ILE A 1 365 ? 10.779 -19.669 4.871 1.00 95.81 365 ILE A O 1
ATOM 2898 N N . SER A 1 366 ? 12.809 -20.046 5.732 1.00 97.38 366 SER A N 1
ATOM 2899 C CA . SER A 1 366 ? 12.374 -20.296 7.105 1.00 97.38 366 SER A CA 1
ATOM 2900 C C . SER A 1 366 ? 12.891 -19.247 8.093 1.00 97.38 366 SER A C 1
ATOM 2902 O O . SER A 1 366 ? 13.959 -18.656 7.934 1.00 97.38 366 SER A O 1
ATOM 2904 N N . GLN A 1 367 ? 12.118 -19.054 9.162 1.00 97.19 367 GLN A N 1
ATOM 2905 C CA . GLN A 1 367 ? 12.516 -18.309 10.351 1.00 97.19 367 GLN A CA 1
ATOM 2906 C C . GLN A 1 367 ? 12.043 -19.037 11.606 1.00 97.19 367 GLN A C 1
ATOM 2908 O O . GLN A 1 367 ? 10.888 -19.467 11.687 1.00 97.19 367 GLN A O 1
ATOM 2913 N N . ILE A 1 368 ? 12.903 -19.117 12.616 1.00 98.31 368 ILE A N 1
ATOM 2914 C CA . ILE A 1 368 ? 12.540 -19.572 13.959 1.00 98.31 368 ILE A CA 1
ATOM 2915 C C . ILE A 1 368 ? 12.903 -18.499 14.979 1.00 98.31 368 ILE A C 1
ATOM 2917 O O . ILE A 1 368 ? 13.960 -17.883 14.899 1.00 98.31 368 ILE A O 1
ATOM 2921 N N . GLY A 1 369 ? 12.024 -18.266 15.947 1.00 98.12 369 GLY A N 1
ATOM 2922 C CA . GLY A 1 369 ? 12.254 -17.261 16.975 1.00 98.12 369 GLY A CA 1
ATOM 2923 C C . GLY A 1 369 ? 11.728 -17.667 18.337 1.00 98.12 369 GLY A C 1
ATOM 2924 O O . GLY A 1 369 ? 10.713 -18.350 18.445 1.00 98.12 369 GLY A O 1
ATOM 2925 N N . GLY A 1 370 ? 12.411 -17.234 19.390 1.00 98.56 370 GLY A N 1
ATOM 2926 C CA . GLY A 1 370 ? 11.998 -17.404 20.779 1.00 98.56 370 GLY A CA 1
ATOM 2927 C C . GLY A 1 370 ? 11.862 -16.057 21.476 1.00 98.56 370 GLY A C 1
ATOM 2928 O O . GLY A 1 370 ? 12.632 -15.135 21.210 1.00 98.56 370 GLY A O 1
ATOM 2929 N N . TYR A 1 371 ? 10.902 -15.930 22.387 1.00 98.56 371 TYR A N 1
ATOM 2930 C CA . TYR A 1 371 ? 10.711 -14.707 23.164 1.00 98.56 371 TYR A CA 1
ATOM 2931 C C . TYR A 1 371 ? 10.421 -14.985 24.636 1.00 98.56 371 TYR A C 1
ATOM 2933 O O . TYR A 1 371 ? 9.866 -16.022 25.007 1.00 98.56 371 TYR A O 1
ATOM 2941 N N . LEU A 1 372 ? 10.781 -14.015 25.474 1.00 98.69 372 LEU A N 1
ATOM 2942 C CA . LEU A 1 372 ? 10.504 -13.982 26.905 1.00 98.69 372 LEU A CA 1
ATOM 2943 C C . LEU A 1 372 ? 10.075 -12.569 27.299 1.00 98.69 372 LEU A C 1
ATOM 2945 O O . LEU A 1 372 ? 10.731 -11.596 26.939 1.00 98.69 372 LEU A O 1
ATOM 2949 N N . GLN A 1 373 ? 9.018 -12.465 28.095 1.00 98.62 373 GLN A N 1
ATOM 2950 C CA . GLN A 1 373 ? 8.589 -11.245 28.764 1.00 98.62 373 GLN A CA 1
ATOM 2951 C C . GLN A 1 373 ? 8.425 -11.517 30.258 1.00 98.62 373 GLN A C 1
ATOM 2953 O O . GLN A 1 373 ? 7.828 -12.516 30.647 1.00 98.62 373 GLN A O 1
ATOM 2958 N N . LEU A 1 374 ? 8.922 -10.603 31.084 1.00 98.50 374 LEU A N 1
ATOM 2959 C CA . LEU A 1 374 ? 8.808 -10.577 32.536 1.00 98.50 374 LEU A CA 1
ATOM 2960 C C . LEU A 1 374 ? 8.086 -9.288 32.944 1.00 98.50 374 LEU A C 1
ATOM 2962 O O . LEU A 1 374 ? 8.494 -8.198 32.545 1.00 98.50 374 LEU A O 1
ATOM 2966 N N . GLU A 1 375 ? 7.045 -9.392 33.762 1.00 98.12 375 GLU A N 1
ATOM 2967 C CA . GLU A 1 375 ? 6.332 -8.259 34.356 1.00 98.12 375 GLU A CA 1
ATOM 2968 C C . GLU A 1 375 ? 6.438 -8.324 35.881 1.00 98.12 375 GLU A C 1
ATOM 2970 O O . GLU A 1 375 ? 6.129 -9.340 36.500 1.00 98.12 375 GLU A O 1
ATOM 2975 N N . ARG A 1 376 ? 6.829 -7.218 36.516 1.00 97.38 376 ARG A N 1
ATOM 2976 C CA . ARG A 1 376 ? 6.861 -7.098 37.975 1.00 97.38 376 ARG A CA 1
ATOM 2977 C C . ARG A 1 376 ? 6.143 -5.842 38.436 1.00 97.38 376 ARG A C 1
ATOM 2979 O O . ARG A 1 376 ? 6.461 -4.739 37.998 1.00 97.38 376 ARG A O 1
ATOM 2986 N N . LYS A 1 377 ? 5.215 -6.008 39.376 1.00 96.00 377 LYS A N 1
ATOM 2987 C CA . LYS A 1 377 ? 4.540 -4.905 40.071 1.00 96.00 377 LYS A CA 1
ATOM 2988 C C . LYS A 1 377 ? 5.283 -4.575 41.366 1.00 96.00 377 LYS A C 1
ATOM 2990 O O . LYS A 1 377 ? 5.675 -5.473 42.109 1.00 96.00 377 LYS A O 1
ATOM 2995 N N . PHE A 1 378 ? 5.466 -3.288 41.636 1.00 95.19 378 PHE A N 1
ATOM 2996 C CA . PHE A 1 378 ? 6.078 -2.761 42.853 1.00 95.19 378 PHE A CA 1
ATOM 2997 C C . PHE A 1 378 ? 5.041 -1.909 43.589 1.00 95.19 378 PHE A C 1
ATOM 2999 O O . PHE A 1 378 ? 4.787 -0.755 43.238 1.00 95.19 378 PHE A O 1
ATOM 3006 N N . GLY A 1 379 ? 4.406 -2.506 44.599 1.00 92.06 379 GLY A N 1
ATOM 3007 C CA . GLY A 1 379 ? 3.253 -1.899 45.261 1.00 92.06 379 GLY A CA 1
ATOM 3008 C C . GLY A 1 379 ? 2.061 -1.755 44.310 1.00 92.06 379 GLY A C 1
ATOM 3009 O O . GLY A 1 379 ? 1.840 -2.599 43.443 1.00 92.06 379 GLY A O 1
ATOM 3010 N N . THR A 1 380 ? 1.286 -0.687 44.485 1.00 93.31 380 THR A N 1
ATOM 3011 C CA . THR A 1 380 ? 0.056 -0.414 43.721 1.00 93.31 380 THR A CA 1
ATOM 3012 C C . THR A 1 380 ? 0.281 0.434 42.471 1.00 93.31 380 THR A C 1
ATOM 3014 O O . THR A 1 380 ? -0.537 0.383 41.559 1.00 93.31 380 THR A O 1
ATOM 3017 N N . HIS A 1 381 ? 1.375 1.199 42.415 1.00 96.06 381 HIS A N 1
ATOM 3018 C CA . HIS A 1 381 ? 1.557 2.243 41.403 1.00 96.06 381 HIS A CA 1
ATOM 3019 C C . HIS A 1 381 ? 2.574 1.900 40.321 1.00 96.06 381 HIS A C 1
ATOM 3021 O O . HIS A 1 381 ? 2.411 2.333 39.186 1.00 96.06 381 HIS A O 1
ATOM 3027 N N . PHE A 1 382 ? 3.626 1.148 40.643 1.00 97.75 382 PHE A N 1
ATOM 3028 C CA . PHE A 1 382 ? 4.724 0.909 39.710 1.00 97.75 382 PHE A CA 1
ATOM 3029 C C . PHE A 1 382 ? 4.660 -0.483 39.093 1.00 97.75 382 PHE A C 1
ATOM 3031 O O . PHE A 1 382 ? 4.398 -1.480 39.770 1.00 97.75 382 PHE A O 1
ATOM 3038 N N . ARG A 1 383 ? 4.981 -0.562 37.804 1.00 97.94 383 ARG A N 1
ATOM 3039 C CA . ARG A 1 383 ? 5.150 -1.809 37.061 1.00 97.94 383 ARG A CA 1
ATOM 3040 C C . ARG A 1 383 ? 6.357 -1.701 36.143 1.00 97.94 383 ARG A C 1
ATOM 3042 O O . ARG A 1 383 ? 6.447 -0.754 35.368 1.00 97.94 383 ARG A O 1
ATOM 3049 N N . ALA A 1 384 ? 7.251 -2.678 36.208 1.00 98.25 384 ALA A N 1
ATOM 3050 C CA . ALA A 1 384 ? 8.334 -2.836 35.248 1.00 98.25 384 ALA A CA 1
ATOM 3051 C C . ALA A 1 384 ? 8.050 -4.023 34.328 1.00 98.25 384 ALA A C 1
ATOM 3053 O O . ALA A 1 384 ? 7.557 -5.059 34.781 1.00 98.25 384 ALA A O 1
ATOM 3054 N N . VAL A 1 385 ? 8.393 -3.869 33.054 1.00 98.44 385 VAL A N 1
ATOM 3055 C CA . VAL A 1 385 ? 8.344 -4.930 32.049 1.00 98.44 385 VAL A CA 1
ATOM 3056 C C . VAL A 1 385 ? 9.715 -5.031 31.397 1.00 98.44 385 VAL A C 1
ATOM 3058 O O . VAL A 1 385 ? 10.261 -4.022 30.957 1.00 98.44 385 VAL A O 1
ATOM 3061 N N . LEU A 1 386 ? 10.259 -6.241 31.329 1.00 98.50 386 LEU A N 1
ATOM 3062 C CA . LEU A 1 386 ? 11.439 -6.572 30.535 1.00 98.50 386 LEU A CA 1
ATOM 3063 C C . LEU A 1 386 ? 11.032 -7.634 29.525 1.00 98.50 386 LEU A C 1
ATOM 3065 O O . LEU A 1 386 ? 10.404 -8.618 29.903 1.00 98.50 386 LEU A O 1
ATOM 3069 N N . ALA A 1 387 ? 11.375 -7.457 28.260 1.00 98.50 387 ALA A N 1
ATOM 3070 C CA . ALA A 1 387 ? 11.135 -8.456 27.236 1.00 98.50 387 ALA A CA 1
ATOM 3071 C C . ALA A 1 387 ? 12.324 -8.549 26.287 1.00 98.50 387 ALA A C 1
ATOM 3073 O O . ALA A 1 387 ? 13.067 -7.587 26.106 1.00 98.50 387 ALA A O 1
ATOM 3074 N N . ALA A 1 388 ? 12.506 -9.714 25.686 1.00 98.44 388 ALA A N 1
ATOM 3075 C CA . ALA A 1 388 ? 13.470 -9.907 24.625 1.00 98.44 388 ALA A CA 1
ATOM 3076 C C . ALA A 1 388 ? 12.986 -10.980 23.658 1.00 98.44 388 ALA A C 1
ATOM 3078 O O . ALA A 1 388 ? 12.265 -11.907 24.045 1.00 98.44 388 ALA A O 1
ATOM 3079 N N . ARG A 1 389 ? 13.424 -10.858 22.410 1.00 98.12 389 ARG A N 1
ATOM 3080 C CA . ARG A 1 389 ? 13.208 -11.841 21.357 1.00 98.12 389 ARG A CA 1
ATOM 3081 C C . ARG A 1 389 ? 14.523 -12.154 20.654 1.00 98.12 389 ARG A C 1
ATOM 3083 O O . ARG A 1 389 ? 15.378 -11.282 20.533 1.00 98.12 389 ARG A O 1
ATOM 3090 N N . ALA A 1 390 ? 14.677 -13.398 20.236 1.00 98.06 390 ALA A N 1
ATOM 3091 C CA . ALA A 1 390 ? 15.791 -13.882 19.443 1.00 98.06 390 ALA A CA 1
ATOM 3092 C C . ALA A 1 390 ? 15.219 -14.607 18.222 1.00 98.06 390 ALA A C 1
ATOM 3094 O O . ALA A 1 390 ? 14.511 -15.596 18.401 1.00 98.06 390 ALA A O 1
ATOM 3095 N N . ASP A 1 391 ? 15.492 -14.110 17.021 1.00 97.44 391 ASP A N 1
ATOM 3096 C CA . ASP A 1 391 ? 15.040 -14.676 15.746 1.00 97.44 391 ASP A CA 1
ATOM 3097 C C . ASP A 1 391 ? 16.242 -15.095 14.908 1.00 97.44 391 ASP A C 1
ATOM 3099 O O . ASP A 1 391 ? 17.226 -14.367 14.858 1.00 97.44 391 ASP A O 1
ATOM 3103 N N . ASP A 1 392 ? 16.152 -16.228 14.225 1.00 97.44 392 ASP A N 1
ATOM 3104 C CA . ASP A 1 392 ? 17.120 -16.677 13.227 1.00 97.44 392 ASP A CA 1
ATOM 3105 C C . ASP A 1 392 ? 16.387 -16.962 11.916 1.00 97.44 392 ASP A C 1
ATOM 3107 O O . ASP A 1 392 ? 15.385 -17.683 11.903 1.00 97.44 392 ASP A O 1
ATOM 3111 N N . HIS A 1 393 ? 16.849 -16.342 10.834 1.00 96.19 393 HIS A N 1
ATOM 3112 C CA . HIS A 1 393 ? 16.220 -16.379 9.516 1.00 96.19 393 HIS A CA 1
ATOM 3113 C C . HIS A 1 393 ? 17.242 -16.804 8.462 1.00 96.19 393 HIS A C 1
ATOM 3115 O O . HIS A 1 393 ? 18.361 -16.291 8.456 1.00 96.19 393 HIS A O 1
ATOM 3121 N N . ASP A 1 394 ? 16.838 -17.645 7.510 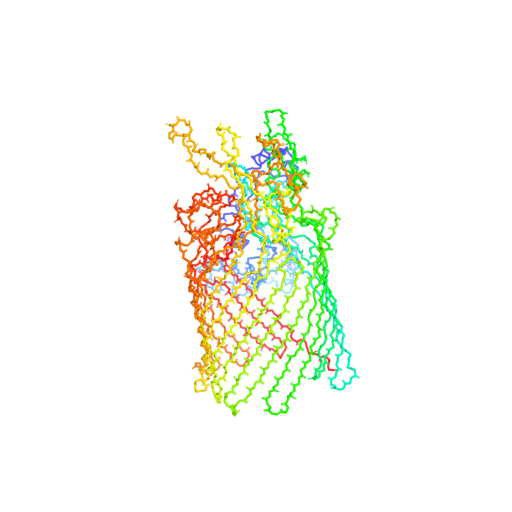1.00 94.00 394 ASP A N 1
ATOM 3122 C CA . ASP A 1 394 ? 17.754 -18.289 6.553 1.00 94.00 394 ASP A CA 1
ATOM 3123 C C . ASP A 1 394 ? 18.647 -17.302 5.766 1.00 94.00 394 ASP A C 1
ATOM 3125 O O . ASP A 1 394 ? 19.822 -17.575 5.531 1.00 94.00 394 ASP A O 1
ATOM 3129 N N . LEU A 1 395 ? 18.114 -16.136 5.371 1.00 89.81 395 LEU A N 1
ATOM 3130 C CA . LEU A 1 395 ? 18.842 -15.155 4.542 1.00 89.81 395 LEU A CA 1
ATOM 3131 C C . LEU A 1 395 ? 19.629 -14.080 5.328 1.00 89.81 395 LEU A C 1
ATOM 3133 O O . LEU A 1 395 ? 20.820 -13.861 5.067 1.00 89.81 395 LEU A O 1
ATOM 3137 N N . TYR A 1 396 ? 18.989 -13.407 6.293 1.00 91.25 396 TYR A N 1
ATOM 3138 C CA . TYR A 1 396 ? 19.590 -12.297 7.054 1.00 91.25 396 TYR A CA 1
ATOM 3139 C C . TYR A 1 396 ? 20.060 -12.671 8.472 1.00 91.25 396 TYR A C 1
ATOM 3141 O O . TYR A 1 396 ? 20.600 -11.819 9.178 1.00 91.25 396 TYR A O 1
ATOM 3149 N N . GLY A 1 397 ? 19.916 -13.936 8.876 1.00 93.69 397 GLY A N 1
ATOM 3150 C CA . GLY A 1 397 ? 20.516 -14.504 10.082 1.00 93.69 397 GLY A CA 1
ATOM 3151 C C . GLY A 1 397 ? 19.915 -14.032 11.409 1.00 93.69 397 GLY A C 1
ATOM 3152 O O . GLY A 1 397 ? 18.782 -13.546 11.486 1.00 93.69 397 GLY A O 1
ATOM 3153 N N . PHE A 1 398 ? 20.711 -14.205 12.466 1.00 96.50 398 PHE A N 1
ATOM 3154 C CA . PHE A 1 398 ? 20.301 -14.010 13.852 1.00 96.50 398 PHE A CA 1
ATOM 3155 C C . PHE A 1 398 ? 20.096 -12.540 14.247 1.00 96.50 398 PHE A C 1
ATOM 3157 O O . PHE A 1 398 ? 20.956 -11.687 14.020 1.00 96.50 398 PHE A O 1
ATOM 3164 N N . ASN A 1 399 ? 19.001 -12.264 14.956 1.00 96.25 399 ASN A N 1
ATOM 3165 C CA . ASN A 1 399 ? 18.639 -10.957 15.489 1.00 96.25 399 ASN A CA 1
ATOM 3166 C C . ASN A 1 399 ? 18.151 -11.057 16.939 1.00 96.25 399 ASN A C 1
ATOM 3168 O O . ASN A 1 399 ? 17.276 -11.856 17.259 1.00 96.25 399 ASN A O 1
ATOM 3172 N N . PHE A 1 400 ? 18.690 -10.204 17.816 1.00 97.19 400 PHE A N 1
ATOM 3173 C CA . PHE A 1 400 ? 18.271 -10.084 19.214 1.00 97.19 400 PHE A CA 1
ATOM 3174 C C . PHE A 1 400 ? 17.618 -8.724 19.466 1.00 97.19 400 PHE A C 1
ATOM 3176 O O . PHE A 1 400 ? 18.213 -7.690 19.175 1.00 97.19 400 PHE A O 1
ATOM 3183 N N . ILE A 1 401 ? 16.411 -8.735 20.029 1.00 97.62 401 ILE A N 1
ATOM 3184 C CA . ILE A 1 401 ? 15.500 -7.590 20.080 1.00 97.62 401 ILE A CA 1
ATOM 3185 C C . ILE A 1 401 ? 15.052 -7.362 21.535 1.00 97.62 401 ILE A C 1
ATOM 3187 O O . ILE A 1 401 ? 14.106 -8.011 21.997 1.00 97.62 401 ILE A O 1
ATOM 3191 N N . PRO A 1 402 ? 15.733 -6.493 22.304 1.00 98.12 402 PRO A N 1
ATOM 3192 C CA . PRO A 1 402 ? 15.370 -6.187 23.687 1.00 98.12 402 PRO A CA 1
ATOM 3193 C C . PRO A 1 402 ? 14.290 -5.099 23.807 1.00 98.12 402 PRO A C 1
ATOM 3195 O O . PRO A 1 402 ? 14.195 -4.181 22.994 1.00 98.12 402 PRO A O 1
ATOM 3198 N N . LYS A 1 403 ? 13.525 -5.146 24.902 1.00 98.38 403 LYS A N 1
ATOM 3199 C CA . LYS A 1 403 ? 12.544 -4.128 25.293 1.00 98.38 403 LYS A CA 1
ATOM 3200 C C . LYS A 1 403 ? 12.471 -3.977 26.810 1.00 98.38 403 LYS A C 1
ATOM 3202 O O . LYS A 1 403 ? 12.489 -4.956 27.554 1.00 98.38 403 LYS A O 1
ATOM 3207 N N . ALA A 1 404 ? 12.323 -2.743 27.271 1.00 98.56 404 ALA A N 1
ATOM 3208 C CA . ALA A 1 404 ? 12.100 -2.412 28.669 1.00 98.56 404 ALA A CA 1
ATOM 3209 C C . ALA A 1 404 ? 11.029 -1.324 28.799 1.00 98.56 404 ALA A C 1
ATOM 3211 O O . ALA A 1 404 ? 10.960 -0.398 27.993 1.00 98.56 404 ALA A O 1
ATOM 3212 N N . ALA A 1 405 ? 10.191 -1.415 29.826 1.00 98.50 405 ALA A N 1
ATOM 3213 C CA . ALA A 1 405 ? 9.205 -0.391 30.136 1.00 98.50 405 ALA A CA 1
ATOM 3214 C C . ALA A 1 405 ? 9.050 -0.203 31.644 1.00 98.50 405 ALA A C 1
ATOM 3216 O O . ALA A 1 405 ? 9.059 -1.169 32.410 1.00 98.50 405 ALA A O 1
ATOM 3217 N N . LEU A 1 406 ? 8.842 1.045 32.053 1.00 98.50 406 LEU A N 1
ATOM 3218 C CA . LEU A 1 406 ? 8.417 1.421 33.392 1.00 98.50 406 LEU A CA 1
ATOM 3219 C C . LEU A 1 406 ? 7.088 2.167 33.286 1.00 98.50 406 LEU A C 1
ATOM 3221 O O . LEU A 1 406 ? 6.962 3.126 32.526 1.00 98.50 406 LEU A O 1
ATOM 3225 N N . VAL A 1 407 ? 6.100 1.717 34.050 1.00 98.31 407 VAL A N 1
ATOM 3226 C CA . VAL A 1 407 ? 4.766 2.312 34.102 1.00 98.31 407 VAL A CA 1
ATOM 3227 C C . VAL A 1 407 ? 4.476 2.734 35.534 1.00 98.31 407 VAL A C 1
ATOM 3229 O O . VAL A 1 407 ? 4.611 1.934 36.461 1.00 98.31 407 VAL A O 1
ATOM 3232 N N . TYR A 1 408 ? 4.069 3.986 35.701 1.00 98.38 408 TYR A N 1
ATOM 3233 C CA . TYR A 1 408 ? 3.531 4.533 36.938 1.00 98.38 408 TYR A CA 1
ATOM 3234 C C . TYR A 1 408 ? 2.050 4.844 36.737 1.00 98.38 408 TYR A C 1
ATOM 3236 O O . TYR A 1 408 ? 1.694 5.586 35.824 1.00 98.38 408 TYR A O 1
ATOM 3244 N N . THR A 1 409 ? 1.185 4.283 37.572 1.00 98.06 409 THR A N 1
ATOM 3245 C CA . THR A 1 409 ? -0.271 4.415 37.465 1.00 98.06 409 THR A CA 1
ATOM 3246 C C . THR A 1 409 ? -0.856 4.976 38.757 1.00 98.06 409 THR A C 1
ATOM 3248 O O . THR A 1 409 ? -0.525 4.527 39.854 1.00 98.06 409 THR A O 1
ATOM 3251 N N . THR A 1 410 ? -1.753 5.946 38.620 1.00 96.19 410 THR A N 1
ATOM 3252 C CA . THR A 1 410 ? -2.640 6.460 39.672 1.00 96.19 410 THR A CA 1
ATOM 3253 C C . THR A 1 410 ? -4.088 6.101 39.331 1.00 96.19 410 THR A C 1
ATOM 3255 O O . THR A 1 410 ? -4.344 5.480 38.301 1.00 96.19 410 THR A O 1
ATOM 3258 N N . ASP A 1 411 ? -5.047 6.517 40.157 1.00 94.25 411 ASP A N 1
ATOM 3259 C CA . ASP A 1 411 ? -6.469 6.249 39.905 1.00 94.25 411 ASP A CA 1
ATOM 3260 C C . ASP A 1 411 ? -6.966 6.843 38.575 1.00 94.25 411 ASP A C 1
ATOM 3262 O O . ASP A 1 411 ? -7.836 6.264 37.931 1.00 94.25 411 ASP A O 1
ATOM 3266 N N . ASN A 1 412 ? -6.393 7.975 38.141 1.00 96.06 412 ASN A N 1
ATOM 3267 C CA . ASN A 1 412 ? -6.864 8.732 36.974 1.00 96.06 412 ASN A CA 1
ATOM 3268 C C . ASN A 1 412 ? -5.774 9.005 35.927 1.00 96.06 412 ASN A C 1
ATOM 3270 O O . ASN A 1 412 ? -6.030 9.719 34.958 1.00 96.06 412 ASN A O 1
ATOM 3274 N N . SER A 1 413 ? -4.551 8.498 36.102 1.00 97.25 413 SER A N 1
ATOM 3275 C CA . SER A 1 413 ? -3.463 8.737 35.150 1.00 97.25 413 SER A CA 1
ATOM 3276 C C . SER A 1 413 ? -2.460 7.594 35.071 1.00 97.25 413 SER A C 1
ATOM 3278 O O . SER A 1 413 ? -2.309 6.803 36.001 1.00 97.25 413 SER A O 1
ATOM 3280 N N . ALA A 1 414 ? -1.743 7.525 33.955 1.00 98.06 414 ALA A N 1
ATOM 3281 C CA . ALA A 1 414 ? -0.623 6.624 33.762 1.00 98.06 414 ALA A CA 1
ATOM 3282 C C . ALA A 1 414 ? 0.508 7.334 33.009 1.00 98.06 414 ALA A C 1
ATOM 3284 O O . ALA A 1 414 ? 0.285 7.895 31.938 1.00 98.06 414 ALA A O 1
ATOM 3285 N N . LEU A 1 415 ? 1.718 7.274 33.560 1.00 98.50 415 LEU A N 1
ATOM 3286 C CA . LEU A 1 415 ? 2.962 7.669 32.905 1.00 98.50 415 LEU A CA 1
ATOM 3287 C C . LEU A 1 415 ? 3.725 6.405 32.502 1.00 98.50 415 LEU A C 1
ATOM 3289 O O . LEU A 1 415 ? 3.867 5.476 33.299 1.00 98.50 415 LEU A O 1
ATOM 3293 N N . ARG A 1 416 ? 4.238 6.376 31.277 1.00 98.31 416 ARG A N 1
ATOM 3294 C CA . ARG A 1 416 ? 5.016 5.278 30.713 1.00 98.31 416 ARG A CA 1
ATOM 3295 C C . ARG A 1 416 ? 6.330 5.816 30.162 1.00 98.31 416 ARG A C 1
ATOM 3297 O O . ARG A 1 416 ? 6.327 6.774 29.402 1.00 98.31 416 ARG A O 1
ATOM 3304 N N . LEU A 1 417 ? 7.427 5.150 30.494 1.00 98.62 417 LEU A N 1
ATOM 3305 C CA . LEU A 1 417 ? 8.716 5.299 29.825 1.00 98.62 417 LEU A CA 1
ATOM 3306 C C . LEU A 1 417 ? 9.088 3.949 29.218 1.00 98.62 417 LEU A C 1
ATOM 3308 O O . LEU A 1 417 ? 9.043 2.934 29.918 1.00 98.62 417 LEU A O 1
ATOM 3312 N N . THR A 1 418 ? 9.441 3.919 27.939 1.00 98.56 418 THR A N 1
ATOM 3313 C CA . THR A 1 418 ? 9.855 2.692 27.256 1.00 98.56 418 THR A CA 1
ATOM 3314 C C . THR A 1 418 ? 11.147 2.880 26.483 1.00 98.56 418 THR A C 1
ATOM 3316 O O . THR A 1 418 ? 11.412 3.952 25.946 1.00 98.56 418 THR A O 1
ATOM 3319 N N . TYR A 1 419 ? 11.922 1.805 26.433 1.00 98.56 419 TYR A N 1
ATOM 3320 C CA . TYR A 1 419 ? 13.011 1.599 25.495 1.00 98.56 419 TYR A CA 1
ATOM 3321 C C . TYR A 1 419 ? 12.729 0.309 24.727 1.00 98.56 419 TYR A C 1
ATOM 3323 O O . TYR A 1 419 ? 12.317 -0.691 25.325 1.00 98.56 419 TYR A O 1
ATOM 3331 N N . GLY A 1 420 ? 12.974 0.294 23.426 1.00 97.56 420 GLY A N 1
ATOM 3332 C CA . GLY A 1 420 ? 12.893 -0.927 22.637 1.00 97.56 420 GLY A CA 1
ATOM 3333 C C . GLY A 1 420 ? 13.761 -0.859 21.398 1.00 97.56 420 GLY A C 1
ATOM 3334 O O . GLY A 1 420 ? 13.927 0.208 20.816 1.00 97.56 420 GLY A O 1
ATOM 3335 N N . GLU A 1 421 ? 14.293 -2.006 21.001 1.00 97.31 421 GLU A N 1
ATOM 3336 C CA . GLU A 1 421 ? 14.770 -2.223 19.639 1.00 97.31 421 GLU A CA 1
ATOM 3337 C C . GLU A 1 421 ? 13.627 -2.861 18.840 1.00 97.31 421 GLU A C 1
ATOM 3339 O O . GLU A 1 421 ? 12.897 -3.712 19.351 1.00 97.31 421 GLU A O 1
ATOM 3344 N N . GLY A 1 422 ? 13.436 -2.421 17.608 1.00 95.00 422 GLY A N 1
ATOM 3345 C CA . GLY A 1 422 ? 12.599 -3.055 16.602 1.00 95.00 422 GLY A CA 1
ATOM 3346 C C . GLY A 1 422 ? 13.438 -3.359 15.370 1.00 95.00 422 GLY A C 1
ATOM 3347 O O . GLY A 1 422 ? 14.498 -2.762 15.176 1.00 95.00 422 GLY A O 1
ATOM 3348 N N . ILE A 1 423 ? 12.959 -4.282 14.540 1.00 94.12 423 ILE A N 1
ATOM 3349 C CA . ILE A 1 423 ? 13.565 -4.563 13.240 1.00 94.12 423 ILE A CA 1
ATOM 3350 C C . ILE A 1 423 ? 12.524 -4.425 12.133 1.00 94.12 423 ILE A C 1
ATOM 3352 O O . ILE A 1 423 ? 11.368 -4.809 12.329 1.00 94.12 423 ILE A O 1
ATOM 3356 N N . ALA A 1 424 ? 12.935 -3.917 10.974 1.00 92.25 424 ALA A N 1
ATOM 3357 C CA . ALA A 1 424 ? 12.179 -4.054 9.735 1.00 92.25 424 ALA A CA 1
ATOM 3358 C C . ALA A 1 424 ? 12.940 -5.013 8.815 1.00 92.25 424 ALA A C 1
ATOM 3360 O O . ALA A 1 424 ? 14.052 -4.736 8.363 1.00 92.25 424 ALA A O 1
ATOM 3361 N N . ALA A 1 425 ? 12.361 -6.196 8.610 1.00 92.25 425 ALA A N 1
ATOM 3362 C CA . ALA A 1 425 ? 12.966 -7.231 7.788 1.00 92.25 425 ALA A CA 1
ATOM 3363 C C . ALA A 1 425 ? 12.731 -6.947 6.294 1.00 92.25 425 ALA A C 1
ATOM 3365 O O . ALA A 1 425 ? 11.618 -6.558 5.922 1.00 92.25 425 ALA A O 1
ATOM 3366 N N . PRO A 1 426 ? 13.735 -7.173 5.427 1.00 93.56 426 PRO A N 1
ATOM 3367 C CA . PRO A 1 426 ? 13.537 -7.115 3.985 1.00 93.56 426 PRO A CA 1
ATOM 3368 C C . PRO A 1 426 ? 12.499 -8.153 3.545 1.00 93.56 426 PRO A C 1
ATOM 3370 O O . PRO A 1 426 ? 12.470 -9.282 4.035 1.00 93.56 426 PRO A O 1
ATOM 3373 N N . THR A 1 427 ? 11.639 -7.776 2.601 1.00 93.06 427 THR A N 1
ATOM 3374 C CA . THR A 1 427 ? 10.645 -8.701 2.038 1.00 93.06 427 THR A CA 1
ATOM 3375 C C . THR A 1 427 ? 11.302 -9.714 1.095 1.00 93.06 427 THR A C 1
ATOM 3377 O O . THR A 1 427 ? 12.394 -9.474 0.582 1.00 93.06 427 THR A O 1
ATOM 3380 N N . ILE A 1 428 ? 10.606 -10.813 0.774 1.00 93.94 428 ILE A N 1
ATOM 3381 C CA . ILE A 1 428 ? 11.059 -11.761 -0.265 1.00 93.94 428 ILE A CA 1
ATOM 3382 C C . ILE A 1 428 ? 11.293 -11.039 -1.596 1.00 93.94 428 ILE A C 1
ATOM 3384 O O . ILE A 1 428 ? 12.257 -11.337 -2.286 1.00 93.94 428 ILE A O 1
ATOM 3388 N N . LEU A 1 429 ? 10.480 -10.030 -1.925 1.00 92.31 429 LEU A N 1
ATOM 3389 C CA . LEU A 1 429 ? 10.707 -9.204 -3.109 1.00 92.31 429 LEU A CA 1
ATOM 3390 C C . LEU A 1 429 ? 12.026 -8.418 -3.006 1.00 92.31 429 LEU A C 1
ATOM 3392 O O . LEU A 1 429 ? 12.773 -8.346 -3.973 1.00 92.31 429 LEU A O 1
ATOM 3396 N N . ASN A 1 430 ? 12.372 -7.870 -1.837 1.00 93.69 430 ASN A N 1
ATOM 3397 C CA . ASN A 1 430 ? 13.662 -7.191 -1.672 1.00 93.69 430 ASN A CA 1
ATOM 3398 C C . ASN A 1 430 ? 14.855 -8.145 -1.815 1.00 93.69 430 ASN A C 1
ATOM 3400 O O . ASN A 1 430 ? 15.912 -7.724 -2.280 1.00 93.69 430 ASN A O 1
ATOM 3404 N N . LEU A 1 431 ? 14.694 -9.409 -1.422 1.00 94.94 431 LEU A N 1
ATOM 3405 C CA . LEU A 1 431 ? 15.767 -10.403 -1.386 1.00 94.94 431 LEU A CA 1
ATOM 3406 C C . LEU A 1 431 ? 15.918 -11.156 -2.715 1.00 94.94 431 LEU A C 1
ATOM 3408 O O . LEU A 1 431 ? 17.037 -11.336 -3.190 1.00 94.94 431 LEU A O 1
ATOM 3412 N N . GLU A 1 432 ? 14.808 -11.528 -3.350 1.00 95.69 432 GLU A N 1
ATOM 3413 C CA . GLU A 1 432 ? 14.748 -12.476 -4.470 1.00 95.69 432 GLU A CA 1
ATOM 3414 C C . GLU A 1 432 ? 13.903 -11.977 -5.661 1.00 95.69 432 GLU A C 1
ATOM 3416 O O . GLU A 1 432 ? 13.417 -12.780 -6.454 1.00 95.69 432 GLU A O 1
ATOM 3421 N N . ALA A 1 433 ? 13.695 -10.664 -5.824 1.00 94.31 433 ALA A N 1
ATOM 3422 C CA . ALA A 1 433 ? 13.025 -10.125 -7.014 1.00 94.31 433 ALA A CA 1
ATOM 3423 C C . ALA A 1 433 ? 13.737 -10.489 -8.328 1.00 94.31 433 ALA A C 1
ATOM 3425 O O . ALA A 1 433 ? 14.963 -10.448 -8.423 1.00 94.31 433 ALA A O 1
ATOM 3426 N N . ASN A 1 434 ? 12.927 -10.721 -9.359 1.00 93.38 434 ASN A N 1
ATOM 3427 C CA . ASN A 1 434 ? 13.291 -10.757 -10.772 1.00 93.38 434 ASN A CA 1
ATOM 3428 C C . ASN A 1 434 ? 12.271 -9.934 -11.572 1.00 93.38 434 ASN A C 1
ATOM 3430 O O . ASN A 1 434 ? 11.441 -10.453 -12.318 1.00 93.38 434 ASN A O 1
ATOM 3434 N N . ILE A 1 435 ? 12.272 -8.625 -11.358 1.00 90.75 435 ILE A N 1
ATOM 3435 C CA . ILE A 1 435 ? 11.246 -7.742 -11.904 1.00 90.75 435 ILE A CA 1
ATOM 3436 C C . ILE A 1 435 ? 11.661 -7.274 -13.302 1.00 90.75 435 ILE A C 1
ATOM 3438 O O . ILE A 1 435 ? 12.750 -6.731 -13.514 1.00 90.75 435 ILE A O 1
ATOM 3442 N N . PHE A 1 436 ? 10.744 -7.456 -14.255 1.00 89.19 436 PHE A N 1
ATOM 3443 C CA . PHE A 1 436 ? 10.895 -7.069 -15.659 1.00 89.19 436 PHE A CA 1
ATOM 3444 C C . PHE A 1 436 ? 12.108 -7.714 -16.350 1.00 89.19 436 PHE A C 1
ATOM 3446 O O . PHE A 1 436 ? 12.802 -7.042 -17.113 1.00 89.19 436 PHE A O 1
ATOM 3453 N N . GLY A 1 437 ? 12.351 -9.005 -16.100 1.00 84.50 437 GLY A N 1
ATOM 3454 C CA . GLY A 1 437 ? 13.406 -9.773 -16.771 1.00 84.50 437 GLY A CA 1
ATOM 3455 C C . GLY A 1 437 ? 14.812 -9.377 -16.339 1.00 84.50 437 GLY A C 1
ATOM 3456 O O . GLY A 1 437 ? 15.668 -9.142 -17.189 1.00 84.50 437 GLY A O 1
ATOM 3457 N N . GLY A 1 438 ? 15.013 -9.237 -15.030 1.00 87.62 438 GLY A N 1
ATOM 3458 C CA . GLY A 1 438 ? 16.308 -8.926 -14.435 1.00 87.62 438 GLY A CA 1
ATOM 3459 C C . GLY A 1 438 ? 16.714 -7.455 -14.496 1.00 87.62 438 GLY A C 1
ATOM 3460 O O . GLY A 1 438 ? 17.888 -7.151 -14.299 1.00 87.62 438 GLY A O 1
ATOM 3461 N N . LEU A 1 439 ? 15.777 -6.534 -14.765 1.00 85.69 439 LEU A N 1
ATOM 3462 C CA . LEU A 1 439 ? 16.042 -5.094 -14.638 1.00 85.69 439 LEU A CA 1
ATOM 3463 C C . LEU A 1 439 ? 16.151 -4.682 -13.168 1.00 85.69 439 LEU A C 1
ATOM 3465 O O . LEU A 1 439 ? 16.994 -3.857 -12.820 1.00 85.69 439 LEU A O 1
ATOM 3469 N N . LEU A 1 440 ? 15.279 -5.240 -12.324 1.00 90.50 440 LEU A N 1
ATOM 3470 C CA . LEU A 1 440 ? 15.371 -5.119 -10.877 1.00 90.50 440 LEU A CA 1
ATOM 3471 C C . LEU A 1 440 ? 15.549 -6.511 -10.280 1.00 90.50 440 LEU A C 1
ATOM 3473 O O . LEU A 1 440 ? 14.689 -7.379 -10.439 1.00 90.50 440 LEU A O 1
ATOM 3477 N N . LEU A 1 441 ? 16.678 -6.694 -9.601 1.00 94.06 441 LEU A N 1
ATOM 3478 C CA . LEU A 1 441 ? 17.060 -7.940 -8.948 1.00 94.06 441 LEU A CA 1
ATOM 3479 C C . LEU A 1 441 ? 17.063 -7.768 -7.430 1.00 94.06 441 LEU A C 1
ATOM 3481 O O . LEU A 1 441 ? 17.504 -6.739 -6.921 1.00 94.06 441 LEU A O 1
ATOM 3485 N N . GLY A 1 442 ? 16.591 -8.773 -6.699 1.00 94.81 442 GLY A N 1
ATOM 3486 C CA . GLY A 1 442 ? 16.643 -8.772 -5.238 1.00 94.81 442 GLY A CA 1
ATOM 3487 C C . GLY A 1 442 ? 18.072 -8.946 -4.708 1.00 94.81 442 GLY A C 1
ATOM 3488 O O . GLY A 1 442 ? 18.900 -9.612 -5.334 1.00 94.81 442 GLY A O 1
ATOM 3489 N N . ASN A 1 443 ? 18.365 -8.383 -3.535 1.00 95.06 443 ASN A N 1
ATOM 3490 C CA . ASN A 1 443 ? 19.698 -8.377 -2.925 1.00 95.06 443 ASN A CA 1
ATOM 3491 C C . ASN A 1 443 ? 19.805 -9.274 -1.673 1.00 95.06 443 ASN A C 1
ATOM 3493 O O . ASN A 1 443 ? 20.216 -8.842 -0.598 1.00 95.06 443 ASN A O 1
ATOM 3497 N N . GLY A 1 444 ? 19.433 -10.549 -1.796 1.00 94.38 444 GLY A N 1
ATOM 3498 C CA . GLY A 1 444 ? 19.630 -11.549 -0.737 1.00 94.38 444 GLY A CA 1
ATOM 3499 C C . GLY A 1 444 ? 21.069 -12.069 -0.613 1.00 94.38 444 GLY A C 1
ATOM 3500 O O . GLY A 1 444 ? 21.447 -12.577 0.441 1.00 94.38 444 GLY A O 1
ATOM 3501 N N . GLN A 1 445 ? 21.880 -11.926 -1.668 1.00 94.19 445 GLN A N 1
ATOM 3502 C CA . GLN A 1 445 ? 23.203 -12.560 -1.791 1.00 94.19 445 GLN A CA 1
ATOM 3503 C C . GLN A 1 445 ? 24.363 -11.570 -2.008 1.00 94.19 445 GLN A C 1
ATOM 3505 O O . GLN A 1 445 ? 25.521 -11.982 -2.000 1.00 94.19 445 GLN A O 1
ATOM 3510 N N . GLY A 1 446 ? 24.083 -10.273 -2.181 1.00 94.94 446 GLY A N 1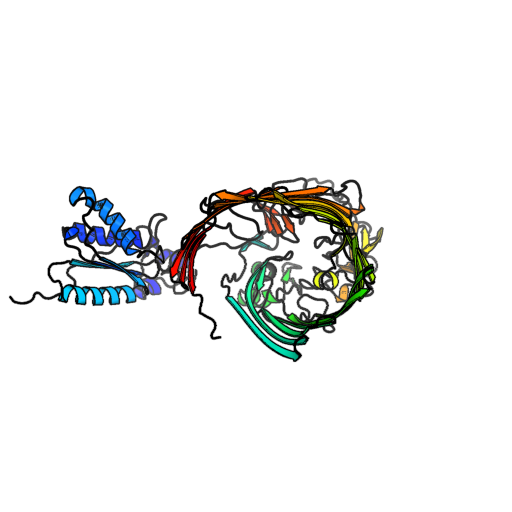
ATOM 3511 C CA . GLY A 1 446 ? 25.089 -9.279 -2.562 1.00 94.94 446 GLY A CA 1
ATOM 3512 C C . GLY A 1 446 ? 25.406 -9.300 -4.059 1.00 94.94 446 GLY A C 1
ATOM 3513 O O . GLY A 1 446 ? 25.044 -10.236 -4.775 1.00 94.94 446 GLY A O 1
ATOM 3514 N N . PHE A 1 447 ? 26.106 -8.273 -4.538 1.00 95.38 447 PHE A N 1
ATOM 3515 C CA . PHE A 1 447 ? 26.569 -8.169 -5.927 1.00 95.38 447 PHE A CA 1
ATOM 3516 C C . PHE A 1 447 ? 28.069 -7.898 -5.996 1.00 95.38 447 PHE A C 1
ATOM 3518 O O . PHE A 1 447 ? 28.635 -7.260 -5.114 1.00 95.38 447 PHE A O 1
ATOM 3525 N N . THR A 1 448 ? 28.716 -8.337 -7.073 1.00 95.44 448 THR A N 1
ATOM 3526 C CA . THR A 1 448 ? 30.072 -7.898 -7.436 1.00 95.44 448 THR A CA 1
ATOM 3527 C C . THR A 1 448 ? 29.992 -6.957 -8.626 1.00 95.44 448 THR A C 1
ATOM 3529 O O . THR A 1 448 ? 29.457 -7.333 -9.673 1.00 95.44 448 THR A O 1
ATOM 3532 N N . ILE A 1 449 ? 30.542 -5.755 -8.467 1.00 92.88 449 ILE A N 1
ATOM 3533 C CA . ILE A 1 449 ? 30.591 -4.712 -9.490 1.00 92.88 449 ILE A CA 1
ATOM 3534 C C . ILE A 1 449 ? 32.034 -4.542 -9.956 1.00 92.88 449 ILE A C 1
ATOM 3536 O O . ILE A 1 449 ? 32.945 -4.432 -9.135 1.00 92.88 449 ILE A O 1
ATOM 3540 N N . ARG A 1 450 ? 32.244 -4.502 -11.271 1.00 92.88 450 ARG A N 1
ATOM 3541 C CA . ARG A 1 450 ? 33.527 -4.168 -11.904 1.00 92.88 450 ARG A CA 1
ATOM 3542 C C . ARG A 1 450 ? 33.431 -2.836 -12.615 1.00 92.88 450 ARG A C 1
ATOM 3544 O O . ARG A 1 450 ? 32.431 -2.565 -13.267 1.00 92.88 450 ARG A O 1
ATOM 3551 N N . GLU A 1 451 ? 34.483 -2.043 -12.523 1.00 91.44 451 GLU A N 1
ATOM 3552 C CA . GLU A 1 451 ? 34.552 -0.709 -13.107 1.00 91.44 451 GLU A CA 1
ATOM 3553 C C . GLU A 1 451 ? 35.649 -0.649 -14.175 1.00 91.44 451 GLU A C 1
ATOM 3555 O O . GLU A 1 451 ? 36.771 -1.118 -13.952 1.00 91.44 451 GLU A O 1
ATOM 3560 N N . PHE A 1 452 ? 35.329 -0.053 -15.325 1.00 90.94 452 PHE A N 1
ATOM 3561 C CA . PHE A 1 452 ? 36.248 0.140 -16.450 1.00 90.94 452 PHE A CA 1
ATOM 3562 C C . PHE A 1 452 ? 36.297 1.610 -16.863 1.00 90.94 452 PHE A C 1
ATOM 3564 O O . PHE A 1 452 ? 35.259 2.274 -16.890 1.00 90.94 452 PHE A O 1
ATOM 3571 N N . ASP A 1 453 ? 37.483 2.103 -17.221 1.00 89.31 453 ASP A N 1
ATOM 3572 C CA . ASP A 1 453 ? 37.620 3.407 -17.878 1.00 89.31 453 ASP A CA 1
ATOM 3573 C C . ASP A 1 453 ? 37.163 3.272 -19.339 1.00 89.31 453 ASP A C 1
ATOM 3575 O O . ASP A 1 453 ? 37.644 2.411 -20.080 1.00 89.31 453 ASP A O 1
ATOM 3579 N N . VAL A 1 454 ? 36.200 4.097 -19.754 1.00 85.75 454 VAL A N 1
ATOM 3580 C CA . VAL A 1 454 ? 35.573 4.000 -21.084 1.00 85.75 454 VAL A CA 1
ATOM 3581 C C . VAL A 1 454 ? 36.512 4.395 -22.227 1.00 85.75 454 VAL A C 1
ATOM 3583 O O . VAL A 1 454 ? 36.229 4.081 -23.383 1.00 85.75 454 VAL A O 1
ATOM 3586 N N . VAL A 1 455 ? 37.611 5.096 -21.933 1.00 84.75 455 VAL A N 1
ATOM 3587 C CA . VAL A 1 455 ? 38.598 5.552 -22.920 1.00 84.75 455 VAL A CA 1
ATOM 3588 C C . VAL A 1 455 ? 39.707 4.520 -23.072 1.00 84.75 455 VAL A C 1
ATOM 3590 O O . VAL A 1 455 ? 40.052 4.149 -24.195 1.00 84.75 455 VAL A O 1
ATOM 3593 N N . THR A 1 456 ? 40.276 4.050 -21.960 1.00 88.88 456 THR A N 1
ATOM 3594 C CA . THR A 1 456 ? 41.393 3.090 -22.003 1.00 88.88 456 THR A CA 1
ATOM 3595 C C . THR A 1 456 ? 40.930 1.641 -22.116 1.00 88.88 456 THR A C 1
ATOM 3597 O O . THR A 1 456 ? 41.717 0.791 -22.526 1.00 88.88 456 THR A O 1
ATOM 3600 N N . ASN A 1 457 ? 39.662 1.356 -21.795 1.00 89.19 457 ASN A N 1
ATOM 3601 C CA . ASN A 1 457 ? 39.112 0.009 -21.632 1.00 89.19 457 ASN A CA 1
ATOM 3602 C C . ASN A 1 457 ? 39.836 -0.825 -20.557 1.00 89.19 457 ASN A C 1
ATOM 3604 O O . ASN A 1 457 ? 39.732 -2.051 -20.536 1.00 89.19 457 ASN A O 1
ATOM 3608 N N . GLU A 1 458 ? 40.569 -0.184 -19.646 1.00 92.06 458 GLU A N 1
ATOM 3609 C CA . GLU A 1 458 ? 41.242 -0.868 -18.544 1.00 92.06 458 GLU A CA 1
ATOM 3610 C C . GLU A 1 458 ? 40.313 -0.997 -17.334 1.00 92.06 458 GLU A C 1
ATOM 3612 O O . GLU A 1 458 ? 39.512 -0.107 -17.040 1.00 92.06 458 GLU A O 1
ATOM 3617 N N . LYS A 1 459 ? 40.435 -2.111 -16.600 1.00 92.94 459 LYS A N 1
ATOM 3618 C CA . LYS A 1 459 ? 39.761 -2.282 -15.310 1.00 92.94 459 LYS A CA 1
ATOM 3619 C C . LYS A 1 459 ? 40.369 -1.304 -14.305 1.00 92.94 459 LYS A C 1
ATOM 3621 O O . LYS A 1 459 ? 41.545 -1.424 -13.965 1.00 92.94 459 LYS A O 1
ATOM 3626 N N . VAL A 1 460 ? 39.550 -0.393 -13.793 1.00 91.56 460 VAL A N 1
ATOM 3627 C CA . VAL A 1 460 ? 39.955 0.623 -12.808 1.00 91.56 460 VAL A CA 1
ATOM 3628 C C . VAL A 1 460 ? 39.477 0.308 -11.393 1.00 91.56 460 VAL A C 1
ATOM 3630 O O . VAL A 1 460 ? 40.045 0.830 -10.437 1.00 91.56 460 VAL A O 1
ATOM 3633 N N . GLY A 1 461 ? 38.492 -0.585 -11.237 1.00 90.06 461 GLY A N 1
ATOM 3634 C CA . GLY A 1 461 ? 37.937 -0.921 -9.927 1.00 90.06 461 GLY A CA 1
ATOM 3635 C C . GLY A 1 461 ? 37.163 -2.237 -9.886 1.00 90.06 461 GLY A C 1
ATOM 3636 O O . GLY A 1 461 ? 36.753 -2.796 -10.906 1.00 90.06 461 GLY A O 1
ATOM 3637 N N . GLU A 1 462 ? 36.991 -2.764 -8.677 1.00 92.12 462 GLU A N 1
ATOM 3638 C CA . GLU A 1 462 ? 36.040 -3.830 -8.354 1.00 92.12 462 GLU A CA 1
ATOM 3639 C C . GLU A 1 462 ? 35.618 -3.680 -6.895 1.00 92.12 462 GLU A C 1
ATOM 3641 O O . GLU A 1 462 ? 36.463 -3.469 -6.023 1.00 92.12 462 GLU A O 1
ATOM 3646 N N . TYR A 1 463 ? 34.320 -3.782 -6.629 1.00 89.88 463 TYR A N 1
ATOM 3647 C CA . TYR A 1 463 ? 33.775 -3.702 -5.279 1.00 89.88 463 TYR A CA 1
ATOM 3648 C C . TYR A 1 463 ? 32.552 -4.600 -5.120 1.00 89.88 463 TYR A C 1
ATOM 3650 O O . TYR A 1 463 ? 31.945 -5.052 -6.094 1.00 89.88 463 TYR A O 1
ATOM 3658 N N . THR A 1 464 ? 32.176 -4.849 -3.869 1.00 91.50 464 THR A N 1
ATOM 3659 C CA . THR A 1 464 ? 30.979 -5.611 -3.524 1.00 91.50 464 THR A CA 1
ATOM 3660 C C . THR A 1 464 ? 29.862 -4.695 -3.039 1.00 91.50 464 THR A C 1
ATOM 3662 O O . THR A 1 464 ? 30.081 -3.700 -2.343 1.00 91.50 464 THR A O 1
ATOM 3665 N N . VAL A 1 465 ? 28.638 -5.031 -3.424 1.00 91.12 465 VAL A N 1
ATOM 3666 C CA . VAL A 1 465 ? 27.415 -4.545 -2.791 1.00 91.12 465 VAL A CA 1
ATOM 3667 C C . VAL A 1 465 ? 27.013 -5.608 -1.787 1.00 91.12 465 VAL A C 1
ATOM 3669 O O . VAL A 1 465 ? 26.788 -6.757 -2.167 1.00 91.12 465 VAL A O 1
ATOM 3672 N N . ASP A 1 466 ? 26.954 -5.235 -0.516 1.00 92.44 466 ASP A N 1
ATOM 3673 C CA . ASP A 1 466 ? 26.629 -6.176 0.548 1.00 92.44 466 ASP A CA 1
ATOM 3674 C C . ASP A 1 466 ? 25.181 -6.662 0.425 1.00 92.44 466 ASP A C 1
ATOM 3676 O O . ASP A 1 466 ? 24.295 -5.940 -0.044 1.00 92.44 466 ASP A O 1
ATOM 3680 N N . LYS A 1 467 ? 24.944 -7.906 0.852 1.00 94.81 467 LYS A N 1
ATOM 3681 C CA . LYS A 1 467 ? 23.593 -8.462 0.946 1.00 94.81 467 LYS A CA 1
ATOM 3682 C C . LYS A 1 467 ? 22.751 -7.699 1.965 1.00 94.81 467 LYS A C 1
ATOM 3684 O O . LYS A 1 467 ? 23.286 -7.161 2.936 1.00 94.81 467 LYS A O 1
ATOM 3689 N N . LEU A 1 468 ? 21.433 -7.726 1.786 1.00 95.25 468 LEU A N 1
ATOM 3690 C CA . LEU A 1 468 ? 20.525 -7.068 2.713 1.00 95.25 468 LEU A CA 1
ATOM 3691 C C . LEU A 1 468 ? 20.554 -7.698 4.109 1.00 95.25 468 LEU A C 1
ATOM 3693 O O . LEU A 1 468 ? 20.524 -8.918 4.286 1.00 95.25 468 LEU A O 1
ATOM 3697 N N . VAL A 1 469 ? 20.527 -6.822 5.100 1.00 94.50 469 VAL A N 1
ATOM 3698 C CA . VAL A 1 469 ? 20.299 -7.100 6.513 1.00 94.50 469 VAL A CA 1
ATOM 3699 C C . VAL A 1 469 ? 19.032 -6.381 6.974 1.00 94.50 469 VAL A C 1
ATOM 3701 O O . VAL A 1 469 ? 18.449 -5.569 6.251 1.00 94.50 469 VAL A O 1
ATOM 3704 N N . VAL A 1 470 ? 18.585 -6.691 8.190 1.00 95.44 470 VAL A N 1
ATOM 3705 C CA . VAL A 1 470 ? 17.429 -6.009 8.778 1.00 95.44 470 VAL A CA 1
ATOM 3706 C C . VAL A 1 470 ? 17.767 -4.556 9.113 1.00 95.44 470 VAL A C 1
ATOM 3708 O O . VAL A 1 470 ? 18.856 -4.254 9.615 1.00 95.44 470 VAL A O 1
ATOM 3711 N N . GLU A 1 471 ? 16.806 -3.667 8.887 1.00 94.38 471 GLU A N 1
ATOM 3712 C CA . GLU A 1 471 ? 16.844 -2.324 9.462 1.00 94.38 471 GLU A CA 1
ATOM 3713 C C . GLU A 1 471 ? 16.618 -2.438 10.971 1.00 94.38 471 GLU A C 1
ATOM 3715 O O . GLU A 1 471 ? 15.788 -3.235 11.420 1.00 94.38 471 GLU A O 1
ATOM 3720 N N . LYS A 1 472 ? 17.351 -1.651 11.761 1.00 94.62 472 LYS A N 1
ATOM 3721 C CA . LYS A 1 472 ? 17.238 -1.634 13.224 1.00 94.62 472 LYS A CA 1
ATOM 3722 C C . LYS A 1 472 ? 16.776 -0.279 13.708 1.00 94.62 472 LYS A C 1
ATOM 3724 O O . LYS A 1 472 ? 17.390 0.727 13.378 1.00 94.62 472 LYS A O 1
ATOM 3729 N N . ILE A 1 473 ? 15.759 -0.267 14.560 1.00 95.88 473 ILE A N 1
ATOM 3730 C CA . ILE A 1 473 ? 15.153 0.953 15.093 1.00 95.88 473 ILE A CA 1
ATOM 3731 C C . ILE A 1 473 ? 15.231 0.905 16.612 1.00 95.88 473 ILE A C 1
ATOM 3733 O O . ILE A 1 473 ? 14.595 0.067 17.247 1.00 95.88 473 ILE A O 1
ATOM 3737 N N . LYS A 1 474 ? 16.011 1.801 17.213 1.00 97.56 474 LYS A N 1
ATOM 3738 C CA . LYS A 1 474 ? 16.108 1.946 18.671 1.00 97.56 474 LYS A CA 1
ATOM 3739 C C . LYS A 1 474 ? 15.247 3.120 19.102 1.00 97.56 474 LYS A C 1
ATOM 3741 O O . LYS A 1 474 ? 15.544 4.258 18.748 1.00 97.56 474 LYS A O 1
ATOM 3746 N N . THR A 1 475 ? 14.217 2.848 19.889 1.00 98.19 475 THR A N 1
ATOM 3747 C CA . THR A 1 475 ? 13.217 3.831 20.308 1.00 98.19 475 THR A CA 1
ATOM 3748 C C . THR A 1 475 ? 13.296 4.084 21.803 1.00 98.19 475 THR A C 1
ATOM 3750 O O . THR A 1 475 ? 13.284 3.146 22.603 1.00 98.19 475 THR A O 1
ATOM 3753 N N . VAL A 1 476 ? 13.298 5.361 22.183 1.00 98.50 476 VAL A N 1
ATOM 3754 C CA . VAL A 1 476 ? 12.934 5.817 23.528 1.00 98.50 476 VAL A CA 1
ATOM 3755 C C . VAL A 1 476 ? 11.624 6.582 23.418 1.00 98.50 476 VAL A C 1
ATOM 3757 O O . VAL A 1 476 ? 11.522 7.529 22.642 1.00 98.50 476 VAL A O 1
ATOM 3760 N N . GLU A 1 477 ? 10.625 6.187 24.202 1.00 98.44 477 GLU A N 1
ATOM 3761 C CA . GLU A 1 477 ? 9.298 6.807 24.177 1.00 98.44 477 GLU A CA 1
ATOM 3762 C C . GLU A 1 477 ? 8.805 7.107 25.593 1.00 98.44 477 GLU A C 1
ATOM 3764 O O . GLU A 1 477 ? 8.893 6.263 26.493 1.00 98.44 477 GLU A O 1
ATOM 3769 N N . MET A 1 478 ? 8.238 8.299 25.771 1.00 98.62 478 MET A N 1
ATOM 3770 C CA . MET A 1 478 ? 7.504 8.704 26.962 1.00 98.62 478 MET A CA 1
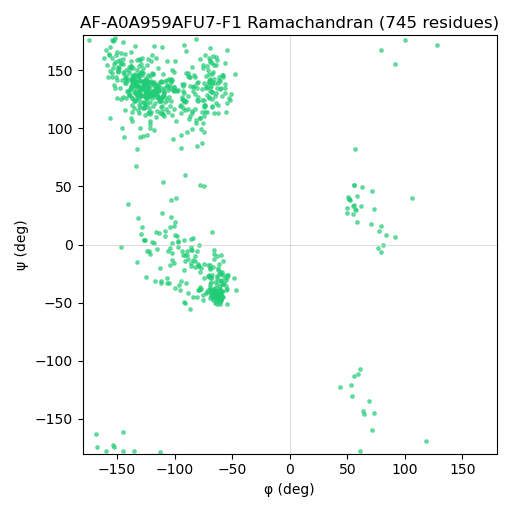ATOM 3771 C C . MET A 1 478 ? 6.035 8.936 26.604 1.00 98.62 478 MET A C 1
ATOM 3773 O O . MET A 1 478 ? 5.730 9.716 25.708 1.00 98.62 478 MET A O 1
ATOM 3777 N N . GLY A 1 479 ? 5.129 8.293 27.335 1.00 98.38 479 GLY A N 1
ATOM 3778 C CA . GLY A 1 479 ? 3.685 8.429 27.160 1.00 98.38 479 GLY A CA 1
ATOM 3779 C C . GLY A 1 479 ? 2.991 8.816 28.459 1.00 98.38 479 GLY A C 1
ATOM 3780 O O . GLY A 1 479 ? 3.335 8.308 29.526 1.00 98.38 479 GLY A O 1
ATOM 3781 N N . TYR A 1 480 ? 1.993 9.686 28.385 1.00 98.44 480 TYR A N 1
ATOM 3782 C CA . TYR A 1 480 ? 1.170 10.110 29.508 1.00 98.44 480 TYR A CA 1
ATOM 3783 C C . TYR A 1 480 ? -0.305 10.092 29.121 1.00 98.44 480 TYR A C 1
ATOM 3785 O O . TYR A 1 480 ? -0.722 10.763 28.181 1.00 98.44 480 TYR A O 1
ATOM 3793 N N . LYS A 1 481 ? -1.109 9.349 29.881 1.00 98.19 481 LYS A N 1
ATOM 3794 C CA . LYS A 1 481 ? -2.568 9.341 29.753 1.00 98.19 481 LYS A CA 1
ATOM 3795 C C . LYS A 1 481 ? -3.192 9.817 31.046 1.00 98.19 481 LYS A C 1
ATOM 3797 O O . LYS A 1 481 ? -2.769 9.389 32.120 1.00 98.19 481 LYS A O 1
ATOM 3802 N N . ALA A 1 482 ? -4.205 10.665 30.960 1.00 97.88 482 ALA A N 1
ATOM 3803 C CA . ALA A 1 482 ? -4.906 11.150 32.137 1.00 97.88 482 ALA A CA 1
ATOM 3804 C C . ALA A 1 482 ? -6.368 11.472 31.860 1.00 97.88 482 ALA A C 1
ATOM 3806 O O . ALA A 1 482 ? -6.717 12.067 30.843 1.00 97.88 482 ALA A O 1
ATOM 3807 N N . GLN A 1 483 ? -7.209 11.156 32.835 1.00 97.31 483 GLN A N 1
ATOM 3808 C CA . GLN A 1 483 ? -8.536 11.721 32.965 1.00 97.31 483 GLN A CA 1
ATOM 3809 C C . GLN A 1 483 ? -8.459 12.932 33.910 1.00 97.31 483 GLN A C 1
ATOM 3811 O O . GLN A 1 483 ? -8.164 12.802 35.098 1.00 97.31 483 GLN A O 1
ATOM 3816 N N . ILE A 1 484 ? -8.702 14.130 33.379 1.00 94.94 484 ILE A N 1
ATOM 3817 C CA . ILE A 1 484 ? -8.660 15.398 34.114 1.00 94.94 484 ILE A CA 1
ATOM 3818 C C . ILE A 1 484 ? -10.097 15.785 34.485 1.00 94.94 484 ILE A C 1
ATOM 3820 O O . ILE A 1 484 ? -10.908 16.191 33.645 1.00 94.94 484 ILE A O 1
ATOM 3824 N N . GLY A 1 485 ? -10.433 15.629 35.768 1.00 91.62 485 GLY A N 1
ATOM 3825 C CA . GLY A 1 485 ? -11.812 15.741 36.245 1.00 91.62 485 GLY A CA 1
ATOM 3826 C C . GLY A 1 485 ? -12.715 14.660 35.636 1.00 91.62 485 GLY A C 1
ATOM 3827 O O . GLY A 1 485 ? -12.293 13.531 35.418 1.00 91.62 485 GLY A O 1
ATOM 3828 N N . ASN A 1 486 ? -13.968 15.005 35.328 1.00 89.50 486 ASN A N 1
ATOM 3829 C CA . ASN A 1 486 ? -14.950 14.054 34.774 1.00 89.50 486 ASN A CA 1
ATOM 3830 C C . ASN A 1 486 ? -15.267 14.298 33.293 1.00 89.50 486 ASN A C 1
ATOM 3832 O O . ASN A 1 486 ? -16.227 13.737 32.770 1.00 89.50 486 ASN A O 1
ATOM 3836 N N . ARG A 1 487 ? -14.540 15.210 32.638 1.00 92.88 487 ARG A N 1
ATOM 3837 C CA . ARG A 1 487 ? -14.914 15.713 31.309 1.00 92.88 487 ARG A CA 1
ATOM 3838 C C . ARG A 1 487 ? -13.786 15.736 30.297 1.00 92.88 487 ARG A C 1
ATOM 3840 O O . ARG A 1 487 ? -14.104 15.883 29.129 1.00 92.88 487 ARG A O 1
ATOM 3847 N N . LEU A 1 488 ? -12.524 15.617 30.699 1.00 96.69 488 LEU A N 1
ATOM 3848 C CA . LEU A 1 488 ? -11.393 15.705 29.782 1.00 96.69 488 LEU A CA 1
ATOM 3849 C C . LEU A 1 488 ? -10.527 14.454 29.892 1.00 96.69 488 LEU A C 1
ATOM 3851 O O . LEU A 1 488 ? -10.127 14.066 30.986 1.00 96.69 488 LEU A O 1
ATOM 3855 N N . PHE A 1 489 ? -10.220 13.859 28.750 1.00 98.12 489 PHE A N 1
ATOM 3856 C CA . PHE A 1 489 ? -9.236 12.802 28.597 1.00 98.12 489 PHE A CA 1
ATOM 3857 C C . PHE A 1 489 ? -8.087 13.318 27.730 1.00 98.12 489 PHE A C 1
ATOM 3859 O O . PHE A 1 489 ? -8.321 13.860 26.650 1.00 98.12 489 PHE A O 1
ATOM 3866 N N . LEU A 1 490 ? -6.866 13.157 28.228 1.00 98.06 490 LEU A N 1
ATOM 3867 C CA . LEU A 1 490 ? -5.609 13.509 27.577 1.00 98.06 490 LEU A CA 1
ATOM 3868 C C . LEU A 1 490 ? -4.814 12.228 27.308 1.00 98.06 490 LEU A C 1
ATOM 3870 O O . LEU A 1 490 ? -4.656 11.398 28.204 1.00 98.06 490 LEU A O 1
ATOM 3874 N N . ASP A 1 491 ? -4.270 12.121 26.104 1.00 98.31 491 ASP A N 1
ATOM 3875 C CA . ASP A 1 491 ? -3.273 11.135 25.694 1.00 98.31 491 ASP A CA 1
ATOM 3876 C C . ASP A 1 491 ? -2.131 11.889 25.013 1.00 98.31 491 ASP A C 1
ATOM 3878 O O . ASP A 1 491 ? -2.360 12.581 24.028 1.00 98.31 491 ASP A O 1
ATOM 3882 N N . ALA A 1 492 ? -0.922 11.825 25.554 1.00 98.44 492 ALA A N 1
ATOM 3883 C CA . ALA A 1 492 ? 0.245 12.485 24.988 1.00 98.44 492 ALA A CA 1
ATOM 3884 C C . ALA A 1 492 ? 1.402 11.497 24.909 1.00 98.44 492 ALA A C 1
ATOM 3886 O O . ALA A 1 492 ? 1.693 10.817 25.891 1.00 98.44 492 ALA A O 1
ATOM 3887 N N . ASN A 1 493 ? 2.082 11.430 23.770 1.00 98.31 493 ASN A N 1
ATOM 3888 C CA . ASN A 1 493 ? 3.237 10.560 23.572 1.00 98.31 493 ASN A CA 1
ATOM 3889 C C . ASN A 1 493 ? 4.333 11.341 22.855 1.00 98.31 493 ASN A C 1
ATOM 3891 O O . ASN A 1 493 ? 4.040 12.130 21.965 1.00 98.31 493 ASN A O 1
ATOM 3895 N N . ALA A 1 494 ? 5.583 11.132 23.244 1.00 98.56 494 ALA A N 1
ATOM 3896 C CA . ALA A 1 494 ? 6.753 11.682 22.578 1.00 98.56 494 ALA A CA 1
ATOM 3897 C C . ALA A 1 494 ? 7.788 10.575 22.402 1.00 98.56 494 ALA A C 1
ATOM 3899 O O . ALA A 1 494 ? 7.990 9.763 23.310 1.00 98.56 494 ALA A O 1
ATOM 3900 N N . TYR A 1 495 ? 8.445 10.553 21.249 1.00 98.44 495 TYR A N 1
ATOM 3901 C CA . TYR A 1 495 ? 9.402 9.514 20.897 1.00 98.44 495 TYR A CA 1
ATOM 3902 C C . TYR A 1 495 ? 10.645 10.091 20.231 1.00 98.44 495 TYR A C 1
ATOM 3904 O O . TYR A 1 495 ? 10.616 11.141 19.586 1.00 98.44 495 TYR A O 1
ATOM 3912 N N . TYR A 1 496 ? 11.733 9.349 20.376 1.00 98.38 496 TYR A N 1
ATOM 3913 C CA . TYR A 1 496 ? 12.967 9.519 19.631 1.00 98.38 496 TYR A CA 1
ATOM 3914 C C . TYR A 1 496 ? 13.421 8.142 19.156 1.00 98.38 496 TYR A C 1
ATOM 3916 O O . TYR A 1 496 ? 13.591 7.227 19.969 1.00 98.38 496 TYR A O 1
ATOM 3924 N N . ASN A 1 497 ? 13.617 8.003 17.851 1.00 97.06 497 ASN A N 1
ATOM 3925 C CA . ASN A 1 497 ? 14.116 6.796 17.218 1.00 97.06 497 ASN A CA 1
ATOM 3926 C C . ASN A 1 497 ? 15.472 7.076 16.586 1.00 97.06 497 ASN A C 1
ATOM 3928 O O . ASN A 1 497 ? 15.638 8.069 15.879 1.00 97.06 497 ASN A O 1
ATOM 3932 N N . LYS A 1 498 ? 16.398 6.146 16.775 1.00 95.69 498 LYS A N 1
ATOM 3933 C CA . LYS A 1 498 ? 17.627 6.043 15.998 1.00 95.69 498 LYS A CA 1
ATOM 3934 C C . LYS A 1 498 ? 17.530 4.795 15.132 1.00 95.69 498 LYS A C 1
ATOM 3936 O O . LYS A 1 498 ? 17.517 3.684 15.668 1.00 95.69 498 LYS A O 1
ATOM 3941 N N . SER A 1 499 ? 17.447 4.997 13.826 1.00 92.75 499 SER A N 1
ATOM 3942 C CA . SER A 1 499 ? 17.322 3.928 12.842 1.00 92.75 499 SER A CA 1
ATOM 3943 C C . SER A 1 499 ? 18.630 3.751 12.078 1.00 92.75 499 SER A C 1
ATOM 3945 O O . SER A 1 499 ? 19.261 4.732 11.694 1.00 92.75 499 SER A O 1
ATOM 3947 N N . GLU A 1 500 ? 19.043 2.505 11.881 1.00 92.69 500 GLU A N 1
ATOM 3948 C CA . GLU A 1 500 ? 20.294 2.092 11.239 1.00 92.69 500 GLU A CA 1
ATOM 3949 C C . GLU A 1 500 ? 19.984 1.060 10.144 1.00 92.69 500 GLU A C 1
ATOM 3951 O O . GLU A 1 500 ? 19.090 0.227 10.322 1.00 92.69 500 GLU A O 1
ATOM 3956 N N . ASN A 1 501 ? 20.774 1.057 9.064 1.00 91.75 501 ASN A N 1
ATOM 3957 C CA . ASN A 1 501 ? 20.653 0.117 7.940 1.00 91.75 501 ASN A CA 1
ATOM 3958 C C . ASN A 1 501 ? 19.319 0.241 7.183 1.00 91.75 501 ASN A C 1
ATOM 3960 O O . ASN A 1 501 ? 18.661 -0.769 6.927 1.00 91.75 501 ASN A O 1
ATOM 3964 N N . PHE A 1 502 ? 18.923 1.456 6.808 1.00 88.88 502 PHE A N 1
ATOM 3965 C CA . PHE A 1 502 ? 17.703 1.685 6.031 1.00 88.88 502 PHE A CA 1
ATOM 3966 C C . PHE A 1 502 ? 17.695 0.898 4.733 1.00 88.88 502 PHE A C 1
ATOM 3968 O O . PHE A 1 502 ? 18.695 0.863 4.024 1.00 88.88 502 PHE A O 1
ATOM 3975 N N . LEU A 1 503 ? 16.546 0.318 4.401 1.00 87.44 503 LEU A N 1
ATOM 3976 C CA . LEU A 1 503 ? 16.307 -0.263 3.085 1.00 87.44 503 LEU A CA 1
ATOM 3977 C C . LEU A 1 503 ? 16.124 0.865 2.065 1.00 87.44 503 LEU A C 1
ATOM 3979 O O . LEU A 1 503 ? 15.149 1.615 2.129 1.00 87.44 503 LEU A O 1
ATOM 3983 N N . SER A 1 504 ? 17.050 0.983 1.116 1.00 82.94 504 SER A N 1
ATOM 3984 C CA . SER A 1 504 ? 16.957 1.973 0.043 1.00 82.94 504 SER A CA 1
ATOM 3985 C C . SER A 1 504 ? 15.735 1.729 -0.851 1.00 82.94 504 SER A C 1
ATOM 3987 O O . SER A 1 504 ? 15.249 0.598 -0.965 1.00 82.94 504 SER A O 1
ATOM 3989 N N . PRO A 1 505 ? 15.264 2.746 -1.592 1.00 78.38 505 PRO A N 1
ATOM 3990 C CA . PRO A 1 505 ? 14.551 2.515 -2.843 1.00 78.38 505 PRO A CA 1
ATOM 3991 C C . PRO A 1 505 ? 15.384 1.653 -3.810 1.00 78.38 505 PRO A C 1
ATOM 3993 O O . PRO A 1 505 ? 16.582 1.447 -3.613 1.00 78.38 505 PRO A O 1
ATOM 3996 N N . ALA A 1 506 ? 14.767 1.153 -4.882 1.00 80.19 506 ALA A N 1
ATOM 3997 C CA . ALA A 1 506 ? 15.526 0.463 -5.923 1.00 80.19 506 ALA A CA 1
ATOM 3998 C C . ALA A 1 506 ? 16.442 1.468 -6.649 1.00 80.19 506 ALA A C 1
ATOM 4000 O O . ALA A 1 506 ? 15.946 2.416 -7.258 1.00 80.19 506 ALA A O 1
ATOM 4001 N N . ILE A 1 507 ? 17.754 1.252 -6.595 1.00 79.50 507 ILE A N 1
ATOM 4002 C CA . ILE A 1 507 ? 18.794 2.126 -7.160 1.00 79.50 507 ILE A CA 1
ATOM 4003 C C . ILE A 1 507 ? 19.679 1.355 -8.137 1.00 79.50 507 ILE A C 1
ATOM 4005 O O . ILE A 1 507 ? 19.815 0.138 -8.016 1.00 79.50 507 ILE A O 1
ATOM 4009 N N . ASN A 1 508 ? 20.305 2.048 -9.092 1.00 80.88 508 ASN A N 1
ATOM 4010 C CA . ASN A 1 508 ? 21.310 1.413 -9.941 1.00 80.88 508 ASN A CA 1
ATOM 4011 C C . ASN A 1 508 ? 22.623 1.256 -9.167 1.00 80.88 508 ASN A C 1
ATOM 4013 O O . ASN A 1 508 ? 23.269 2.252 -8.859 1.00 80.88 508 ASN A O 1
ATOM 4017 N N . VAL A 1 509 ? 23.036 0.021 -8.888 1.00 81.88 509 VAL A N 1
ATOM 4018 C CA . VAL A 1 509 ? 24.307 -0.253 -8.188 1.00 81.88 509 VAL A CA 1
ATOM 4019 C C . VAL A 1 509 ? 25.493 -0.440 -9.130 1.00 81.88 509 VAL A C 1
ATOM 4021 O O . VAL A 1 509 ? 26.628 -0.486 -8.676 1.00 81.88 509 VAL A O 1
ATOM 4024 N N . ALA A 1 510 ? 25.252 -0.524 -10.437 1.00 82.38 510 ALA A N 1
ATOM 4025 C CA . ALA A 1 510 ? 26.282 -0.490 -11.472 1.00 82.38 510 ALA A CA 1
ATOM 4026 C C . ALA A 1 510 ? 26.374 0.923 -12.080 1.00 82.38 510 ALA A C 1
ATOM 4028 O O . ALA A 1 510 ? 26.454 1.085 -13.293 1.00 82.38 510 ALA A O 1
ATOM 4029 N N . ALA A 1 511 ? 26.263 1.960 -11.244 1.00 70.56 511 ALA A N 1
ATOM 4030 C CA . ALA A 1 511 ? 26.193 3.333 -11.719 1.00 70.56 511 ALA A CA 1
ATOM 4031 C C . ALA A 1 511 ? 27.513 3.793 -12.354 1.00 70.56 511 ALA A C 1
ATOM 4033 O O . ALA A 1 511 ? 28.608 3.529 -11.858 1.00 70.56 511 ALA A O 1
ATOM 4034 N N . ASP A 1 512 ? 27.358 4.522 -13.450 1.00 74.25 512 ASP A N 1
ATOM 4035 C CA . ASP A 1 512 ? 28.400 5.293 -14.102 1.00 74.25 512 ASP A CA 1
ATOM 4036 C C . ASP A 1 512 ? 28.946 6.390 -13.160 1.00 74.25 512 ASP A C 1
ATOM 4038 O O . ASP A 1 512 ? 28.191 7.021 -12.416 1.00 74.25 512 ASP A O 1
ATOM 4042 N N . ARG A 1 513 ? 30.260 6.639 -13.200 1.00 69.19 513 ARG A N 1
ATOM 4043 C CA . ARG A 1 513 ? 30.963 7.615 -12.351 1.00 69.19 513 ARG A CA 1
ATOM 4044 C C . ARG A 1 513 ? 31.870 8.528 -13.170 1.00 69.19 513 ARG A C 1
ATOM 4046 O O . ARG A 1 513 ? 32.271 8.199 -14.285 1.00 69.19 513 ARG A O 1
ATOM 4053 N N . GLU A 1 514 ? 32.199 9.674 -12.572 1.00 65.25 514 GLU A N 1
ATOM 4054 C CA . GLU A 1 514 ? 33.105 10.690 -13.124 1.00 65.25 514 GLU A CA 1
ATOM 4055 C C . GLU A 1 514 ? 32.668 11.195 -14.507 1.00 65.25 514 GLU A C 1
ATOM 4057 O O . GLU A 1 514 ? 33.164 10.758 -15.541 1.00 65.25 514 GLU A O 1
ATOM 4062 N N . LEU A 1 515 ? 31.730 12.141 -14.544 1.00 65.44 515 LEU A N 1
ATOM 4063 C CA . LEU A 1 515 ? 31.344 12.782 -15.800 1.00 65.44 515 LEU A CA 1
ATOM 4064 C C . LEU A 1 515 ? 32.522 13.589 -16.369 1.00 65.44 515 LEU A C 1
ATOM 4066 O O . LEU A 1 515 ? 33.085 14.434 -15.669 1.00 65.44 515 LEU A O 1
ATOM 4070 N N . PHE A 1 516 ? 32.875 13.349 -17.631 1.00 56.12 516 PHE A N 1
ATOM 4071 C CA . PHE A 1 516 ? 33.891 14.111 -18.345 1.00 56.12 516 PHE A CA 1
ATOM 4072 C C . PHE A 1 516 ? 33.375 14.620 -19.688 1.00 56.12 516 PHE A C 1
ATOM 4074 O O . PHE A 1 516 ? 32.536 14.007 -20.356 1.00 56.12 516 PHE A O 1
ATOM 4081 N N . ASP A 1 517 ? 33.904 15.775 -20.069 1.00 60.62 517 ASP A N 1
ATOM 4082 C CA . ASP A 1 517 ? 33.679 16.367 -21.374 1.00 60.62 517 ASP A CA 1
ATOM 4083 C C . ASP A 1 517 ? 34.635 15.708 -22.377 1.00 60.62 517 ASP A C 1
ATOM 4085 O O . ASP A 1 517 ? 35.849 15.930 -22.354 1.00 60.62 517 ASP A O 1
ATOM 4089 N N . HIS A 1 518 ? 34.098 14.815 -23.207 1.00 57.16 518 HIS A N 1
ATOM 4090 C CA . HIS A 1 518 ? 34.896 14.060 -24.170 1.00 57.16 518 HIS A CA 1
ATOM 4091 C C . HIS A 1 518 ? 35.273 14.892 -25.404 1.00 57.16 518 HIS A C 1
ATOM 4093 O O . HIS A 1 518 ? 36.256 14.570 -26.074 1.00 57.16 518 HIS A O 1
ATOM 4099 N N . ASP A 1 519 ? 34.521 15.949 -25.729 1.00 66.06 519 ASP A N 1
ATOM 4100 C CA . ASP A 1 519 ? 34.699 16.724 -26.964 1.00 66.06 519 ASP A CA 1
ATOM 4101 C C . ASP A 1 519 ? 34.869 18.243 -26.758 1.00 66.06 519 ASP A C 1
ATOM 4103 O O . ASP A 1 519 ? 35.035 18.972 -27.740 1.00 66.06 519 ASP A O 1
ATOM 4107 N N . ASN A 1 520 ? 34.927 18.718 -25.508 1.00 55.69 520 ASN A N 1
ATOM 4108 C CA . ASN A 1 520 ? 34.993 20.132 -25.114 1.00 55.69 520 ASN A CA 1
ATOM 4109 C C . ASN A 1 520 ? 33.853 20.983 -25.702 1.00 55.69 520 ASN A C 1
ATOM 4111 O O . ASN A 1 520 ? 34.017 22.191 -25.924 1.00 55.69 520 ASN A O 1
ATOM 4115 N N . ASN A 1 521 ? 32.708 20.363 -26.000 1.00 55.88 521 ASN A N 1
ATOM 4116 C CA . ASN A 1 521 ? 31.548 21.038 -26.556 1.00 55.88 521 ASN A CA 1
ATOM 4117 C C . ASN A 1 521 ? 30.426 21.096 -25.506 1.00 55.88 521 ASN A C 1
ATOM 4119 O O . ASN A 1 521 ? 29.796 20.082 -25.219 1.00 55.88 521 ASN A O 1
ATOM 4123 N N . PRO A 1 522 ? 30.071 22.289 -24.996 1.00 55.25 522 PRO A N 1
ATOM 4124 C CA . PRO A 1 522 ? 29.042 22.432 -23.965 1.00 55.25 522 PRO A CA 1
ATOM 4125 C C . PRO A 1 522 ? 27.623 22.047 -24.429 1.00 55.25 522 PRO A C 1
ATOM 4127 O O . PRO A 1 522 ? 26.707 22.009 -23.611 1.00 55.25 522 PRO A O 1
ATOM 4130 N N . ALA A 1 523 ? 27.413 21.790 -25.727 1.00 53.59 523 ALA A N 1
ATOM 4131 C CA . ALA A 1 523 ? 26.162 21.251 -26.262 1.00 53.59 523 ALA A CA 1
ATOM 4132 C C . ALA A 1 523 ? 26.106 19.710 -26.260 1.00 53.59 523 ALA A C 1
ATOM 4134 O O . ALA A 1 523 ? 25.030 19.148 -26.485 1.00 53.59 523 ALA A O 1
ATOM 4135 N N . THR A 1 524 ? 27.230 19.028 -26.032 1.00 52.69 524 THR A N 1
ATOM 4136 C CA . THR A 1 524 ? 27.308 17.566 -25.981 1.00 52.69 524 THR A CA 1
ATOM 4137 C C . THR A 1 524 ? 27.138 17.100 -24.528 1.00 52.69 524 THR A C 1
ATOM 4139 O O . THR A 1 524 ? 27.751 17.674 -23.628 1.00 52.69 524 THR A O 1
ATOM 4142 N N . PRO A 1 525 ? 26.286 16.096 -24.237 1.00 57.84 525 PRO A N 1
ATOM 4143 C CA . PRO A 1 525 ? 26.135 15.588 -22.875 1.00 57.84 525 PRO A CA 1
ATOM 4144 C C . PRO A 1 525 ? 27.465 15.044 -22.346 1.00 57.84 525 PRO A C 1
ATOM 4146 O O . PRO A 1 525 ? 28.129 14.284 -23.052 1.00 57.84 525 PRO A O 1
ATOM 4149 N N . MET A 1 526 ? 27.826 15.387 -21.104 1.00 64.94 526 MET A N 1
ATOM 4150 C CA . MET A 1 526 ? 28.980 14.767 -20.453 1.00 64.94 526 MET A CA 1
ATOM 4151 C C . MET A 1 526 ? 28.801 13.252 -20.429 1.00 64.94 526 MET A C 1
ATOM 4153 O O . MET A 1 526 ? 27.719 12.753 -20.102 1.00 64.94 526 MET A O 1
ATOM 4157 N N . ILE A 1 527 ? 29.863 12.531 -20.773 1.00 66.00 527 ILE A N 1
ATOM 4158 C CA . ILE A 1 527 ? 29.861 11.074 -20.736 1.00 66.00 527 ILE A CA 1
ATOM 4159 C C . ILE A 1 527 ? 30.576 10.598 -19.473 1.00 66.00 527 ILE A C 1
ATOM 4161 O O . ILE A 1 527 ? 31.477 11.271 -18.974 1.00 66.00 527 ILE A O 1
ATOM 4165 N N . PRO A 1 528 ? 30.176 9.456 -18.915 1.00 71.38 528 PRO A N 1
ATOM 4166 C CA . PRO A 1 528 ? 30.847 8.910 -17.750 1.00 71.38 528 PRO A CA 1
ATOM 4167 C C . PRO A 1 528 ? 32.204 8.334 -18.129 1.00 71.38 528 PRO A C 1
ATOM 4169 O O . PRO A 1 528 ? 32.325 7.620 -19.125 1.00 71.38 528 PRO A O 1
ATOM 4172 N N . ARG A 1 529 ? 33.227 8.651 -17.337 1.00 81.06 529 ARG A N 1
ATOM 4173 C CA . ARG A 1 529 ? 34.593 8.161 -17.519 1.00 81.06 529 ARG A CA 1
ATOM 4174 C C . ARG A 1 529 ? 34.737 6.733 -17.041 1.00 81.06 529 ARG A C 1
ATOM 4176 O O . ARG A 1 529 ? 35.434 5.947 -17.676 1.00 81.06 529 ARG A O 1
ATOM 4183 N N . VAL A 1 530 ? 34.077 6.406 -15.939 1.00 83.94 530 VAL A N 1
ATOM 4184 C CA . VAL A 1 530 ? 34.120 5.084 -15.330 1.00 83.94 530 VAL A CA 1
ATOM 4185 C C . VAL A 1 530 ? 32.744 4.454 -15.445 1.00 83.94 530 VAL A C 1
ATOM 4187 O O . VAL A 1 530 ? 31.763 5.020 -14.965 1.00 83.94 530 VAL A O 1
ATOM 4190 N N . ARG A 1 531 ? 32.673 3.273 -16.060 1.00 86.56 531 ARG A N 1
ATOM 4191 C CA . ARG A 1 531 ? 31.435 2.499 -16.172 1.00 86.56 531 ARG A CA 1
ATOM 4192 C C . ARG A 1 531 ? 31.469 1.272 -15.279 1.00 86.56 531 ARG A C 1
ATOM 4194 O O . ARG A 1 531 ? 32.400 0.467 -15.368 1.00 86.56 531 ARG A O 1
ATOM 4201 N N . GLY A 1 532 ? 30.442 1.137 -14.446 1.00 88.62 532 GLY A N 1
ATOM 4202 C CA . GLY A 1 532 ? 30.213 -0.023 -13.595 1.00 88.62 532 GLY A CA 1
ATOM 4203 C C . GLY A 1 532 ? 29.441 -1.126 -14.319 1.00 88.62 532 GLY A C 1
ATOM 4204 O O . GLY A 1 532 ? 28.535 -0.859 -15.101 1.00 88.62 532 GLY A O 1
ATOM 4205 N N . TYR A 1 533 ? 29.778 -2.379 -14.027 1.00 92.19 533 TYR A N 1
ATOM 4206 C CA . TYR A 1 533 ? 29.061 -3.554 -14.508 1.00 92.19 533 TYR A CA 1
ATOM 4207 C C . TYR A 1 533 ? 28.891 -4.567 -13.382 1.00 92.19 533 TYR A C 1
ATOM 4209 O O . TYR A 1 533 ? 29.869 -5.006 -12.771 1.00 92.19 533 TYR A O 1
ATOM 4217 N N . ALA A 1 534 ? 27.654 -4.986 -13.130 1.00 93.94 534 ALA A N 1
ATOM 4218 C CA . ALA A 1 534 ? 27.373 -6.098 -12.235 1.00 93.94 534 ALA A CA 1
ATOM 4219 C C . ALA A 1 534 ? 27.727 -7.419 -12.929 1.00 93.94 534 ALA A C 1
ATOM 4221 O O . ALA A 1 534 ? 27.144 -7.763 -13.959 1.00 93.94 534 ALA A O 1
ATOM 4222 N N . VAL A 1 535 ? 28.681 -8.160 -12.365 1.00 95.44 535 VAL A N 1
ATOM 4223 C CA . VAL A 1 535 ? 29.173 -9.424 -12.945 1.00 95.44 535 VAL A CA 1
ATOM 4224 C C . VAL A 1 535 ? 28.651 -10.655 -12.211 1.00 95.44 535 VAL A C 1
ATOM 4226 O O . VAL A 1 535 ? 28.379 -11.668 -12.852 1.00 95.44 535 VAL A O 1
ATOM 4229 N N . LYS A 1 536 ? 28.447 -10.560 -10.889 1.00 95.75 536 LYS A N 1
ATOM 4230 C CA . LYS A 1 536 ? 27.869 -11.638 -10.070 1.00 95.75 536 LYS A CA 1
ATOM 4231 C C . LYS A 1 536 ? 26.820 -11.159 -9.072 1.00 95.75 536 LYS A C 1
ATOM 4233 O O . LYS A 1 536 ? 26.919 -10.030 -8.585 1.00 95.75 536 LYS A O 1
ATOM 4238 N N . ARG A 1 537 ? 25.874 -12.042 -8.741 1.00 95.38 537 ARG A N 1
ATOM 4239 C CA . ARG A 1 537 ? 24.974 -11.960 -7.581 1.00 95.38 537 ARG A CA 1
ATOM 4240 C C . ARG A 1 537 ? 25.278 -13.149 -6.668 1.00 95.38 537 ARG A C 1
ATOM 4242 O O . ARG A 1 537 ? 25.007 -14.289 -7.038 1.00 95.38 537 ARG A O 1
ATOM 4249 N N . GLY A 1 538 ? 25.866 -12.899 -5.500 1.00 94.25 538 GLY A N 1
ATOM 4250 C CA . GLY A 1 538 ? 26.538 -13.949 -4.732 1.00 94.25 538 GLY A CA 1
ATOM 4251 C C . GLY A 1 538 ? 27.565 -14.676 -5.607 1.00 94.25 538 GLY A C 1
ATOM 4252 O O . GLY A 1 538 ? 28.448 -14.043 -6.188 1.00 94.25 538 GLY A O 1
ATOM 4253 N N . ASP A 1 539 ? 27.394 -15.989 -5.761 1.00 93.25 539 ASP A N 1
ATOM 4254 C CA . ASP A 1 539 ? 28.238 -16.827 -6.620 1.00 93.25 539 ASP A CA 1
ATOM 4255 C C . ASP A 1 539 ? 27.699 -17.005 -8.055 1.00 93.25 539 ASP A C 1
ATOM 4257 O O . ASP A 1 539 ? 28.415 -17.537 -8.907 1.00 93.25 539 ASP A O 1
ATOM 4261 N N . GLU A 1 540 ? 26.469 -16.563 -8.351 1.00 93.31 540 GLU A N 1
ATOM 4262 C CA . GLU A 1 540 ? 25.832 -16.729 -9.666 1.00 93.31 540 GLU A CA 1
ATOM 4263 C C . GLU A 1 540 ? 26.253 -15.621 -10.645 1.00 93.31 540 GLU A C 1
ATOM 4265 O O . GLU A 1 540 ? 26.201 -14.430 -10.329 1.00 93.31 540 GLU A O 1
ATOM 4270 N N . ASP A 1 541 ? 26.642 -16.009 -11.863 1.00 94.19 541 ASP A N 1
ATOM 4271 C CA . ASP A 1 541 ? 26.969 -15.067 -12.936 1.00 94.19 541 ASP A CA 1
ATOM 4272 C C . ASP A 1 541 ? 25.717 -14.326 -13.435 1.00 94.19 541 ASP A C 1
ATOM 4274 O O . ASP A 1 541 ? 24.689 -14.941 -13.738 1.00 94.19 541 ASP A O 1
ATOM 4278 N N . LEU A 1 542 ? 25.816 -13.001 -13.620 1.00 92.44 542 LEU A N 1
ATOM 4279 C CA . LEU A 1 542 ? 24.667 -12.168 -14.020 1.00 92.44 542 LEU A CA 1
ATOM 4280 C C . LEU A 1 542 ? 24.073 -12.559 -15.379 1.00 92.44 542 LEU A C 1
ATOM 4282 O O . LEU A 1 542 ? 22.883 -12.348 -15.611 1.00 92.44 542 LEU A O 1
ATOM 4286 N N . GLY A 1 543 ? 24.868 -13.174 -16.260 1.00 88.94 543 GLY A N 1
ATOM 4287 C CA . GLY A 1 543 ? 24.394 -13.671 -17.554 1.00 88.94 543 GLY A CA 1
ATOM 4288 C C . GLY A 1 543 ? 23.312 -14.754 -17.455 1.00 88.94 543 GLY A C 1
ATOM 4289 O O . GLY A 1 543 ? 22.609 -14.986 -18.435 1.00 88.94 543 GLY A O 1
ATOM 4290 N N . ASN A 1 544 ? 23.150 -15.386 -16.287 1.00 89.38 544 ASN A N 1
ATOM 4291 C CA . ASN A 1 544 ? 22.084 -16.356 -16.016 1.00 89.38 544 ASN A CA 1
ATOM 4292 C C . ASN A 1 544 ? 20.794 -15.713 -15.481 1.00 89.38 544 ASN A C 1
ATOM 4294 O O . ASN A 1 544 ? 19.787 -16.411 -15.327 1.00 89.38 544 ASN A O 1
ATOM 4298 N N . LEU A 1 545 ? 20.835 -14.417 -15.159 1.00 89.50 545 LEU A N 1
ATOM 4299 C CA . LEU A 1 545 ? 19.763 -13.688 -14.475 1.00 89.50 545 LEU A CA 1
ATOM 4300 C C . LEU A 1 545 ? 19.176 -12.558 -15.322 1.00 89.50 545 LEU A C 1
ATOM 4302 O O . LEU A 1 545 ? 17.999 -12.234 -15.187 1.00 89.50 545 LEU A O 1
ATOM 4306 N N . THR A 1 546 ? 19.982 -11.942 -16.183 1.00 88.25 546 THR A N 1
ATOM 4307 C CA . THR A 1 546 ? 19.579 -10.781 -16.980 1.00 88.25 546 THR A CA 1
ATOM 4308 C C . THR A 1 546 ? 20.398 -10.672 -18.268 1.00 88.25 546 THR A C 1
ATOM 4310 O O . THR A 1 546 ? 21.327 -11.445 -18.514 1.00 88.25 546 THR A O 1
ATOM 4313 N N . ALA A 1 547 ? 20.058 -9.694 -19.106 1.00 84.44 547 ALA A N 1
ATOM 4314 C CA . ALA A 1 547 ? 20.850 -9.356 -20.281 1.00 84.44 547 ALA A CA 1
ATOM 4315 C C . ALA A 1 547 ? 22.195 -8.726 -19.873 1.00 84.44 547 ALA A C 1
ATOM 4317 O O . ALA A 1 547 ? 22.237 -7.798 -19.071 1.00 84.44 547 ALA A O 1
ATOM 4318 N N . VAL A 1 548 ? 23.288 -9.214 -20.462 1.00 88.50 548 VAL A N 1
ATOM 4319 C CA . VAL A 1 548 ? 24.661 -8.765 -20.177 1.00 88.50 548 VAL A CA 1
ATOM 4320 C C . VAL A 1 548 ? 25.422 -8.459 -21.465 1.00 88.50 548 VAL A C 1
ATOM 4322 O O . VAL A 1 548 ? 25.146 -9.055 -22.513 1.00 88.50 548 VAL A O 1
ATOM 4325 N N . VAL A 1 549 ? 26.411 -7.574 -21.367 1.00 88.81 549 VAL A N 1
ATOM 4326 C CA . VAL A 1 549 ? 27.343 -7.217 -22.445 1.00 88.81 549 VAL A CA 1
ATOM 4327 C C . VAL A 1 549 ? 28.724 -7.818 -22.196 1.00 88.81 549 VAL A C 1
ATOM 4329 O O . VAL A 1 549 ? 29.061 -8.164 -21.062 1.00 88.81 549 VAL A O 1
ATOM 4332 N N . ASP A 1 550 ? 29.512 -7.958 -23.262 1.00 91.31 550 ASP A N 1
ATOM 4333 C CA . ASP A 1 550 ? 30.911 -8.374 -23.163 1.00 91.31 550 ASP A CA 1
ATOM 4334 C C . ASP A 1 550 ? 31.767 -7.200 -22.668 1.00 91.31 550 ASP A C 1
ATOM 4336 O O . ASP A 1 550 ? 31.626 -6.067 -23.135 1.00 91.31 550 ASP A O 1
ATOM 4340 N N . LEU A 1 551 ? 32.637 -7.474 -21.700 1.00 91.44 551 LEU A N 1
ATOM 4341 C CA . LEU A 1 551 ? 33.486 -6.493 -21.032 1.00 91.44 551 LEU A CA 1
ATOM 4342 C C . LEU A 1 551 ? 34.910 -6.520 -21.605 1.00 91.44 551 LEU A C 1
ATOM 4344 O O . LEU A 1 551 ? 35.336 -7.544 -22.149 1.00 91.44 551 LEU A O 1
ATOM 4348 N N . PRO A 1 552 ? 35.689 -5.430 -21.458 1.00 89.62 552 PRO A N 1
ATOM 4349 C CA . PRO A 1 552 ? 37.054 -5.360 -21.981 1.00 89.62 552 PRO A CA 1
ATOM 4350 C C . PRO A 1 552 ? 38.011 -6.462 -21.511 1.00 89.62 552 PRO A C 1
ATOM 4352 O O . PRO A 1 552 ? 38.935 -6.828 -22.234 1.00 89.62 552 PRO A O 1
ATOM 4355 N N . ASP A 1 553 ? 37.793 -7.009 -20.314 1.00 88.25 553 ASP A N 1
ATOM 4356 C CA . ASP A 1 553 ? 38.587 -8.107 -19.748 1.00 88.25 553 ASP A CA 1
ATOM 4357 C C . ASP A 1 553 ? 38.132 -9.505 -20.217 1.00 88.25 553 ASP A C 1
ATOM 4359 O O . ASP A 1 553 ? 38.639 -10.519 -19.734 1.00 88.25 553 ASP A O 1
ATOM 4363 N N . GLY A 1 554 ? 37.172 -9.573 -21.145 1.00 86.88 554 GLY A N 1
ATOM 4364 C CA . GLY A 1 554 ? 36.589 -10.809 -21.667 1.00 86.88 554 GLY A CA 1
ATOM 4365 C C . GLY A 1 554 ? 35.513 -11.432 -20.774 1.00 86.88 554 GLY A C 1
ATOM 4366 O O . GLY A 1 554 ? 34.967 -12.477 -21.130 1.00 86.88 554 GLY A O 1
ATOM 4367 N N . SER A 1 555 ? 35.194 -10.827 -19.625 1.00 90.25 555 SER A N 1
ATOM 4368 C CA . SER A 1 555 ? 34.047 -11.236 -18.810 1.00 90.25 555 SER A CA 1
ATOM 4369 C C . SER A 1 555 ? 32.736 -10.639 -19.337 1.00 90.25 555 SER A C 1
ATOM 4371 O O . SER A 1 555 ? 32.730 -9.902 -20.319 1.00 90.25 555 SER A O 1
ATOM 4373 N N . ARG A 1 556 ? 31.598 -10.990 -18.726 1.00 92.19 556 ARG A N 1
ATOM 4374 C CA . ARG A 1 556 ? 30.277 -10.459 -19.097 1.00 92.19 556 ARG A CA 1
ATOM 4375 C C . ARG A 1 556 ? 29.615 -9.823 -17.883 1.00 92.19 556 ARG A C 1
ATOM 4377 O O . ARG A 1 556 ? 29.712 -10.374 -16.787 1.00 92.19 556 ARG A O 1
ATOM 4384 N N . GLY A 1 557 ? 28.933 -8.698 -18.073 1.00 91.50 557 GLY A N 1
ATOM 4385 C CA . GLY A 1 557 ? 28.253 -7.994 -16.984 1.00 91.50 557 GLY A CA 1
ATOM 4386 C C . GLY A 1 557 ? 27.073 -7.148 -17.445 1.00 91.50 557 GLY A C 1
ATOM 4387 O O . GLY A 1 557 ? 26.943 -6.828 -18.626 1.00 91.50 557 GLY A O 1
ATOM 4388 N N . ALA A 1 558 ? 26.191 -6.821 -16.505 1.00 90.06 558 ALA A N 1
ATOM 4389 C CA . ALA A 1 558 ? 25.051 -5.938 -16.724 1.00 90.06 558 ALA A CA 1
ATOM 4390 C C . ALA A 1 558 ? 25.428 -4.497 -16.355 1.00 90.06 558 ALA A C 1
ATOM 4392 O O . ALA A 1 558 ? 25.906 -4.245 -15.251 1.00 90.06 558 ALA A O 1
ATOM 4393 N N . ASP A 1 559 ? 25.200 -3.567 -17.276 1.00 81.75 559 ASP A N 1
ATOM 4394 C CA . ASP A 1 559 ? 25.452 -2.125 -17.136 1.00 81.75 559 ASP A CA 1
ATOM 4395 C C . ASP A 1 559 ? 24.320 -1.377 -16.405 1.00 81.75 559 ASP A C 1
ATOM 4397 O O . ASP A 1 559 ? 24.488 -0.244 -15.961 1.00 81.75 559 ASP A O 1
ATOM 4401 N N . LEU A 1 560 ? 23.158 -2.016 -16.249 1.00 81.06 560 LEU A N 1
ATOM 4402 C CA . LEU A 1 560 ? 22.026 -1.487 -15.497 1.00 81.06 560 LEU A CA 1
ATOM 4403 C C . LEU A 1 560 ? 21.387 -2.587 -14.650 1.00 81.06 560 LEU A C 1
ATOM 4405 O O . LEU A 1 560 ? 20.689 -3.455 -15.174 1.00 81.06 560 LEU A O 1
ATOM 4409 N N . ILE A 1 561 ? 21.573 -2.499 -13.333 1.00 86.56 561 ILE A N 1
ATOM 4410 C CA . ILE A 1 561 ? 20.909 -3.361 -12.352 1.00 86.56 561 ILE A CA 1
ATOM 4411 C C . ILE A 1 561 ? 20.314 -2.492 -11.259 1.00 86.56 561 ILE A C 1
ATOM 4413 O O . ILE A 1 561 ? 21.044 -1.888 -10.473 1.00 86.56 561 ILE A O 1
ATOM 4417 N N . LEU A 1 562 ? 18.984 -2.470 -11.186 1.00 87.62 562 LEU A N 1
ATOM 4418 C CA . LEU A 1 562 ? 18.284 -1.872 -10.060 1.00 87.62 562 LEU A CA 1
ATOM 4419 C C . LEU A 1 562 ? 18.230 -2.873 -8.902 1.00 87.62 562 LEU A C 1
ATOM 4421 O O . LEU A 1 562 ? 17.813 -4.017 -9.080 1.00 87.62 562 LEU A O 1
ATOM 4425 N N . THR A 1 563 ? 18.623 -2.458 -7.705 1.00 90.69 563 THR A N 1
ATOM 4426 C CA . THR A 1 563 ? 18.487 -3.291 -6.507 1.00 90.69 563 THR A CA 1
ATOM 4427 C C . THR A 1 563 ? 18.350 -2.448 -5.243 1.00 90.69 563 THR A C 1
ATOM 4429 O O . THR A 1 563 ? 18.381 -1.221 -5.295 1.00 90.69 563 THR A O 1
ATOM 4432 N N . TYR A 1 564 ? 18.141 -3.115 -4.114 1.00 89.94 564 TYR A N 1
ATOM 4433 C CA . TYR A 1 564 ? 18.000 -2.510 -2.795 1.00 89.94 564 TYR A CA 1
ATOM 4434 C C . TYR A 1 564 ? 19.299 -2.687 -2.008 1.00 89.94 564 TYR A C 1
ATOM 4436 O O . TYR A 1 564 ? 19.914 -3.755 -2.052 1.00 89.94 564 TYR A O 1
ATOM 4444 N N . VAL A 1 565 ? 19.692 -1.677 -1.243 1.00 89.44 565 VAL A N 1
ATOM 4445 C CA . VAL A 1 565 ? 20.858 -1.726 -0.353 1.00 89.44 565 VAL A CA 1
ATOM 4446 C C . VAL A 1 565 ? 20.469 -1.272 1.047 1.00 89.44 565 VAL A C 1
ATOM 4448 O O . VAL A 1 565 ? 19.511 -0.517 1.212 1.00 89.44 565 VAL A O 1
ATOM 4451 N N . ASN A 1 566 ? 21.215 -1.722 2.057 1.00 91.25 566 ASN A N 1
ATOM 4452 C CA . ASN A 1 566 ? 21.176 -1.064 3.356 1.00 91.25 566 ASN A CA 1
ATOM 4453 C C . ASN A 1 566 ? 22.109 0.141 3.339 1.00 91.25 566 ASN A C 1
ATOM 4455 O O . ASN A 1 566 ? 23.247 0.032 2.879 1.00 91.25 566 ASN A O 1
ATOM 4459 N N . PHE A 1 567 ? 21.657 1.264 3.881 1.00 87.62 567 PHE A N 1
ATOM 4460 C CA . PHE A 1 567 ? 22.485 2.457 3.997 1.00 87.62 567 PHE A CA 1
ATOM 4461 C C . PHE A 1 567 ? 22.130 3.260 5.249 1.00 87.62 567 PHE A C 1
ATOM 4463 O O . PHE A 1 567 ? 21.049 3.126 5.825 1.00 87.62 567 PHE A O 1
ATOM 4470 N N . GLY A 1 568 ? 23.086 4.081 5.660 1.00 87.19 568 GLY A N 1
ATOM 4471 C CA . GLY A 1 568 ? 22.875 5.202 6.553 1.00 87.19 568 GLY A CA 1
ATOM 4472 C C . GLY A 1 568 ? 22.343 4.946 7.961 1.00 87.19 568 GLY A C 1
ATOM 4473 O O . GLY A 1 568 ? 22.126 3.826 8.440 1.00 87.19 568 GLY A O 1
ATOM 4474 N N . GLN A 1 569 ? 22.154 6.073 8.634 1.00 89.56 569 GLN A N 1
ATOM 4475 C CA . GLN A 1 569 ? 21.496 6.214 9.916 1.00 89.56 569 GLN A CA 1
ATOM 4476 C C . GLN A 1 569 ? 20.658 7.494 9.878 1.00 89.56 569 GLN A C 1
ATOM 4478 O O . GLN A 1 569 ? 21.172 8.563 9.555 1.00 89.56 569 GLN A O 1
ATOM 4483 N N . VAL A 1 570 ? 19.394 7.406 10.289 1.00 89.31 570 VAL A N 1
ATOM 4484 C CA . VAL A 1 570 ? 18.530 8.578 10.477 1.00 89.31 570 VAL A CA 1
ATOM 4485 C C . VAL A 1 570 ? 18.020 8.604 11.903 1.00 89.31 570 VAL A C 1
ATOM 4487 O O . VAL A 1 570 ? 17.734 7.562 12.508 1.00 89.31 570 VAL A O 1
ATOM 4490 N N . ASN A 1 571 ? 17.861 9.806 12.433 1.00 93.19 571 ASN A N 1
ATOM 4491 C CA . ASN A 1 571 ? 17.115 9.997 13.661 1.00 93.19 571 ASN A CA 1
ATOM 4492 C C . ASN A 1 571 ? 15.722 10.509 13.296 1.00 93.19 571 ASN A C 1
ATOM 4494 O O . ASN A 1 571 ? 15.594 11.442 12.511 1.00 93.19 571 ASN A O 1
ATOM 4498 N N . THR A 1 572 ? 14.677 9.927 13.876 1.00 95.12 572 THR A N 1
ATOM 4499 C CA . THR A 1 572 ? 13.311 10.468 13.775 1.00 95.12 572 THR A CA 1
ATOM 4500 C C . THR A 1 572 ? 12.802 10.783 15.164 1.00 95.12 572 THR A C 1
ATOM 4502 O O . THR A 1 572 ? 13.165 10.121 16.136 1.00 95.12 572 THR A O 1
ATOM 4505 N N . TYR A 1 573 ? 11.970 11.799 15.286 1.00 97.81 573 TYR A N 1
ATOM 4506 C CA . TYR A 1 573 ? 11.431 12.217 16.566 1.00 97.81 573 TYR A CA 1
ATOM 4507 C C . TYR A 1 573 ? 10.099 12.904 16.356 1.00 97.81 573 TYR A C 1
ATOM 4509 O O . TYR A 1 573 ? 9.830 13.500 15.317 1.00 97.81 573 TYR A O 1
ATOM 4517 N N . GLY A 1 574 ? 9.245 12.829 17.359 1.00 98.25 574 GLY A N 1
ATOM 4518 C CA . GLY A 1 574 ? 7.914 13.373 17.216 1.00 98.25 574 GLY A CA 1
ATOM 4519 C C . GLY A 1 574 ? 7.129 13.316 18.499 1.00 98.25 574 GLY A C 1
ATOM 4520 O O . GLY A 1 574 ? 7.587 12.799 19.524 1.00 98.25 574 GLY A O 1
ATOM 4521 N N . PHE A 1 575 ? 5.934 13.878 18.429 1.00 98.44 575 PHE A N 1
ATOM 4522 C CA . PHE A 1 575 ? 4.971 13.763 19.503 1.00 98.44 575 PHE A CA 1
ATOM 4523 C C . PHE A 1 575 ? 3.543 13.794 18.974 1.00 98.44 575 PHE A C 1
ATOM 4525 O O . PHE A 1 575 ? 3.236 14.447 17.976 1.00 98.44 575 PHE A O 1
ATOM 4532 N N . ASP A 1 576 ? 2.671 13.113 19.702 1.00 98.38 576 ASP A N 1
ATOM 4533 C CA . ASP A 1 576 ? 1.244 13.024 19.452 1.00 98.38 576 ASP A CA 1
ATOM 4534 C C . ASP A 1 576 ? 0.492 13.505 20.689 1.00 98.38 576 ASP A C 1
ATOM 4536 O O . ASP A 1 576 ? 0.824 13.125 21.815 1.00 98.38 576 ASP A O 1
ATOM 4540 N N . ILE A 1 577 ? -0.532 14.331 20.489 1.00 98.31 577 ILE A N 1
ATOM 4541 C CA . ILE A 1 577 ? -1.445 14.785 21.540 1.00 98.31 577 ILE A CA 1
ATOM 4542 C C . ILE A 1 577 ? -2.877 14.516 21.087 1.00 98.31 577 ILE A C 1
ATOM 4544 O O . ILE A 1 577 ? -3.324 15.031 20.065 1.00 98.31 577 ILE A O 1
ATOM 4548 N N . GLY A 1 578 ? -3.607 13.748 21.886 1.00 98.44 578 GLY A N 1
ATOM 4549 C CA . GLY A 1 578 ? -5.035 13.500 21.775 1.00 98.44 578 GLY A CA 1
ATOM 4550 C C . GLY A 1 578 ? -5.782 14.097 22.965 1.00 98.44 578 GLY A C 1
ATOM 4551 O O . GLY A 1 578 ? -5.482 13.794 24.121 1.00 98.44 578 GLY A O 1
ATOM 4552 N N . LEU A 1 579 ? -6.790 14.920 22.695 1.00 98.19 579 LEU A N 1
ATOM 4553 C CA . LEU A 1 579 ? -7.732 15.435 23.684 1.00 98.19 579 LEU A CA 1
ATOM 4554 C C . LEU A 1 579 ? -9.139 14.974 23.329 1.00 98.19 579 LEU A C 1
ATOM 4556 O O . LEU A 1 579 ? -9.587 15.154 22.200 1.00 98.19 579 LEU A O 1
ATOM 4560 N N . ASN A 1 580 ? -9.864 14.448 24.309 1.00 97.94 580 ASN A N 1
ATOM 4561 C CA . ASN A 1 580 ? -11.291 14.162 24.198 1.00 97.94 580 ASN A CA 1
ATOM 4562 C C . ASN A 1 580 ? -12.025 14.844 25.349 1.00 97.94 580 ASN A C 1
ATOM 4564 O O . ASN A 1 580 ? -11.744 14.574 26.516 1.00 97.94 580 ASN A O 1
ATOM 4568 N N . ALA A 1 581 ? -12.958 15.734 25.030 1.00 97.31 581 ALA A N 1
ATOM 4569 C CA . ALA A 1 581 ? -13.648 16.566 26.003 1.00 97.31 581 ALA A CA 1
ATOM 4570 C C . ALA A 1 581 ? -15.172 16.429 25.893 1.00 97.31 581 ALA A C 1
ATOM 4572 O O . ALA A 1 581 ? -15.748 16.648 24.832 1.00 97.31 581 ALA A O 1
ATOM 4573 N N . SER A 1 582 ? -15.854 16.144 27.002 1.00 96.69 582 SER A N 1
ATOM 4574 C CA . SER A 1 582 ? -17.305 16.309 27.132 1.00 96.69 582 SER A CA 1
ATOM 4575 C C . SER A 1 582 ? -17.615 17.796 27.324 1.00 96.69 582 SER A C 1
ATOM 4577 O O . SER A 1 582 ? -17.501 18.328 28.430 1.00 96.69 582 SER A O 1
ATOM 4579 N N . LEU A 1 583 ? -18.011 18.467 26.243 1.00 95.38 583 LEU A N 1
ATOM 4580 C CA . LEU A 1 583 ? -18.280 19.909 26.223 1.00 95.38 583 LEU A CA 1
ATOM 4581 C C . LEU A 1 583 ? -19.657 20.236 26.819 1.00 95.38 583 LEU A C 1
ATOM 4583 O O . LEU A 1 583 ? -19.813 21.203 27.562 1.00 95.38 583 LEU A O 1
ATOM 4587 N N . ALA A 1 584 ? -20.649 19.393 26.531 1.00 93.81 584 ALA A N 1
ATOM 4588 C CA . ALA A 1 584 ? -21.995 19.442 27.096 1.00 93.81 584 ALA A CA 1
ATOM 4589 C C . ALA A 1 584 ? -22.602 18.028 27.123 1.00 93.81 584 ALA A C 1
ATOM 4591 O O . ALA A 1 584 ? -21.980 17.066 26.670 1.00 93.81 584 ALA A O 1
ATOM 4592 N N . GLN A 1 585 ? -23.820 17.872 27.650 1.00 91.38 585 GLN A N 1
ATOM 4593 C CA . GLN A 1 585 ? -24.499 16.574 27.634 1.00 91.38 585 GLN A CA 1
ATOM 4594 C C . GLN A 1 585 ? -24.744 16.116 26.190 1.00 91.38 585 GLN A C 1
ATOM 4596 O O . GLN A 1 585 ? -25.436 16.790 25.428 1.00 91.38 585 GLN A O 1
ATOM 4601 N N . GLY A 1 586 ? -24.177 14.963 25.835 1.00 92.31 586 GLY A N 1
ATOM 4602 C CA . GLY A 1 586 ? -24.249 14.414 24.484 1.00 92.31 586 GLY A CA 1
ATOM 4603 C C . GLY A 1 586 ? -23.316 15.085 23.474 1.00 92.31 586 GLY A C 1
ATOM 4604 O O . GLY A 1 586 ? -23.281 14.625 22.347 1.00 92.31 586 GLY A O 1
ATOM 4605 N N . LEU A 1 587 ? -22.554 16.126 23.839 1.00 96.75 587 LEU A N 1
ATOM 4606 C CA . LEU A 1 587 ? -21.605 16.801 22.944 1.00 96.75 587 LEU A CA 1
ATOM 4607 C C . LEU A 1 587 ? -20.163 16.522 23.375 1.00 96.75 587 LEU A C 1
ATOM 4609 O O . LEU A 1 587 ? -19.745 16.921 24.468 1.00 96.75 587 LEU A O 1
ATOM 4613 N N . THR A 1 588 ? -19.393 15.901 22.489 1.00 97.81 588 THR A N 1
ATOM 4614 C CA . THR A 1 588 ? -17.973 15.600 22.686 1.00 97.81 588 THR A CA 1
ATOM 4615 C C . THR A 1 588 ? -17.123 16.286 21.626 1.00 97.81 588 THR A C 1
ATOM 4617 O O . THR A 1 588 ? -17.430 16.188 20.439 1.00 97.81 588 THR A O 1
ATOM 4620 N N . GLY A 1 589 ? -16.052 16.948 22.053 1.00 98.25 589 GLY A N 1
ATOM 4621 C CA . GLY A 1 589 ? -15.008 17.470 21.180 1.00 98.25 589 GLY A CA 1
ATOM 4622 C C . GLY A 1 589 ? -13.765 16.589 21.217 1.00 98.25 589 GLY A C 1
ATOM 4623 O O . GLY A 1 589 ? -13.391 16.100 22.282 1.00 98.25 589 GLY A O 1
ATOM 4624 N N . THR A 1 590 ? -13.120 16.428 20.069 1.00 98.19 590 THR A N 1
ATOM 4625 C CA . THR A 1 590 ? -11.869 15.684 19.911 1.00 98.19 590 THR A CA 1
ATOM 4626 C C . THR A 1 590 ? -10.846 16.561 19.197 1.00 98.19 590 THR A C 1
ATOM 4628 O O . THR A 1 590 ? -11.169 17.196 18.195 1.00 98.19 590 THR A O 1
ATOM 4631 N N . LEU A 1 591 ? -9.614 16.584 19.693 1.00 98.31 591 LEU A N 1
ATOM 4632 C CA . LEU A 1 591 ? -8.448 17.153 19.017 1.00 98.31 591 LEU A CA 1
ATOM 4633 C C . LEU A 1 591 ? -7.381 16.067 18.950 1.00 98.31 591 LEU A C 1
ATOM 4635 O O . LEU A 1 591 ? -7.055 15.482 19.977 1.00 98.31 591 LEU A O 1
ATOM 4639 N N . ASN A 1 592 ? -6.810 15.853 17.774 1.00 98.25 592 ASN A N 1
ATOM 4640 C CA . ASN A 1 592 ? -5.588 15.084 17.593 1.00 98.25 592 ASN A CA 1
ATOM 4641 C C . ASN A 1 592 ? -4.567 15.974 16.889 1.00 98.25 592 ASN A C 1
ATOM 4643 O O . ASN A 1 592 ? -4.897 16.613 15.890 1.00 98.25 592 ASN A O 1
ATOM 4647 N N . TYR A 1 593 ? -3.348 16.015 17.402 1.00 98.50 593 TYR A N 1
ATOM 4648 C CA . TYR A 1 593 ? -2.221 16.708 16.795 1.00 98.50 593 TYR A CA 1
ATOM 4649 C C . TYR A 1 593 ? -1.026 15.762 16.756 1.00 98.50 593 TYR A C 1
ATOM 4651 O O . TYR A 1 593 ? -0.695 15.169 17.782 1.00 98.50 593 TYR A O 1
ATOM 4659 N N . SER A 1 594 ? -0.375 15.668 15.601 1.00 98.50 594 SER A N 1
ATOM 4660 C CA . SER A 1 594 ? 0.856 14.902 15.413 1.00 98.50 594 SER A CA 1
ATOM 4661 C C . SER A 1 594 ? 1.934 15.801 14.824 1.00 98.50 594 SER A C 1
ATOM 4663 O O . SER A 1 594 ? 1.682 16.500 13.839 1.00 98.50 594 SER A O 1
ATOM 4665 N N . TYR A 1 595 ? 3.129 15.738 15.402 1.00 98.50 595 TYR A N 1
ATOM 4666 C CA . TYR A 1 595 ? 4.356 16.305 14.851 1.00 98.50 595 TYR A CA 1
ATOM 4667 C C . TYR A 1 595 ? 5.355 15.187 14.561 1.00 98.50 595 TYR A C 1
ATOM 4669 O O . TYR A 1 595 ? 5.615 14.352 15.432 1.00 98.50 595 TYR A O 1
ATOM 4677 N N . PHE A 1 596 ? 5.933 15.207 13.366 1.00 97.88 596 PHE A N 1
ATOM 4678 C CA . PHE A 1 596 ? 6.994 14.309 12.936 1.00 97.88 596 PHE A CA 1
ATOM 4679 C C . PHE A 1 596 ? 8.175 15.123 12.404 1.00 97.88 596 PHE A C 1
ATOM 4681 O O . PHE A 1 596 ? 8.012 15.960 11.519 1.00 97.88 596 PHE A O 1
ATOM 4688 N N . GLY A 1 597 ? 9.368 14.844 12.917 1.00 95.88 597 GLY A N 1
ATOM 4689 C CA . GLY A 1 597 ? 10.633 15.380 12.435 1.00 95.88 597 GLY A CA 1
ATOM 4690 C C . GLY A 1 597 ? 11.659 14.273 12.222 1.00 95.88 597 GLY A C 1
ATOM 4691 O O . GLY A 1 597 ? 11.564 13.182 12.793 1.00 95.88 597 GLY A O 1
ATOM 4692 N N . TYR A 1 598 ? 12.658 14.569 11.401 1.00 93.50 598 TYR A N 1
ATOM 4693 C CA . TYR A 1 598 ? 13.798 13.696 11.164 1.00 93.50 598 TYR A CA 1
ATOM 4694 C C . TYR A 1 598 ? 15.078 14.516 11.000 1.00 93.50 598 TYR A C 1
ATOM 4696 O O . TYR A 1 598 ? 15.026 15.733 10.831 1.00 93.50 598 TYR A O 1
ATOM 4704 N N . ASP A 1 599 ? 16.213 13.841 11.116 1.00 91.31 599 ASP A N 1
ATOM 4705 C CA . ASP A 1 599 ? 17.551 14.405 10.982 1.00 91.31 599 ASP A CA 1
ATOM 4706 C C . ASP A 1 599 ? 18.447 13.374 10.282 1.00 91.31 599 ASP A C 1
ATOM 4708 O O . ASP A 1 599 ? 18.649 12.268 10.802 1.00 91.31 599 ASP A O 1
ATOM 4712 N N . LEU A 1 600 ? 18.914 13.730 9.083 1.00 87.44 600 LEU A N 1
ATOM 4713 C CA . LEU A 1 600 ? 19.829 12.951 8.251 1.00 87.44 600 LEU A CA 1
ATOM 4714 C C . LEU A 1 600 ? 21.159 13.706 8.188 1.00 87.44 600 LEU A C 1
ATOM 4716 O O . LEU A 1 600 ? 21.190 14.863 7.780 1.00 87.44 600 LEU A O 1
ATOM 4720 N N . ASP A 1 601 ? 22.253 13.059 8.587 1.00 87.12 601 ASP A N 1
ATOM 4721 C CA . ASP A 1 601 ? 23.581 13.673 8.515 1.00 87.12 601 ASP A CA 1
ATOM 4722 C C . ASP A 1 601 ? 24.066 13.697 7.060 1.00 87.12 601 ASP A C 1
ATOM 4724 O O . ASP A 1 601 ? 24.598 12.707 6.555 1.00 87.12 601 ASP A O 1
ATOM 4728 N N . GLU A 1 602 ? 23.875 14.830 6.386 1.00 86.25 602 GLU A N 1
ATOM 4729 C CA . GLU A 1 602 ? 24.281 15.027 4.988 1.00 86.25 602 GLU A CA 1
ATOM 4730 C C . GLU A 1 602 ? 25.807 14.998 4.782 1.00 86.25 602 GLU A C 1
ATOM 4732 O O . GLU A 1 602 ? 26.289 14.917 3.652 1.00 86.25 602 GLU A O 1
ATOM 4737 N N . SER A 1 603 ? 26.591 15.057 5.864 1.00 85.56 603 SER A N 1
ATOM 4738 C CA . SER A 1 603 ? 28.052 14.987 5.801 1.00 85.56 603 SER A CA 1
ATOM 4739 C C . SER A 1 603 ? 28.606 13.567 5.926 1.00 85.56 603 SER A C 1
ATOM 4741 O O . SER A 1 603 ? 29.780 13.350 5.613 1.00 85.56 603 SER A O 1
ATOM 4743 N N . ASP A 1 604 ? 27.791 12.597 6.359 1.00 85.69 604 ASP A N 1
ATOM 4744 C CA . ASP A 1 604 ? 28.206 11.199 6.472 1.00 85.69 604 ASP A CA 1
ATOM 4745 C C . ASP A 1 604 ? 27.994 10.473 5.131 1.00 85.69 604 ASP A C 1
ATOM 4747 O O . ASP A 1 604 ? 26.853 10.177 4.771 1.00 85.69 604 ASP A O 1
ATOM 4751 N N . PRO A 1 605 ? 29.060 10.092 4.401 1.00 82.81 605 PRO A N 1
ATOM 4752 C CA . PRO A 1 605 ? 28.935 9.378 3.130 1.00 82.81 605 PRO A CA 1
ATOM 4753 C C . PRO A 1 605 ? 28.274 7.998 3.266 1.00 82.81 605 PRO A C 1
ATOM 4755 O O . PRO A 1 605 ? 27.943 7.379 2.262 1.00 82.81 605 PRO A O 1
ATOM 4758 N N . LYS A 1 606 ? 28.052 7.477 4.479 1.00 84.75 606 LYS A N 1
ATOM 4759 C CA . LYS A 1 606 ? 27.226 6.274 4.674 1.00 84.75 606 LYS A CA 1
ATOM 4760 C C . LYS A 1 606 ? 25.745 6.512 4.393 1.00 84.75 606 LYS A C 1
ATOM 4762 O O . LYS A 1 606 ? 25.027 5.538 4.173 1.00 84.75 606 LYS A O 1
ATOM 4767 N N . ASN A 1 607 ? 25.296 7.765 4.443 1.00 84.38 607 ASN A N 1
ATOM 4768 C CA . ASN A 1 607 ? 23.931 8.171 4.123 1.00 84.38 607 ASN A CA 1
ATOM 4769 C C . ASN A 1 607 ? 23.717 8.395 2.618 1.00 84.38 607 ASN A C 1
ATOM 4771 O O . ASN A 1 607 ? 22.582 8.617 2.213 1.00 84.38 607 ASN A O 1
ATOM 4775 N N . ASP A 1 608 ? 24.772 8.296 1.804 1.00 79.06 608 ASP A N 1
ATOM 4776 C CA . ASP A 1 608 ? 24.705 8.332 0.342 1.00 79.06 608 ASP A CA 1
ATOM 4777 C C . ASP A 1 608 ? 24.286 6.942 -0.163 1.00 79.06 608 ASP A C 1
ATOM 4779 O O . ASP A 1 608 ? 25.106 6.052 -0.428 1.00 79.06 608 ASP A O 1
ATOM 4783 N N . GLY A 1 609 ? 22.973 6.717 -0.183 1.00 74.06 609 GLY A N 1
ATOM 4784 C CA . GLY A 1 609 ? 22.373 5.440 -0.540 1.00 74.06 609 GLY A CA 1
ATOM 4785 C C . GLY A 1 609 ? 22.573 5.124 -2.015 1.00 74.06 609 GLY A C 1
ATOM 4786 O O . GLY A 1 609 ? 22.850 3.971 -2.355 1.00 74.06 609 GLY A O 1
ATOM 4787 N N . ASN A 1 610 ? 22.475 6.133 -2.885 1.00 69.50 610 ASN A N 1
ATOM 4788 C CA . ASN A 1 610 ? 22.617 5.968 -4.334 1.00 69.50 610 ASN A CA 1
ATOM 4789 C C . ASN A 1 610 ? 24.089 5.944 -4.815 1.00 69.50 610 ASN A C 1
ATOM 4791 O O . ASN A 1 610 ? 24.347 5.551 -5.957 1.00 69.50 610 ASN A O 1
ATOM 4795 N N . ARG A 1 611 ? 25.038 6.280 -3.928 1.00 69.88 611 ARG A N 1
ATOM 4796 C CA . ARG A 1 611 ? 26.494 6.296 -4.138 1.00 69.88 611 ARG A CA 1
ATOM 4797 C C . ARG A 1 611 ? 26.951 7.27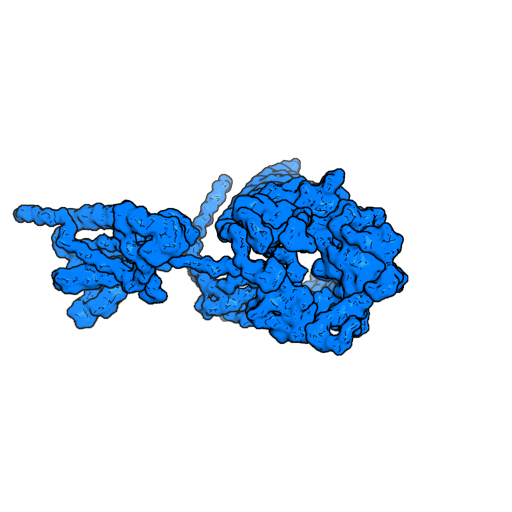2 -5.225 1.00 69.88 611 ARG A C 1
ATOM 4799 O O . ARG A 1 611 ? 27.930 6.977 -5.929 1.00 69.88 611 ARG A O 1
ATOM 4806 N N . ASP A 1 612 ? 26.256 8.399 -5.368 1.00 67.56 612 ASP A N 1
ATOM 4807 C CA . ASP A 1 612 ? 26.567 9.469 -6.325 1.00 67.56 612 ASP A CA 1
ATOM 4808 C C . ASP A 1 612 ? 27.533 10.538 -5.771 1.00 67.56 612 ASP A C 1
ATOM 4810 O O . ASP A 1 612 ? 28.000 11.410 -6.513 1.00 67.56 612 ASP A O 1
ATOM 4814 N N . GLY A 1 613 ? 27.885 10.438 -4.487 1.00 73.38 613 GLY A N 1
ATOM 4815 C CA . GLY A 1 613 ? 28.766 11.351 -3.770 1.00 73.38 613 GLY A CA 1
ATOM 4816 C C . GLY A 1 613 ? 28.050 12.506 -3.066 1.00 73.38 613 GLY A C 1
ATOM 4817 O O . GLY A 1 613 ? 28.740 13.394 -2.552 1.00 73.38 613 GLY A O 1
ATOM 4818 N N . LYS A 1 614 ? 26.711 12.543 -3.040 1.00 76.94 614 LYS A N 1
ATOM 4819 C CA . LYS A 1 614 ? 25.911 13.595 -2.396 1.00 76.94 614 LYS A CA 1
ATOM 4820 C C . LYS A 1 614 ? 24.764 13.009 -1.579 1.00 76.94 614 LYS 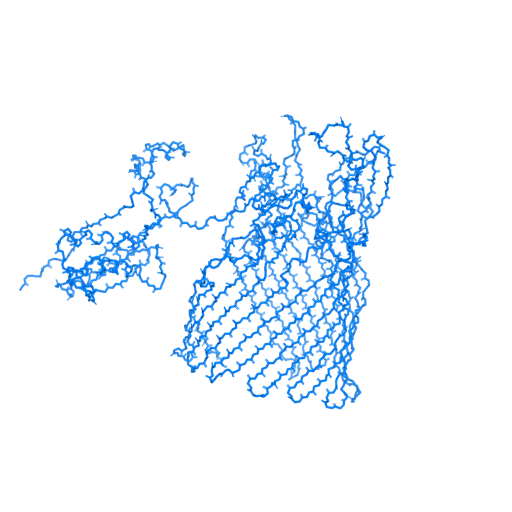A C 1
ATOM 4822 O O . LYS A 1 614 ? 23.797 12.512 -2.133 1.00 76.94 614 LYS A O 1
ATOM 4827 N N . VAL A 1 615 ? 24.780 13.241 -0.270 1.00 82.56 615 VAL A N 1
ATOM 4828 C CA . VAL A 1 615 ? 23.642 12.908 0.596 1.00 82.56 615 VAL A CA 1
ATOM 4829 C C . VAL A 1 615 ? 22.563 13.983 0.481 1.00 82.56 615 VAL A C 1
ATOM 4831 O O . VAL A 1 615 ? 22.835 15.160 0.718 1.00 82.56 615 VAL A O 1
ATOM 4834 N N . ASN A 1 616 ? 21.344 13.598 0.117 1.00 79.81 616 ASN A N 1
ATOM 4835 C CA . ASN A 1 616 ? 20.193 14.498 0.043 1.00 79.81 616 ASN A CA 1
ATOM 4836 C C . ASN A 1 616 ? 18.858 13.749 0.244 1.00 79.81 616 ASN A C 1
ATOM 4838 O O . ASN A 1 616 ? 18.816 12.566 0.572 1.00 79.81 616 ASN A O 1
ATOM 4842 N N . GLU A 1 617 ? 17.733 14.443 0.051 1.00 74.44 617 GLU A N 1
ATOM 4843 C CA . GLU A 1 617 ? 16.384 13.885 0.242 1.00 74.44 617 GLU A CA 1
ATOM 4844 C C . GLU A 1 617 ? 16.078 12.660 -0.647 1.00 74.44 617 GLU A C 1
ATOM 4846 O O . GLU A 1 617 ? 15.255 11.825 -0.271 1.00 74.44 617 GLU A O 1
ATOM 4851 N N . ASN A 1 618 ? 16.759 12.496 -1.789 1.00 72.88 618 ASN A N 1
ATOM 4852 C CA . ASN A 1 618 ? 16.593 11.310 -2.634 1.00 72.88 618 ASN A CA 1
ATOM 4853 C C . ASN A 1 618 ? 17.129 10.031 -1.991 1.00 72.88 618 ASN A C 1
ATOM 4855 O O . ASN A 1 618 ? 16.631 8.951 -2.321 1.00 72.88 618 ASN A O 1
ATOM 4859 N N . ASP A 1 619 ? 18.137 10.137 -1.123 1.00 76.75 619 ASP A N 1
ATOM 4860 C CA . ASP A 1 619 ? 18.712 8.973 -0.455 1.00 76.75 619 ASP A CA 1
ATOM 4861 C C . ASP A 1 619 ? 17.707 8.381 0.522 1.00 76.75 619 ASP A C 1
ATOM 4863 O O . ASP A 1 619 ? 17.477 7.172 0.520 1.00 76.75 619 ASP A O 1
ATOM 4867 N N . LEU A 1 620 ? 17.033 9.240 1.292 1.00 80.31 620 LEU A N 1
ATOM 4868 C CA . LEU A 1 620 ? 16.045 8.830 2.281 1.00 80.31 620 LEU A CA 1
ATOM 4869 C C . LEU A 1 620 ? 14.747 9.651 2.179 1.00 80.31 620 LEU A C 1
ATOM 4871 O O . LEU A 1 620 ? 14.520 10.570 2.973 1.00 80.31 620 LEU A O 1
ATOM 4875 N N . PRO A 1 621 ? 13.845 9.286 1.252 1.00 81.00 621 PRO A N 1
ATOM 4876 C CA . PRO A 1 621 ? 12.562 9.954 1.131 1.00 81.00 621 PRO A CA 1
ATOM 4877 C C . PRO A 1 621 ? 11.627 9.510 2.261 1.00 81.00 621 PRO A C 1
ATOM 4879 O O . PRO A 1 621 ? 11.074 8.408 2.259 1.00 81.00 621 PRO A O 1
ATOM 4882 N N . ILE A 1 622 ? 11.435 10.387 3.244 1.00 84.06 622 ILE A N 1
ATOM 4883 C CA . ILE A 1 622 ? 10.599 10.126 4.425 1.00 84.06 622 ILE A CA 1
ATOM 4884 C C . ILE A 1 622 ? 9.106 10.030 4.065 1.00 84.06 622 ILE A C 1
ATOM 4886 O O . ILE A 1 622 ? 8.359 9.309 4.729 1.00 84.06 622 ILE A O 1
ATOM 4890 N N . ASN A 1 623 ? 8.665 10.713 2.999 1.00 90.56 623 ASN A N 1
ATOM 4891 C CA . ASN A 1 623 ? 7.316 10.593 2.433 1.00 90.56 623 ASN A CA 1
ATOM 4892 C C . ASN A 1 623 ? 6.174 10.850 3.439 1.00 90.56 623 ASN A C 1
ATOM 4894 O O . ASN A 1 623 ? 5.120 10.213 3.363 1.00 90.56 623 ASN A O 1
ATOM 4898 N N . THR A 1 624 ? 6.371 11.763 4.396 1.00 92.19 624 THR A N 1
ATOM 4899 C CA . THR A 1 624 ? 5.397 12.038 5.462 1.00 92.19 624 THR A CA 1
ATOM 4900 C C . THR A 1 624 ? 5.225 13.541 5.703 1.00 92.19 624 THR A C 1
ATOM 4902 O O . THR A 1 624 ? 6.200 14.288 5.610 1.00 92.19 624 THR A O 1
ATOM 4905 N N . PRO A 1 625 ? 4.015 14.006 6.058 1.00 95.25 625 PRO A N 1
ATOM 4906 C CA . PRO A 1 625 ? 3.801 15.376 6.511 1.00 95.25 625 PRO A CA 1
ATOM 4907 C C . PRO A 1 625 ? 4.429 15.622 7.888 1.00 95.25 625 PRO A C 1
ATOM 4909 O O . PRO A 1 625 ? 4.332 14.777 8.784 1.00 95.25 625 PRO A O 1
ATOM 4912 N N . THR A 1 626 ? 4.990 16.818 8.081 1.00 96.75 626 THR A N 1
ATOM 4913 C CA . THR A 1 626 ? 5.540 17.270 9.369 1.00 96.75 626 THR A CA 1
ATOM 4914 C C . THR A 1 626 ? 4.443 17.442 10.413 1.00 96.75 626 THR A C 1
ATOM 4916 O O . THR A 1 626 ? 4.581 16.955 11.537 1.00 96.75 626 THR A O 1
ATOM 4919 N N . HIS A 1 627 ? 3.333 18.091 10.052 1.00 97.88 627 HIS A N 1
ATOM 4920 C CA . HIS A 1 627 ? 2.213 18.321 10.954 1.00 97.88 627 HIS A CA 1
ATOM 4921 C C . HIS A 1 627 ? 0.903 17.708 10.430 1.00 97.88 627 HIS A C 1
ATOM 4923 O O . HIS A 1 627 ? 0.566 17.762 9.243 1.00 97.88 627 HIS A O 1
ATOM 4929 N N . LYS A 1 628 ? 0.118 17.132 11.348 1.00 98.25 628 LYS A N 1
ATOM 4930 C CA . LYS A 1 628 ? -1.255 16.666 11.091 1.00 98.25 628 LYS A CA 1
ATOM 4931 C C . LYS A 1 628 ? -2.178 17.085 12.224 1.00 98.25 628 LYS A C 1
ATOM 4933 O O . LYS A 1 628 ? -1.824 16.947 13.394 1.00 98.25 628 LYS A O 1
ATOM 4938 N N . ILE A 1 629 ? -3.379 17.546 11.876 1.00 98.50 629 ILE A N 1
ATOM 4939 C CA . ILE A 1 629 ? -4.414 17.945 12.838 1.00 98.50 629 ILE A CA 1
ATOM 4940 C C . ILE A 1 629 ? -5.738 17.270 12.488 1.00 98.50 629 ILE A C 1
ATOM 4942 O O . ILE A 1 629 ? -6.179 17.303 11.342 1.00 98.50 629 ILE A O 1
ATOM 4946 N N . GLY A 1 630 ? -6.397 16.702 13.494 1.00 98.31 630 GLY A N 1
ATOM 4947 C CA . GLY A 1 630 ? -7.782 16.243 13.428 1.00 98.31 630 GLY A CA 1
ATOM 4948 C C . GLY A 1 630 ? -8.634 16.952 14.476 1.00 98.31 630 GLY A C 1
ATOM 4949 O O . GLY A 1 630 ? -8.270 16.989 15.650 1.00 98.31 630 GLY A O 1
ATOM 4950 N N . LEU A 1 631 ? -9.776 17.493 14.065 1.00 98.19 631 LEU A N 1
ATOM 4951 C CA . LEU A 1 631 ? -10.737 18.192 14.916 1.00 98.19 631 LEU A CA 1
ATOM 4952 C C . LEU A 1 631 ? -12.109 17.550 14.750 1.00 98.19 631 LEU A C 1
ATOM 4954 O O . LEU A 1 631 ? -12.666 17.562 13.659 1.00 98.19 631 LEU A O 1
ATOM 4958 N N . GLY A 1 632 ? -12.668 17.007 15.824 1.00 98.06 632 GLY A N 1
ATOM 4959 C CA . GLY A 1 632 ? -13.975 16.359 15.823 1.00 98.06 632 GLY A CA 1
ATOM 4960 C C . GLY A 1 632 ? -14.958 17.046 16.760 1.00 98.06 632 GLY A C 1
ATOM 4961 O O . GLY A 1 632 ? -14.614 17.388 17.890 1.00 98.06 632 GLY A O 1
ATOM 4962 N N . LEU A 1 633 ? -16.202 17.192 16.321 1.00 98.31 633 LEU A N 1
ATOM 4963 C CA . LEU A 1 633 ? -17.348 17.514 17.164 1.00 98.31 633 LEU A CA 1
ATOM 4964 C C . LEU A 1 633 ? -18.425 16.466 16.917 1.00 98.31 633 LEU A C 1
ATOM 4966 O O . LEU A 1 633 ? -18.941 16.353 15.810 1.00 98.31 633 LEU A O 1
ATOM 4970 N N . ASN A 1 634 ? -18.774 15.715 17.955 1.00 97.88 634 ASN A N 1
ATOM 4971 C CA . ASN A 1 634 ? -19.808 14.692 17.886 1.00 97.88 634 ASN A CA 1
ATOM 4972 C C . ASN A 1 634 ? -20.919 15.026 18.872 1.00 97.88 634 ASN A C 1
ATOM 4974 O O . ASN A 1 634 ? -20.671 15.212 20.064 1.00 97.88 634 ASN A O 1
ATOM 4978 N N . TYR A 1 635 ? -22.144 15.085 18.371 1.00 97.75 635 TYR A N 1
ATOM 4979 C CA . TYR A 1 635 ? -23.348 15.211 19.167 1.00 97.75 635 TYR A CA 1
ATOM 4980 C C . TYR A 1 635 ? -24.146 13.916 19.085 1.00 97.75 635 TYR A C 1
ATOM 4982 O O . TYR A 1 635 ? -24.466 13.458 17.995 1.00 97.75 635 TYR A O 1
ATOM 4990 N N . ASN A 1 636 ? -24.499 13.331 20.222 1.00 95.75 636 ASN A N 1
ATOM 4991 C CA . ASN A 1 636 ? -25.365 12.168 20.297 1.00 95.75 636 ASN A CA 1
ATOM 4992 C C . ASN A 1 636 ? -26.370 12.351 21.434 1.00 95.75 636 ASN A C 1
ATOM 4994 O O . ASN A 1 636 ? -26.000 12.518 22.602 1.00 95.75 636 ASN A O 1
ATOM 4998 N N . LYS A 1 637 ? -27.657 12.330 21.087 1.00 93.56 637 LYS A N 1
ATOM 4999 C CA . LYS A 1 637 ? -28.748 12.392 22.055 1.00 93.56 637 LYS A CA 1
ATOM 5000 C C . LYS A 1 637 ? -29.933 11.569 21.570 1.00 93.56 637 LYS A C 1
ATOM 5002 O O . LYS A 1 637 ? -30.508 11.832 20.514 1.00 93.56 637 LYS A O 1
ATOM 5007 N N . ASN A 1 638 ? -30.371 10.639 22.417 1.00 89.88 638 ASN A N 1
ATOM 5008 C CA . ASN A 1 638 ? -31.480 9.727 22.143 1.00 89.88 638 ASN A CA 1
ATOM 5009 C C . ASN A 1 638 ? -31.240 8.936 20.845 1.00 89.88 638 ASN A C 1
ATOM 5011 O O . ASN A 1 638 ? -30.330 8.119 20.778 1.00 89.88 638 ASN A O 1
ATOM 5015 N N . ASN A 1 639 ? -32.055 9.198 19.825 1.00 93.38 639 ASN A N 1
ATOM 5016 C CA . ASN A 1 639 ? -32.034 8.512 18.540 1.00 93.38 639 ASN A CA 1
ATOM 5017 C C . ASN A 1 639 ? -31.250 9.279 17.470 1.00 93.38 639 ASN A C 1
ATOM 5019 O O . ASN A 1 639 ? -31.179 8.804 16.345 1.00 93.38 639 ASN A O 1
ATOM 5023 N N . PHE A 1 640 ? -30.722 10.464 17.779 1.00 95.44 640 PHE A N 1
ATOM 5024 C CA . PHE A 1 640 ? -30.095 11.354 16.807 1.00 95.44 640 PHE A CA 1
ATOM 5025 C C . PHE A 1 640 ? -28.606 11.518 17.093 1.00 95.44 640 PHE A C 1
ATOM 5027 O O . PHE A 1 640 ? -28.210 11.748 18.241 1.00 95.44 640 PHE A O 1
ATOM 5034 N N . PHE A 1 641 ? -27.799 11.445 16.039 1.00 96.88 641 PHE A N 1
ATOM 5035 C CA . PHE A 1 641 ? -26.373 11.722 16.106 1.00 96.88 641 PHE A CA 1
ATOM 5036 C C . PHE A 1 641 ? -25.920 12.601 14.941 1.00 96.88 641 PHE A C 1
ATOM 5038 O O . PHE A 1 641 ? -26.437 12.497 13.831 1.00 96.88 641 PHE A O 1
ATOM 5045 N N . VAL A 1 642 ? -24.951 13.471 15.215 1.00 97.88 642 VAL A N 1
ATOM 5046 C CA . VAL A 1 642 ? -24.303 14.369 14.253 1.00 97.88 642 VAL A CA 1
ATOM 5047 C C . VAL A 1 642 ? -22.811 14.360 14.522 1.00 97.88 642 VAL A C 1
ATOM 5049 O O . VAL A 1 642 ? -22.389 14.387 15.678 1.00 97.88 642 VAL A O 1
ATOM 5052 N N . SER A 1 643 ? -22.022 14.372 13.462 1.00 97.88 643 SER A N 1
ATOM 5053 C CA . SER A 1 643 ? -20.573 14.482 13.510 1.00 97.88 643 SER A CA 1
ATOM 5054 C C . SER A 1 643 ? -20.096 15.546 12.532 1.00 97.88 643 SER A C 1
ATOM 5056 O O . SER A 1 643 ? -20.544 15.592 11.388 1.00 97.88 643 SER A O 1
ATOM 5058 N N . ALA A 1 644 ? -19.156 16.373 12.969 1.00 98.25 644 ALA A N 1
ATOM 5059 C CA . ALA A 1 644 ? -18.344 17.215 12.106 1.00 98.25 644 ALA A CA 1
ATOM 5060 C C . ALA A 1 644 ? -16.876 16.879 12.365 1.00 98.25 644 ALA A C 1
ATOM 5062 O O . ALA A 1 644 ? -16.442 16.889 13.520 1.00 98.25 644 ALA A O 1
ATOM 5063 N N . PHE A 1 645 ? -16.124 16.571 11.314 1.00 98.25 645 PHE A N 1
ATOM 5064 C CA . PHE A 1 645 ? -14.716 16.212 11.416 1.00 98.25 645 PHE A CA 1
ATOM 5065 C C . PHE A 1 645 ? -13.886 16.999 10.406 1.00 98.25 645 PHE A C 1
ATOM 5067 O O . PHE A 1 645 ? -14.076 16.873 9.202 1.00 98.25 645 PHE A O 1
ATOM 5074 N N . GLY A 1 646 ? -12.985 17.838 10.904 1.00 98.00 646 GLY A N 1
ATOM 5075 C CA . GLY A 1 646 ? -12.000 18.553 10.107 1.00 98.00 646 GLY A CA 1
ATOM 5076 C C . GLY A 1 646 ? -10.645 17.864 10.189 1.00 98.00 646 GLY A C 1
ATOM 5077 O O . GLY A 1 646 ? -10.195 17.521 11.285 1.00 98.00 646 GLY A O 1
ATOM 5078 N N . ARG A 1 647 ? -9.967 17.705 9.056 1.00 97.00 647 ARG A N 1
ATOM 5079 C CA . ARG A 1 647 ? -8.608 17.164 8.991 1.00 97.00 647 ARG A CA 1
ATOM 5080 C C . ARG A 1 647 ? -7.725 18.094 8.179 1.00 97.00 647 ARG A C 1
ATOM 5082 O O . ARG A 1 647 ? -8.059 18.450 7.055 1.00 97.00 647 ARG A O 1
ATOM 5089 N N . TRP A 1 648 ? -6.596 18.470 8.763 1.00 97.81 648 TRP A N 1
ATOM 5090 C CA . TRP A 1 648 ? -5.536 19.213 8.098 1.00 97.81 648 TRP A CA 1
ATOM 5091 C C . TRP A 1 648 ? -4.276 18.358 8.024 1.00 97.81 648 TRP A C 1
ATOM 5093 O O . TRP A 1 648 ? -3.892 17.710 9.005 1.00 97.81 648 TRP A O 1
ATOM 5103 N N . VAL A 1 649 ? -3.657 18.356 6.851 1.00 97.31 649 VAL A N 1
ATOM 5104 C CA . VAL A 1 649 ? -2.419 17.636 6.565 1.00 97.31 649 VAL A CA 1
ATOM 5105 C C . VAL A 1 649 ? -1.480 18.610 5.882 1.00 97.31 649 VAL A C 1
ATOM 5107 O O . VAL A 1 649 ? -1.853 19.212 4.871 1.00 97.31 649 VAL A O 1
ATOM 5110 N N . ASP A 1 650 ? -0.276 18.754 6.427 1.00 97.12 650 ASP A N 1
ATOM 5111 C CA . ASP A 1 650 ? 0.770 19.538 5.783 1.00 97.12 650 ASP A CA 1
ATOM 5112 C C . ASP A 1 650 ? 1.071 19.058 4.372 1.00 97.12 650 ASP A C 1
ATOM 5114 O O . ASP A 1 650 ? 0.841 17.904 4.013 1.00 97.12 650 ASP A O 1
ATOM 5118 N N . GLN A 1 651 ? 1.612 19.963 3.569 1.00 96.06 651 GLN A N 1
ATOM 5119 C CA . GLN A 1 651 ? 2.178 19.604 2.282 1.00 96.06 651 GLN A CA 1
ATOM 5120 C C . GLN A 1 651 ? 3.522 18.895 2.483 1.00 96.06 651 GLN A C 1
ATOM 5122 O O . GLN A 1 651 ? 4.320 19.320 3.318 1.00 96.06 651 GLN A O 1
ATOM 5127 N N . TYR A 1 652 ? 3.786 17.846 1.709 1.00 95.00 652 TYR A N 1
ATOM 5128 C CA . TYR A 1 652 ? 5.050 17.112 1.755 1.00 95.00 652 TYR A CA 1
ATOM 5129 C C . TYR A 1 652 ? 5.416 16.527 0.392 1.00 95.00 652 TYR A C 1
ATOM 5131 O O . TYR A 1 652 ? 4.550 16.237 -0.440 1.00 95.00 652 TYR A O 1
ATOM 5139 N N . ASP A 1 653 ? 6.718 16.362 0.184 1.00 93.50 653 ASP A N 1
ATOM 5140 C CA . ASP A 1 653 ? 7.278 15.761 -1.017 1.00 93.50 653 ASP A CA 1
ATOM 5141 C C . ASP A 1 653 ? 7.255 14.223 -0.889 1.00 93.50 653 ASP A C 1
ATOM 5143 O O . ASP A 1 653 ? 7.360 13.662 0.207 1.00 93.50 653 ASP A O 1
ATOM 5147 N N . PHE A 1 654 ? 7.043 13.532 -2.010 1.00 92.12 654 PHE A N 1
ATOM 5148 C CA . PHE A 1 654 ? 6.949 12.078 -2.076 1.00 92.12 654 PHE A CA 1
ATOM 5149 C C . PHE A 1 654 ? 7.793 11.502 -3.216 1.00 92.12 654 PHE A C 1
ATOM 5151 O O . PHE A 1 654 ? 7.581 11.833 -4.388 1.00 92.12 654 PHE A O 1
ATOM 5158 N N . PHE A 1 655 ? 8.662 10.549 -2.879 1.00 88.06 655 PHE A N 1
ATOM 5159 C CA . PHE A 1 655 ? 9.495 9.786 -3.805 1.00 88.06 655 PHE A CA 1
ATOM 5160 C C . PHE A 1 655 ? 9.475 8.297 -3.440 1.00 88.06 655 PHE A C 1
ATOM 5162 O O . PHE A 1 655 ? 9.814 7.904 -2.322 1.00 88.06 655 PHE A O 1
ATOM 5169 N N . SER A 1 656 ? 9.087 7.431 -4.379 1.00 84.88 656 SER A N 1
ATOM 5170 C CA . SER A 1 656 ? 9.134 5.978 -4.167 1.00 84.88 656 SER A CA 1
ATOM 5171 C C . SER A 1 656 ? 9.216 5.209 -5.483 1.00 84.88 656 SER A C 1
ATOM 5173 O O . SER A 1 656 ? 8.236 5.112 -6.233 1.00 84.88 656 SER A O 1
ATOM 5175 N N . GLY A 1 657 ? 10.389 4.623 -5.740 1.00 81.44 657 GLY A N 1
ATOM 5176 C CA . GLY A 1 657 ? 10.688 3.902 -6.975 1.00 81.44 657 GLY A CA 1
ATOM 5177 C C . GLY A 1 657 ? 10.543 4.807 -8.196 1.00 81.44 657 GLY A C 1
ATOM 5178 O O . GLY A 1 657 ? 11.336 5.719 -8.380 1.00 81.44 657 GLY A O 1
ATOM 5179 N N . ILE A 1 658 ? 9.540 4.571 -9.041 1.00 81.31 658 ILE A N 1
ATOM 5180 C CA . ILE A 1 658 ? 9.281 5.449 -10.194 1.00 81.31 658 ILE A CA 1
ATOM 5181 C C . ILE A 1 658 ? 8.401 6.655 -9.855 1.00 81.31 658 ILE A C 1
ATOM 5183 O O . ILE A 1 658 ? 8.295 7.576 -10.662 1.00 81.31 658 ILE A O 1
ATOM 5187 N N . ASN A 1 659 ? 7.715 6.637 -8.712 1.00 87.62 659 ASN A N 1
ATOM 5188 C CA . ASN A 1 659 ? 6.688 7.620 -8.396 1.00 87.62 659 ASN A CA 1
ATOM 5189 C C . ASN A 1 659 ? 7.294 8.896 -7.809 1.00 87.62 659 ASN A C 1
ATOM 5191 O O . ASN A 1 659 ? 8.104 8.822 -6.884 1.00 87.62 659 ASN A O 1
ATOM 5195 N N . VAL A 1 660 ? 6.819 10.046 -8.294 1.00 90.12 660 VAL A N 1
ATOM 5196 C CA . VAL A 1 660 ? 7.213 11.379 -7.821 1.00 90.12 660 VAL A CA 1
ATOM 5197 C C . VAL A 1 660 ? 5.971 12.247 -7.633 1.00 90.12 660 VAL A C 1
ATOM 5199 O O . VAL A 1 660 ? 5.136 12.349 -8.536 1.00 90.12 660 VAL A O 1
ATOM 5202 N N . ALA A 1 661 ? 5.864 12.881 -6.471 1.00 92.94 661 ALA A N 1
ATOM 5203 C CA . ALA A 1 661 ? 4.935 13.970 -6.190 1.00 92.94 661 ALA A CA 1
ATOM 5204 C C . ALA A 1 661 ? 5.631 14.955 -5.251 1.00 92.94 661 ALA A C 1
ATOM 5206 O O . ALA A 1 661 ? 5.626 14.769 -4.039 1.00 92.94 661 ALA A O 1
ATOM 5207 N N . ALA A 1 662 ? 6.282 15.964 -5.820 1.00 93.81 662 ALA A N 1
ATOM 5208 C CA . ALA A 1 662 ? 7.155 16.868 -5.081 1.00 93.81 662 ALA A CA 1
ATOM 5209 C C . ALA A 1 662 ? 7.110 18.288 -5.647 1.00 93.81 662 ALA A C 1
ATOM 5211 O O . ALA A 1 662 ? 6.809 18.491 -6.828 1.00 93.81 662 ALA A O 1
ATOM 5212 N N . LYS A 1 663 ? 7.429 19.275 -4.812 1.00 94.88 663 LYS A N 1
ATOM 5213 C CA . LYS A 1 663 ? 7.626 20.668 -5.224 1.00 94.88 663 LYS A CA 1
ATOM 5214 C C . LYS A 1 663 ? 8.821 20.800 -6.170 1.00 94.88 663 LYS A C 1
ATOM 5216 O O . LYS A 1 663 ? 9.706 19.947 -6.212 1.00 94.88 663 LYS A O 1
ATOM 5221 N N . THR A 1 664 ? 8.874 21.901 -6.909 1.00 95.38 664 THR A N 1
ATOM 5222 C CA . THR A 1 664 ? 10.001 22.177 -7.806 1.00 95.38 664 THR A CA 1
ATOM 5223 C C . THR A 1 664 ? 11.302 22.348 -7.012 1.00 95.38 664 THR A C 1
ATOM 5225 O O . THR A 1 664 ? 11.405 23.241 -6.172 1.00 95.38 664 THR A O 1
ATOM 5228 N N . ASN A 1 665 ? 12.300 21.516 -7.311 1.00 92.12 665 ASN A N 1
ATOM 5229 C CA . ASN A 1 665 ? 13.670 21.610 -6.815 1.00 92.12 665 ASN A CA 1
ATOM 5230 C C . ASN A 1 665 ? 14.638 21.140 -7.914 1.00 92.12 665 ASN A C 1
ATOM 5232 O O . ASN A 1 665 ? 14.823 19.946 -8.137 1.00 92.12 665 ASN A O 1
ATOM 5236 N N . THR A 1 666 ? 15.253 22.088 -8.621 1.00 88.56 666 THR A N 1
ATOM 5237 C CA . THR A 1 666 ? 16.130 21.792 -9.766 1.00 88.56 666 THR A CA 1
ATOM 5238 C C . THR A 1 666 ? 17.491 21.230 -9.376 1.00 88.56 666 THR A C 1
ATOM 5240 O O . THR A 1 666 ? 18.161 20.656 -10.232 1.00 88.56 666 THR A O 1
ATOM 5243 N N . ASP A 1 667 ? 17.890 21.375 -8.112 1.00 85.00 667 ASP A N 1
ATOM 5244 C CA . ASP A 1 667 ? 19.139 20.811 -7.593 1.00 85.00 667 ASP A CA 1
ATOM 5245 C C . ASP A 1 667 ? 18.993 19.309 -7.293 1.00 85.00 667 ASP A C 1
ATOM 5247 O O . ASP A 1 667 ? 19.986 18.582 -7.223 1.00 85.00 667 ASP A O 1
ATOM 5251 N N . LEU A 1 668 ? 17.748 18.833 -7.168 1.00 82.88 668 LEU A N 1
ATOM 5252 C CA . LEU A 1 668 ? 17.404 17.440 -6.928 1.00 82.88 668 LEU A CA 1
ATOM 5253 C C . LEU A 1 668 ? 17.199 16.705 -8.260 1.00 82.88 668 LEU A C 1
ATOM 5255 O O . LEU A 1 668 ? 16.271 17.006 -9.014 1.00 82.88 668 LEU A O 1
ATOM 5259 N N . ILE A 1 669 ? 18.049 15.716 -8.548 1.00 81.25 669 ILE A N 1
ATOM 5260 C CA . ILE A 1 669 ? 17.949 14.882 -9.755 1.00 81.25 669 ILE A CA 1
ATOM 5261 C C . ILE A 1 669 ? 17.333 13.531 -9.391 1.00 81.25 669 ILE A C 1
ATOM 5263 O O . ILE A 1 669 ? 17.972 12.720 -8.731 1.00 81.25 669 ILE A O 1
ATOM 5267 N N . TYR A 1 670 ? 16.112 13.257 -9.854 1.00 79.69 670 TYR A N 1
ATOM 5268 C CA . TYR A 1 670 ? 15.414 11.993 -9.611 1.00 79.69 670 TYR A CA 1
ATOM 5269 C C . TYR A 1 670 ? 15.109 11.267 -10.921 1.00 79.69 670 TYR A C 1
ATOM 5271 O O . TYR A 1 670 ? 14.580 11.848 -11.872 1.00 79.69 670 TYR A O 1
ATOM 5279 N N . GLY A 1 671 ? 15.476 9.985 -11.005 1.00 75.06 671 GLY A N 1
ATOM 5280 C CA . GLY A 1 671 ? 15.327 9.203 -12.238 1.00 75.06 671 GLY A CA 1
ATOM 5281 C C . GLY A 1 671 ? 16.035 9.831 -13.450 1.00 75.06 671 GLY A C 1
ATOM 5282 O O . GLY A 1 671 ? 15.551 9.700 -14.573 1.00 75.06 671 GLY A O 1
ATOM 5283 N N . GLY A 1 672 ? 17.136 10.557 -13.219 1.00 76.94 672 GLY A N 1
ATOM 5284 C CA . GLY A 1 672 ? 17.908 11.257 -14.251 1.00 76.94 672 GLY A CA 1
ATOM 5285 C C . GLY A 1 672 ? 17.302 12.579 -14.740 1.00 76.94 672 GLY A C 1
ATOM 5286 O O . GLY A 1 672 ? 17.733 13.094 -15.766 1.00 76.94 672 GLY A O 1
ATOM 5287 N N . SER A 1 673 ? 16.288 13.129 -14.066 1.00 83.94 673 SER A N 1
ATOM 5288 C CA . SER A 1 673 ? 15.671 14.420 -14.414 1.00 83.94 673 SER A CA 1
ATOM 5289 C C . SER A 1 673 ? 15.610 15.353 -13.201 1.00 83.94 673 SER A C 1
ATOM 5291 O O . SER A 1 673 ? 15.400 14.860 -12.093 1.00 83.94 673 SER A O 1
ATOM 5293 N N . PRO A 1 674 ? 15.746 16.681 -13.376 1.00 88.75 674 PRO A N 1
ATOM 5294 C CA . PRO A 1 674 ? 15.484 17.628 -12.295 1.00 88.75 674 PRO A CA 1
ATOM 5295 C C . PRO A 1 674 ? 14.024 17.538 -11.843 1.00 88.75 674 PRO A C 1
ATOM 5297 O O . PRO A 1 674 ? 13.122 17.334 -12.664 1.00 88.75 674 PRO A O 1
ATOM 5300 N N . VAL A 1 675 ? 13.778 17.704 -10.545 1.00 91.75 675 VAL A N 1
ATOM 5301 C CA . VAL A 1 675 ? 12.422 17.666 -9.989 1.00 91.75 675 VAL A CA 1
ATOM 5302 C C . VAL A 1 675 ? 11.710 18.989 -10.277 1.00 91.75 675 VAL A C 1
ATOM 5304 O O . VAL A 1 675 ? 12.022 20.030 -9.705 1.00 91.75 675 VAL A O 1
ATOM 5307 N N . VAL A 1 676 ? 10.731 18.951 -11.181 1.00 94.12 676 VAL A N 1
ATOM 5308 C CA . VAL A 1 676 ? 9.938 20.120 -11.592 1.00 94.12 676 VAL A CA 1
ATOM 5309 C C . VAL A 1 676 ? 8.454 19.774 -11.541 1.00 94.12 676 VAL A C 1
ATOM 5311 O O . VAL A 1 676 ? 8.046 18.692 -11.968 1.00 94.12 676 VAL A O 1
ATOM 5314 N N . GLU A 1 677 ? 7.639 20.671 -10.992 1.00 93.69 677 GLU A N 1
ATOM 5315 C CA . GLU A 1 677 ? 6.185 20.503 -10.943 1.00 93.69 677 GLU A CA 1
ATOM 5316 C C . GLU A 1 677 ? 5.546 20.628 -12.323 1.00 93.69 677 GLU A C 1
ATOM 5318 O O . GLU A 1 677 ? 5.965 21.426 -13.160 1.00 93.69 677 GLU A O 1
ATOM 5323 N N . ASN A 1 678 ? 4.475 19.868 -12.539 1.00 90.81 678 ASN A N 1
ATOM 5324 C CA . ASN A 1 678 ? 3.742 19.787 -13.802 1.00 90.81 678 ASN A CA 1
ATOM 5325 C C . ASN A 1 678 ? 4.639 19.427 -14.997 1.00 90.81 678 ASN A C 1
ATOM 5327 O O . ASN A 1 678 ? 4.399 19.858 -16.127 1.00 90.81 678 ASN A O 1
ATOM 5331 N N . ALA A 1 679 ? 5.667 18.620 -14.742 1.00 90.81 679 ALA A N 1
ATOM 5332 C CA . ALA A 1 679 ? 6.620 18.151 -15.731 1.00 90.81 679 ALA A CA 1
ATOM 5333 C C . ALA A 1 679 ? 6.945 16.668 -15.522 1.00 90.81 679 ALA A C 1
ATOM 5335 O O . ALA A 1 679 ? 6.649 16.061 -14.489 1.00 90.81 679 ALA A O 1
ATOM 5336 N N . ARG A 1 680 ? 7.568 16.065 -16.534 1.00 90.44 680 ARG A N 1
ATOM 5337 C CA . ARG A 1 680 ? 8.129 14.720 -16.425 1.00 90.44 680 ARG A CA 1
ATOM 5338 C C . ARG A 1 680 ? 9.321 14.731 -15.466 1.00 90.44 680 ARG A C 1
ATOM 5340 O O . ARG A 1 680 ? 10.247 15.511 -15.663 1.00 90.44 680 ARG A O 1
ATOM 5347 N N . VAL A 1 681 ? 9.336 13.792 -14.525 1.00 87.62 681 VAL A N 1
ATOM 5348 C CA . VAL A 1 681 ? 10.494 13.477 -13.681 1.00 87.62 681 VAL A CA 1
ATOM 5349 C C . VAL A 1 681 ? 10.779 11.981 -13.812 1.00 87.62 681 VAL A C 1
ATOM 5351 O O . VAL A 1 681 ? 9.965 11.138 -13.426 1.00 87.62 681 VAL A O 1
ATOM 5354 N N . GLY A 1 682 ? 11.905 11.633 -14.438 1.00 85.19 682 GLY A N 1
ATOM 5355 C CA . GLY A 1 682 ? 12.268 10.247 -14.725 1.00 85.19 682 GLY A CA 1
ATOM 5356 C C . GLY A 1 682 ? 11.258 9.550 -15.640 1.00 85.19 682 GLY A C 1
ATOM 5357 O O . GLY A 1 682 ? 11.202 9.814 -16.845 1.00 85.19 682 GLY A O 1
ATOM 5358 N N . THR A 1 683 ? 10.463 8.634 -15.084 1.00 80.88 683 THR A N 1
ATOM 5359 C CA . THR A 1 683 ? 9.442 7.864 -15.825 1.00 80.88 683 THR A CA 1
ATOM 5360 C C . THR A 1 683 ? 8.004 8.179 -15.411 1.00 80.88 683 THR A C 1
ATOM 5362 O O . THR A 1 683 ? 7.090 7.511 -15.891 1.00 80.88 683 THR A O 1
ATOM 5365 N N . SER A 1 684 ? 7.797 9.223 -14.601 1.00 85.06 684 SER A N 1
ATOM 5366 C CA . SER A 1 684 ? 6.480 9.647 -14.111 1.00 85.06 684 SER A CA 1
ATOM 5367 C C . SER A 1 684 ? 6.234 11.133 -14.363 1.00 85.06 684 SER A C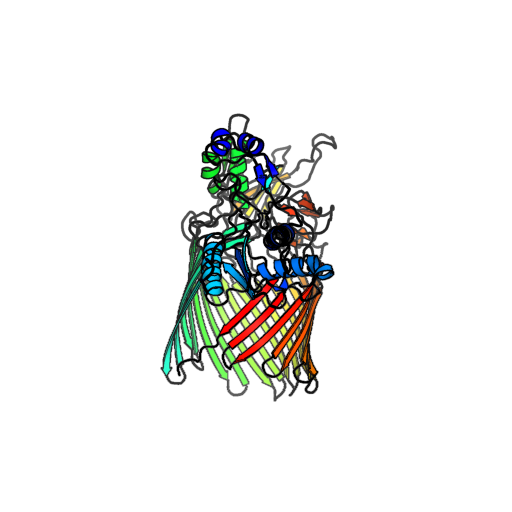 1
ATOM 5369 O O . SER A 1 684 ? 7.164 11.910 -14.587 1.00 85.06 684 SER A O 1
ATOM 5371 N N . PHE A 1 685 ? 4.966 11.545 -14.341 1.00 88.50 685 PHE A N 1
ATOM 5372 C CA . PHE A 1 685 ? 4.599 12.961 -14.348 1.00 88.50 685 PHE A CA 1
ATOM 5373 C C . PHE A 1 685 ? 4.455 13.460 -12.909 1.00 88.50 685 PHE A C 1
ATOM 5375 O O . PHE A 1 685 ? 3.683 12.901 -12.128 1.00 88.50 685 PHE A O 1
ATOM 5382 N N . ASN A 1 686 ? 5.191 14.511 -12.563 1.00 91.69 686 ASN A N 1
ATOM 5383 C CA . ASN A 1 686 ? 5.122 15.129 -11.251 1.00 91.69 686 ASN A CA 1
ATOM 5384 C C . ASN A 1 686 ? 4.009 16.178 -11.243 1.00 91.69 686 ASN A C 1
ATOM 5386 O O . ASN A 1 686 ? 4.143 17.248 -11.826 1.00 91.69 686 ASN A O 1
ATOM 5390 N N . TYR A 1 687 ? 2.908 15.886 -10.564 1.00 89.31 687 TYR A N 1
ATOM 5391 C CA . TYR A 1 687 ? 1.780 16.812 -10.445 1.00 89.31 687 TYR A CA 1
ATOM 5392 C C . TYR A 1 687 ? 1.927 17.813 -9.286 1.00 89.31 687 TYR A C 1
ATOM 5394 O O . TYR A 1 687 ? 0.987 18.557 -9.007 1.00 89.31 687 TYR A O 1
ATOM 5402 N N . GLY A 1 688 ? 3.067 17.791 -8.596 1.00 92.50 688 GLY A N 1
ATOM 5403 C CA . GLY A 1 688 ? 3.294 18.532 -7.366 1.00 92.50 688 GLY A CA 1
ATOM 5404 C C . GLY A 1 688 ? 3.146 17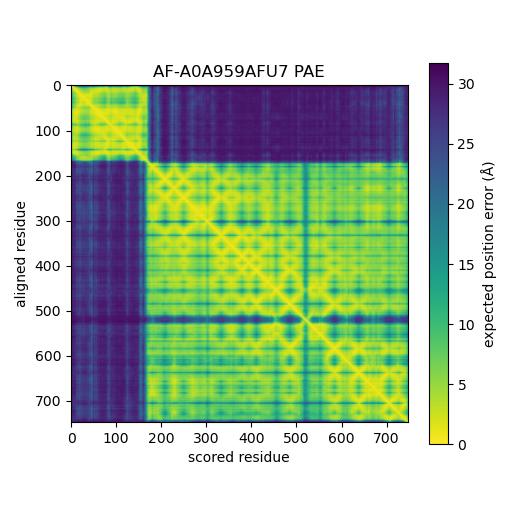.681 -6.108 1.00 92.50 688 GLY A C 1
ATOM 5405 O O . GLY A 1 688 ? 2.835 16.488 -6.194 1.00 92.50 688 GLY A O 1
ATOM 5406 N N . PRO A 1 689 ? 3.425 18.289 -4.948 1.00 94.31 689 PRO A N 1
ATOM 5407 C CA . PRO A 1 689 ? 3.492 17.607 -3.662 1.00 94.31 689 PRO A CA 1
ATOM 5408 C C . PRO A 1 689 ? 2.137 17.061 -3.199 1.00 94.31 689 PRO A C 1
ATOM 5410 O O . PRO A 1 689 ? 1.072 17.450 -3.688 1.00 94.31 689 PRO A O 1
ATOM 5413 N N . LEU A 1 690 ? 2.187 16.135 -2.243 1.00 95.12 690 LEU A N 1
ATOM 5414 C CA . LEU A 1 690 ? 1.009 15.563 -1.592 1.00 95.12 690 LEU A CA 1
ATOM 5415 C C . LEU A 1 690 ? 0.620 16.387 -0.356 1.00 95.12 690 LEU A C 1
ATOM 5417 O O . LEU A 1 690 ? 1.391 17.217 0.126 1.00 95.12 690 LEU A O 1
ATOM 5421 N N . GLY A 1 691 ? -0.581 16.153 0.176 1.00 94.31 691 GLY A N 1
ATOM 5422 C CA . GLY A 1 691 ? -1.072 16.875 1.350 1.00 94.31 691 GLY A CA 1
ATOM 5423 C C . GLY A 1 691 ? -1.462 18.322 1.033 1.00 94.31 691 GLY A C 1
ATOM 5424 O O . GLY A 1 691 ? -2.007 18.605 -0.034 1.00 94.31 691 GLY A O 1
ATOM 5425 N N . GLY A 1 692 ? -1.239 19.236 1.979 1.00 95.12 692 GLY A N 1
ATOM 5426 C CA . GLY A 1 692 ? -1.478 20.672 1.790 1.00 95.12 692 GLY A CA 1
ATOM 5427 C C . GLY A 1 692 ? -2.957 21.070 1.762 1.00 95.12 692 GLY A C 1
ATOM 5428 O O . GLY A 1 692 ? -3.331 22.025 1.083 1.00 95.12 692 GLY A O 1
ATOM 5429 N N . PHE A 1 693 ? -3.816 20.346 2.483 1.00 94.75 693 PHE A N 1
ATOM 5430 C CA . PHE A 1 693 ? -5.262 20.579 2.477 1.00 94.75 693 PHE A CA 1
ATOM 5431 C C . PHE A 1 693 ? -5.861 20.614 3.884 1.00 94.75 693 PHE A C 1
ATOM 5433 O O . PHE A 1 693 ? -5.325 20.047 4.836 1.00 94.75 693 PHE A O 1
ATOM 5440 N N . PHE A 1 694 ? -7.036 21.239 3.986 1.00 95.88 694 PHE A N 1
ATOM 5441 C CA . PHE A 1 694 ? -7.969 21.059 5.094 1.00 95.88 694 PHE A CA 1
ATOM 5442 C C . PHE A 1 694 ? -9.311 20.570 4.548 1.00 95.88 694 PHE A C 1
ATOM 5444 O O . PHE A 1 694 ? -9.992 21.326 3.860 1.00 95.88 694 PHE A O 1
ATOM 5451 N N . ASN A 1 695 ? -9.714 19.335 4.843 1.00 94.75 695 ASN A N 1
ATOM 5452 C CA . ASN A 1 695 ? -11.043 18.838 4.481 1.00 94.75 695 ASN A CA 1
ATOM 5453 C C . ASN A 1 695 ? -11.972 18.836 5.698 1.00 94.75 695 ASN A C 1
ATOM 5455 O O . ASN A 1 695 ? -11.534 18.673 6.836 1.00 94.75 695 ASN A O 1
ATOM 5459 N N . LEU A 1 696 ? -13.264 19.021 5.435 1.00 97.12 696 LEU A N 1
ATOM 5460 C CA . LEU A 1 696 ? -14.326 18.952 6.431 1.00 97.12 696 LEU A CA 1
ATOM 5461 C C . LEU A 1 696 ? -15.353 17.917 5.987 1.00 97.12 696 LEU A C 1
ATOM 5463 O O . LEU A 1 696 ? -15.875 17.996 4.874 1.00 97.12 696 LEU A O 1
ATOM 5467 N N . ASP A 1 697 ? -15.661 17.000 6.891 1.00 97.44 697 ASP A N 1
ATOM 5468 C CA . ASP A 1 697 ? -16.628 15.934 6.699 1.00 97.44 697 ASP A CA 1
ATOM 5469 C C . ASP A 1 697 ? -17.788 16.145 7.675 1.00 97.44 697 ASP A C 1
ATOM 5471 O O . ASP A 1 697 ? -17.579 16.434 8.859 1.00 97.44 697 ASP A O 1
ATOM 5475 N N . LEU A 1 698 ? -19.020 16.018 7.185 1.00 98.06 698 LEU A N 1
ATOM 5476 C CA . LEU A 1 698 ? -20.239 16.151 7.981 1.00 98.06 698 LEU A CA 1
ATOM 5477 C C . LEU A 1 698 ? -21.058 14.870 7.884 1.00 98.06 698 LEU A C 1
ATOM 5479 O O . LEU A 1 698 ? -21.272 14.350 6.794 1.00 98.06 698 LEU A O 1
ATOM 5483 N N . GLY A 1 699 ? -21.561 14.390 9.015 1.00 97.56 699 GLY A N 1
ATOM 5484 C CA . GLY A 1 699 ? -22.426 13.219 9.091 1.00 97.56 699 GLY A CA 1
ATOM 5485 C C . GLY A 1 699 ? -23.599 13.466 10.024 1.00 97.56 699 GLY A C 1
ATOM 5486 O O . GLY A 1 699 ? -23.466 14.147 11.042 1.00 97.56 699 GLY A O 1
ATOM 5487 N N . ALA A 1 700 ? -24.755 12.910 9.690 1.00 97.94 700 ALA A N 1
ATOM 5488 C CA . ALA A 1 700 ? -25.916 12.896 10.564 1.00 97.94 700 ALA A CA 1
ATOM 5489 C C . ALA A 1 700 ? -26.689 11.592 10.391 1.00 97.94 700 ALA A C 1
ATOM 5491 O O . ALA A 1 700 ? -26.746 11.024 9.301 1.00 97.94 700 ALA A O 1
ATOM 5492 N N . GLY A 1 701 ? -27.319 11.121 11.458 1.00 97.19 701 GLY A N 1
ATOM 5493 C CA . GLY A 1 701 ? -28.161 9.942 11.382 1.00 97.19 701 GLY A CA 1
ATOM 5494 C C . GLY A 1 701 ? -29.200 9.860 12.479 1.00 97.19 701 GLY A C 1
ATOM 5495 O O . GLY A 1 701 ? -29.150 10.555 13.500 1.00 97.19 701 GLY A O 1
ATOM 5496 N N . TYR A 1 702 ? -30.181 9.004 12.223 1.00 96.56 702 TYR A N 1
ATOM 5497 C CA . TYR A 1 702 ? -31.333 8.806 13.076 1.00 96.56 702 TYR A CA 1
ATOM 5498 C C . TYR A 1 702 ? -31.704 7.326 13.181 1.00 96.56 702 TYR A C 1
ATOM 5500 O O . TYR A 1 702 ? -31.893 6.624 12.185 1.00 96.56 702 TYR A O 1
ATOM 5508 N N . THR A 1 703 ? -31.852 6.859 14.415 1.00 94.12 703 THR A N 1
ATOM 5509 C CA . THR A 1 703 ? -32.337 5.518 14.744 1.00 94.12 703 THR A CA 1
ATOM 5510 C C . THR A 1 703 ? -33.843 5.584 14.991 1.00 94.12 703 THR A C 1
ATOM 5512 O O . THR A 1 703 ? -34.293 5.901 16.091 1.00 94.12 703 THR A O 1
ATOM 5515 N N . PHE A 1 704 ? -34.646 5.312 13.961 1.00 89.25 704 PHE A N 1
ATOM 5516 C CA . PHE A 1 704 ? -36.110 5.448 14.031 1.00 89.25 704 PHE A CA 1
ATOM 5517 C C . PHE A 1 704 ? -36.822 4.231 14.636 1.00 89.25 704 PHE A C 1
ATOM 5519 O O . PHE A 1 704 ? -37.990 4.314 15.010 1.00 89.25 704 PHE A O 1
ATOM 5526 N N . ALA A 1 705 ? -36.124 3.107 14.783 1.00 87.00 705 ALA A N 1
ATOM 5527 C CA . ALA A 1 705 ? -36.599 1.930 15.502 1.00 87.00 705 ALA A CA 1
ATOM 5528 C C . ALA A 1 705 ? -35.406 1.163 16.088 1.00 87.00 705 ALA A C 1
ATOM 5530 O O . ALA A 1 705 ? -34.273 1.366 15.665 1.00 87.00 705 ALA A O 1
ATOM 5531 N N . LYS A 1 706 ? -35.647 0.259 17.053 1.00 82.56 706 LYS A N 1
ATOM 5532 C CA . LYS A 1 706 ? -34.585 -0.433 17.824 1.00 82.56 706 LYS A CA 1
ATOM 5533 C C . LYS A 1 706 ? -33.460 -1.042 16.974 1.00 82.56 706 LYS A C 1
ATOM 5535 O O . LYS A 1 706 ? -32.338 -1.140 17.453 1.00 82.56 706 LYS A O 1
ATOM 5540 N N . ASN A 1 707 ? -33.771 -1.433 15.741 1.00 88.69 707 ASN A N 1
ATOM 5541 C CA . ASN A 1 707 ? -32.864 -2.153 14.857 1.00 88.69 707 ASN A CA 1
ATOM 5542 C C . ASN A 1 707 ? -32.557 -1.408 13.553 1.00 88.69 707 ASN A C 1
ATOM 5544 O O . ASN A 1 707 ? -31.856 -1.968 12.721 1.00 88.69 707 ASN A O 1
ATOM 5548 N N . TYR A 1 708 ? -33.083 -0.198 13.354 1.00 93.94 708 TYR A N 1
ATOM 5549 C CA . TYR A 1 708 ? -33.025 0.490 12.067 1.00 93.94 708 TYR A CA 1
ATOM 5550 C C . TYR A 1 708 ? -32.423 1.878 12.230 1.00 93.94 708 TYR A C 1
ATOM 5552 O O . TYR A 1 708 ? -32.951 2.710 12.975 1.00 93.94 708 TYR A O 1
ATOM 5560 N N . THR A 1 709 ? -31.338 2.118 11.506 1.00 95.81 709 THR A N 1
ATOM 5561 C CA . THR A 1 709 ? -30.643 3.402 11.465 1.00 95.81 709 THR A CA 1
ATOM 5562 C C . THR A 1 709 ? -30.535 3.849 10.018 1.00 95.81 709 THR A C 1
ATOM 5564 O O . THR A 1 709 ? -30.166 3.059 9.151 1.00 95.81 709 THR A O 1
ATOM 5567 N N . ILE A 1 710 ? -30.857 5.114 9.771 1.00 97.06 710 ILE A N 1
ATOM 5568 C CA . ILE A 1 710 ? -30.515 5.798 8.527 1.00 97.06 710 ILE A CA 1
ATOM 5569 C C . ILE A 1 710 ? -29.498 6.887 8.844 1.00 97.06 710 ILE A C 1
ATOM 5571 O O . ILE A 1 710 ? -29.652 7.615 9.829 1.00 97.06 710 ILE A O 1
ATOM 5575 N N . SER A 1 711 ? -28.458 6.995 8.037 1.00 96.69 711 SER A N 1
ATOM 5576 C CA . SER A 1 711 ? -27.465 8.058 8.134 1.00 96.69 711 SER A CA 1
ATOM 5577 C C . SER A 1 711 ? -27.099 8.567 6.753 1.00 96.69 711 SER A C 1
ATOM 5579 O O . SER A 1 711 ? -27.199 7.857 5.757 1.00 96.69 711 SER A O 1
ATOM 5581 N N . ALA A 1 712 ? -26.689 9.825 6.706 1.00 96.62 712 ALA A N 1
ATOM 5582 C CA . ALA A 1 712 ? -26.119 10.448 5.532 1.00 96.62 712 ALA A CA 1
ATOM 5583 C C . ALA A 1 712 ? -24.839 11.172 5.938 1.00 96.62 712 ALA A C 1
ATOM 5585 O O . ALA A 1 712 ? -24.742 11.720 7.042 1.00 96.62 712 ALA A O 1
ATOM 5586 N N . GLN A 1 713 ? -23.861 11.184 5.045 1.00 96.62 713 GLN A N 1
ATOM 5587 C CA . GLN A 1 713 ? -22.621 11.918 5.238 1.00 96.62 713 GLN A CA 1
ATOM 5588 C C . GLN A 1 713 ? -22.142 12.546 3.933 1.00 96.62 713 GLN A C 1
ATOM 5590 O O . GLN A 1 713 ? -22.365 12.017 2.840 1.00 96.62 713 GLN A O 1
ATOM 5595 N N . VAL A 1 714 ? -21.455 13.672 4.084 1.00 96.81 714 VAL A N 1
ATOM 5596 C CA . VAL A 1 714 ? -20.736 14.378 3.031 1.00 96.81 714 VAL A CA 1
ATOM 5597 C C . VAL A 1 714 ? -19.279 14.448 3.450 1.00 96.81 714 VAL A C 1
ATOM 5599 O O . VAL A 1 714 ? -18.943 15.096 4.441 1.00 96.81 714 VAL A O 1
ATOM 5602 N N . ILE A 1 715 ? -18.423 13.772 2.699 1.00 94.31 715 ILE A N 1
ATOM 5603 C CA . ILE A 1 715 ? -16.973 13.804 2.867 1.00 94.31 715 ILE A CA 1
ATOM 5604 C C . ILE A 1 715 ? -16.427 14.909 1.966 1.00 94.31 715 ILE A C 1
ATOM 5606 O O . ILE A 1 715 ? -16.861 15.039 0.820 1.00 94.31 715 ILE A O 1
ATOM 5610 N N . ASN A 1 716 ? -15.475 15.691 2.473 1.00 93.00 716 ASN A N 1
ATOM 5611 C CA . ASN A 1 716 ? -14.852 16.816 1.780 1.00 93.00 716 ASN A CA 1
ATOM 5612 C C . ASN A 1 716 ? -15.879 17.859 1.289 1.00 93.00 716 ASN A C 1
ATOM 5614 O O . ASN A 1 716 ? -15.864 18.271 0.131 1.00 93.00 716 ASN A O 1
ATOM 5618 N N . ILE A 1 717 ? -16.772 18.323 2.174 1.00 95.19 717 ILE A N 1
ATOM 5619 C CA . ILE A 1 717 ? -17.849 19.275 1.830 1.00 95.19 717 ILE A CA 1
ATOM 5620 C C . ILE A 1 717 ? -17.329 20.615 1.284 1.00 95.19 717 ILE A C 1
ATOM 5622 O O . ILE A 1 717 ? -18.027 21.313 0.555 1.00 95.19 717 ILE A O 1
ATOM 5626 N N . LEU A 1 718 ? -16.085 20.970 1.612 1.00 94.12 718 LEU A N 1
ATOM 5627 C CA . LEU A 1 718 ? -15.416 22.181 1.131 1.00 94.12 718 LEU A CA 1
ATOM 5628 C C . LEU A 1 718 ? -14.877 22.046 -0.302 1.00 94.12 718 LEU A C 1
ATOM 5630 O O . LEU A 1 718 ? -14.275 22.998 -0.799 1.00 94.12 718 LEU A O 1
ATOM 5634 N N . ASN A 1 719 ? -15.052 20.881 -0.941 1.00 91.25 719 ASN A N 1
ATOM 5635 C CA . ASN A 1 719 ? -14.572 20.581 -2.291 1.00 91.25 719 ASN A CA 1
ATOM 5636 C C . ASN A 1 719 ? -13.083 20.918 -2.476 1.00 91.25 719 ASN A C 1
ATOM 5638 O O . ASN A 1 719 ? -12.670 21.491 -3.485 1.00 91.25 719 ASN A O 1
ATOM 5642 N N . GLN A 1 720 ? -12.272 20.602 -1.464 1.00 91.25 720 GLN A N 1
ATOM 5643 C CA . GLN A 1 720 ? -10.831 20.812 -1.523 1.00 91.25 720 GLN A CA 1
ATOM 5644 C C . GLN A 1 720 ? -10.176 19.753 -2.399 1.00 91.25 720 GLN A C 1
ATOM 5646 O O . GLN A 1 720 ? -10.659 18.624 -2.499 1.00 91.25 720 GLN A O 1
ATOM 5651 N N . LYS A 1 721 ? -9.047 20.099 -3.021 1.00 88.62 721 LYS A N 1
ATOM 5652 C CA . LYS A 1 721 ? -8.265 19.133 -3.791 1.00 88.62 721 LYS A CA 1
ATOM 5653 C C . LYS A 1 721 ? -7.481 18.229 -2.842 1.00 88.62 721 LYS A C 1
ATOM 5655 O O . LYS A 1 721 ? -6.338 18.519 -2.514 1.00 88.62 721 LYS A O 1
ATOM 5660 N N . VAL A 1 722 ? -8.098 17.141 -2.396 1.00 90.06 722 VAL A N 1
ATOM 5661 C CA . VAL A 1 722 ? -7.450 16.170 -1.510 1.00 90.06 722 VAL A CA 1
ATOM 5662 C C . VAL A 1 722 ? -6.648 15.177 -2.350 1.00 90.06 722 VAL A C 1
ATOM 5664 O O . VAL A 1 722 ? -7.219 14.414 -3.133 1.00 90.06 722 VAL A O 1
ATOM 5667 N N . ARG A 1 723 ? -5.320 15.195 -2.192 1.00 88.75 723 ARG A N 1
ATOM 5668 C CA . ARG A 1 723 ? -4.395 14.259 -2.839 1.00 88.75 723 ARG A CA 1
ATOM 5669 C C . ARG A 1 723 ? -3.334 13.787 -1.848 1.00 88.75 723 ARG A C 1
ATOM 5671 O O . ARG A 1 723 ? -2.485 14.557 -1.418 1.00 88.75 723 ARG A O 1
ATOM 5678 N N . GLU A 1 724 ? -3.374 12.500 -1.526 1.00 88.38 724 GLU A N 1
ATOM 5679 C CA . GLU A 1 724 ? -2.414 11.845 -0.619 1.00 88.38 724 GLU A CA 1
ATOM 5680 C C . GLU A 1 724 ? -1.741 10.625 -1.258 1.00 88.38 724 GLU A C 1
ATOM 5682 O O . GLU A 1 724 ? -0.961 9.932 -0.615 1.00 88.38 724 GLU A O 1
ATOM 5687 N N . PHE A 1 725 ? -2.031 10.360 -2.535 1.00 87.12 725 PHE A N 1
ATOM 5688 C CA . PHE A 1 725 ? -1.451 9.256 -3.287 1.00 87.12 725 PHE A CA 1
ATOM 5689 C C . PHE A 1 725 ? -0.971 9.723 -4.665 1.00 87.12 725 PHE A C 1
ATOM 5691 O O . PHE A 1 725 ? -1.621 10.508 -5.368 1.00 87.12 725 PHE A O 1
ATOM 5698 N N . VAL A 1 726 ? 0.183 9.205 -5.073 1.00 87.44 726 VAL A N 1
ATOM 5699 C CA . VAL A 1 726 ? 0.704 9.320 -6.442 1.00 87.44 726 VAL A CA 1
ATOM 5700 C C . VAL A 1 726 ? -0.138 8.499 -7.420 1.00 87.44 726 VAL A C 1
ATOM 5702 O O . VAL A 1 726 ? -0.826 7.566 -7.006 1.00 87.44 726 VAL A O 1
ATOM 5705 N N . ALA A 1 727 ? -0.096 8.865 -8.706 1.00 79.06 727 ALA A N 1
ATOM 5706 C CA . ALA A 1 727 ? -0.837 8.186 -9.778 1.00 79.06 727 ALA A CA 1
ATOM 5707 C C . ALA A 1 727 ? -2.341 7.972 -9.474 1.00 79.06 727 ALA A C 1
ATOM 5709 O O . ALA A 1 727 ? -2.940 6.975 -9.882 1.00 79.06 727 ALA A O 1
ATOM 5710 N N . SER A 1 728 ? -2.941 8.898 -8.716 1.00 79.56 728 SER A N 1
ATOM 5711 C CA . SER A 1 728 ? -4.335 8.850 -8.278 1.00 79.56 728 SER A CA 1
ATOM 5712 C C . SER A 1 728 ? -5.053 10.168 -8.589 1.00 79.56 728 SER A C 1
ATOM 5714 O O . SER A 1 728 ? -4.413 11.231 -8.593 1.00 79.56 728 SER A O 1
ATOM 5716 N N . PRO A 1 729 ? -6.370 10.128 -8.862 1.00 77.31 729 PRO A N 1
ATOM 5717 C CA . PRO A 1 729 ? -7.158 11.336 -9.037 1.00 77.31 729 PRO A CA 1
ATOM 5718 C C . PRO A 1 729 ? -7.326 12.085 -7.710 1.00 77.31 729 PRO A C 1
ATOM 5720 O O . PRO A 1 729 ? -7.238 11.521 -6.621 1.00 77.31 729 PRO A O 1
ATOM 5723 N N . VAL A 1 730 ? -7.635 13.376 -7.811 1.00 83.25 730 VAL A N 1
ATOM 5724 C CA . VAL A 1 730 ? -8.025 14.191 -6.657 1.00 83.25 730 VAL A CA 1
ATOM 5725 C C . VAL A 1 730 ? -9.375 13.714 -6.119 1.00 83.25 730 VAL A C 1
ATOM 5727 O O . VAL A 1 730 ? -10.336 13.593 -6.885 1.00 83.25 730 VAL A O 1
ATOM 5730 N N . ILE A 1 731 ? -9.472 13.507 -4.805 1.00 81.88 731 ILE A N 1
ATOM 5731 C CA . ILE A 1 731 ? -10.730 13.139 -4.149 1.00 81.88 731 ILE A CA 1
ATOM 5732 C C . ILE A 1 731 ? -11.641 14.371 -4.100 1.00 81.88 731 ILE A C 1
ATOM 5734 O O . ILE A 1 731 ? -11.309 15.392 -3.495 1.00 81.88 731 ILE A O 1
ATOM 5738 N N . LYS A 1 732 ? -12.803 14.264 -4.745 1.00 81.12 732 LYS A N 1
ATOM 5739 C CA . LYS A 1 732 ? -13.878 15.268 -4.750 1.00 81.12 732 LYS A CA 1
ATOM 5740 C C . LYS A 1 732 ? -14.892 15.002 -3.623 1.00 81.12 732 LYS A C 1
ATOM 5742 O O . LYS A 1 732 ? -14.780 13.969 -2.962 1.00 81.12 732 LYS A O 1
ATOM 5747 N N . PRO A 1 733 ? -15.855 15.911 -3.371 1.00 88.94 733 PRO A N 1
ATOM 5748 C CA . PRO A 1 733 ? -16.921 15.673 -2.411 1.00 88.94 733 PRO A CA 1
ATOM 5749 C C . PRO A 1 733 ? -17.612 14.335 -2.669 1.00 88.94 733 PRO A C 1
ATOM 5751 O O . PRO A 1 733 ? -18.011 14.053 -3.800 1.00 88.94 733 PRO A O 1
ATOM 5754 N N . LEU A 1 734 ? -17.748 13.526 -1.620 1.00 86.62 734 LEU A N 1
ATOM 5755 C CA . LEU A 1 734 ? -18.414 12.229 -1.681 1.00 86.62 734 LEU A CA 1
ATOM 5756 C C . LEU A 1 734 ? -19.641 12.251 -0.773 1.00 86.62 734 LEU A C 1
ATOM 5758 O O . LEU A 1 734 ? -19.534 12.461 0.434 1.00 86.62 734 LEU A O 1
ATOM 5762 N N . TYR A 1 735 ? -20.800 11.996 -1.369 1.00 90.88 735 TYR A N 1
ATOM 5763 C CA . TYR A 1 735 ? -22.079 11.890 -0.680 1.00 90.88 735 TYR A CA 1
ATOM 5764 C C . TYR A 1 735 ? -22.407 10.415 -0.498 1.00 90.88 735 TYR A C 1
ATOM 5766 O O . TYR A 1 735 ? -22.299 9.631 -1.439 1.00 90.88 735 TYR A O 1
ATOM 5774 N N . SER A 1 736 ? -22.796 10.019 0.709 1.00 88.94 736 SER A N 1
ATOM 5775 C CA . SER A 1 736 ? -23.235 8.645 0.959 1.00 88.94 736 SER A CA 1
ATOM 5776 C C . SER A 1 736 ? -24.395 8.606 1.937 1.00 88.94 736 SER A C 1
ATOM 5778 O O . SER A 1 736 ? -24.474 9.409 2.868 1.00 88.94 736 SER A O 1
ATOM 5780 N N . VAL A 1 737 ? -25.296 7.656 1.699 1.00 93.06 737 VAL A N 1
ATOM 5781 C CA . VAL A 1 737 ? -26.427 7.330 2.563 1.00 93.06 737 VAL A CA 1
ATOM 5782 C C . VAL A 1 737 ? -26.283 5.870 2.958 1.00 93.06 737 VAL A C 1
ATOM 5784 O O . VAL A 1 737 ? -26.083 5.007 2.106 1.00 93.06 737 VAL A O 1
ATOM 5787 N N . GLU A 1 738 ? -26.377 5.593 4.251 1.00 93.31 738 GLU A N 1
ATOM 5788 C CA . GLU A 1 738 ? -26.347 4.243 4.794 1.00 93.31 738 GLU A CA 1
ATOM 5789 C C . GLU A 1 738 ? -27.699 3.924 5.434 1.00 93.31 738 GLU A C 1
ATOM 5791 O O . GLU A 1 738 ? -28.235 4.685 6.244 1.00 93.31 738 GLU A O 1
ATOM 5796 N N . PHE A 1 739 ? -28.233 2.754 5.089 1.00 95.38 739 PHE A N 1
ATOM 5797 C CA . PHE A 1 739 ? -29.329 2.130 5.813 1.00 95.38 739 PHE A CA 1
ATOM 5798 C C . PHE A 1 739 ? -28.818 0.877 6.517 1.00 95.38 739 PHE A C 1
ATOM 5800 O O . PHE A 1 739 ? -28.427 -0.102 5.879 1.00 95.38 739 PHE A O 1
ATOM 5807 N N . LYS A 1 740 ? -28.834 0.902 7.848 1.00 94.06 740 LYS A N 1
ATOM 5808 C CA . LYS A 1 740 ? -28.324 -0.176 8.691 1.00 94.06 740 LYS A CA 1
ATOM 5809 C C . LYS A 1 740 ? -29.460 -0.902 9.398 1.00 94.06 740 LYS A C 1
ATOM 5811 O O . LYS A 1 740 ? -30.257 -0.287 10.111 1.00 94.06 740 LYS A O 1
ATOM 5816 N N . VAL A 1 741 ? -29.469 -2.229 9.261 1.00 93.56 741 VAL A N 1
ATOM 5817 C CA . VAL A 1 741 ? -30.397 -3.136 9.949 1.00 93.56 741 VAL A CA 1
ATOM 5818 C C . VAL A 1 741 ? -29.628 -4.042 10.907 1.00 93.56 741 VAL A C 1
ATOM 5820 O O . VAL A 1 741 ? -28.846 -4.891 10.487 1.00 93.56 741 VAL A O 1
ATOM 5823 N N . ASN A 1 742 ? -29.875 -3.901 12.208 1.00 86.94 742 ASN A N 1
ATOM 5824 C CA . ASN A 1 742 ? -29.332 -4.792 13.231 1.00 86.94 742 ASN A CA 1
ATOM 5825 C C . ASN A 1 742 ? -30.297 -5.965 13.449 1.00 86.94 742 ASN A C 1
ATOM 5827 O O . ASN A 1 742 ? -31.277 -5.852 14.189 1.00 86.94 742 ASN A O 1
ATOM 5831 N N . LEU A 1 743 ? -30.042 -7.098 12.796 1.00 83.62 743 LEU A N 1
ATOM 5832 C CA . LEU A 1 743 ? -30.845 -8.303 12.995 1.00 83.62 743 LEU A CA 1
ATOM 5833 C C . LEU A 1 743 ? -30.543 -8.905 14.380 1.00 83.62 743 LEU A C 1
ATOM 5835 O O . LEU A 1 743 ? -29.374 -9.101 14.718 1.00 83.62 743 LEU A O 1
ATOM 5839 N N . PRO A 1 744 ? -31.561 -9.201 15.208 1.00 77.06 744 PRO A N 1
ATOM 5840 C CA . PRO A 1 744 ? -31.333 -9.836 16.496 1.00 77.06 744 PRO A CA 1
ATOM 5841 C C . PRO A 1 744 ? -30.753 -11.236 16.274 1.00 77.06 744 PRO A C 1
ATOM 5843 O O . PRO A 1 744 ? -31.304 -12.026 15.506 1.00 77.06 744 PRO A O 1
ATOM 5846 N N . GLY A 1 745 ? -29.663 -11.563 16.970 1.00 58.16 745 GLY A N 1
ATOM 5847 C CA . GLY A 1 745 ? -29.181 -12.940 17.021 1.00 58.16 745 GLY A CA 1
ATOM 5848 C C . GLY A 1 745 ? -30.274 -13.837 17.602 1.00 58.16 745 GLY A C 1
ATOM 5849 O O . GLY A 1 745 ? -30.815 -13.535 18.670 1.00 58.16 745 GLY A O 1
ATOM 5850 N N . ARG A 1 746 ? -30.624 -14.927 16.907 1.00 50.97 746 ARG A N 1
ATOM 5851 C CA . ARG A 1 746 ? -31.377 -16.013 17.545 1.00 50.97 746 ARG A CA 1
ATOM 5852 C C . ARG A 1 746 ? -30.482 -16.559 18.657 1.00 50.97 746 ARG A C 1
ATOM 5854 O O . ARG A 1 746 ? -29.395 -17.047 18.365 1.00 50.97 746 ARG A O 1
ATOM 5861 N N . LYS A 1 747 ? -30.912 -16.355 19.903 1.00 41.81 747 LYS A N 1
ATOM 5862 C CA . LYS A 1 747 ? -30.289 -16.965 21.079 1.00 41.81 747 LYS A CA 1
ATOM 5863 C C . LYS A 1 747 ? -30.376 -18.478 21.014 1.00 41.81 747 LYS A C 1
ATOM 5865 O O . LYS A 1 747 ? -31.422 -18.966 20.526 1.00 41.81 747 LYS A O 1
#